Protein AF-A0ABD3FQ43-F1 (afdb_monomer)

Organism: NCBI:txid2107226

Foldseek 3Di:
DDDDDDDDDDDDDDDPPPPVPPPPPDDPPPVVVVVVVVVVVVVVVPDDDDDDPVVVVVVVVVVVVVVVVVVVVVVVVVVVVVVVVVVVVVVVVVVVVVVVVVVVVVVVVVVVVVVVVVVVVVVVVVPPPDDPVVVVVVVVVVVVVVVVVVVVVVVVVVVVVVVVVVVVVVVVVVVVVVPPPDDDPDDDQDFPQRLQCVAVQVVDVDPPDQFAWDADDVRPDIFTDGDDDPVLQVVQVVVQVVVLCVQQVPWDFPQDDPQKGKTWDDFDQDPPDLWTKTKIKIKHKDQAFPVLVVVVNRRHGPLLDDDQADDPPDDPVQSVVKDKHWHDDDDSFKTWMKIWRDDQAIEIFIKIWGWDWDQDPVRWIKIKIKIWTDDDPVRVVRCVVDDPPVRYDYFDTWMKMWMWIDPDRRMIMIMIMIMGIHNDPSRSVVVVVSVSVSVVVVVCSSCVDPPPD

Mean predicted aligned error: 19.91 Å

pLDDT: mean 76.5, std 19.77, range [23.48, 96.62]

Radius of gyration: 36.3 Å; Cα contacts (8 Å, |Δi|>4): 479; chains: 1; bounding box: 114×84×94 Å

Solvent-accessible surface area (backbone atoms only — not comparable to full-atom values): 26265 Å² total; per-residue (Å²): 131,88,83,86,86,88,83,87,85,89,80,86,84,88,77,87,80,68,69,77,76,73,67,83,81,76,74,76,78,65,68,62,53,54,60,54,52,56,54,52,59,61,60,61,74,75,59,97,64,99,66,65,70,69,60,57,52,49,54,52,50,53,51,50,51,52,52,51,50,52,51,53,51,50,55,53,49,54,50,50,52,54,52,52,53,52,52,52,52,53,50,52,54,52,53,52,50,54,51,52,54,50,52,55,50,50,54,51,51,52,50,52,50,52,50,51,53,49,50,49,55,51,51,66,64,70,63,74,81,73,65,75,70,60,56,54,56,50,51,50,53,52,50,53,50,52,51,50,51,51,52,51,50,52,51,47,52,51,51,50,50,49,51,50,52,52,48,51,49,50,52,51,49,53,53,53,58,69,67,64,75,84,85,78,93,70,82,76,88,42,23,60,66,59,38,45,70,71,14,62,48,71,79,58,77,50,100,85,59,81,52,50,76,46,78,50,95,84,74,50,87,61,50,63,45,50,76,78,53,72,67,56,52,51,51,52,53,50,53,53,52,53,50,48,49,69,66,57,72,82,38,57,77,74,52,73,56,97,78,25,41,34,20,48,50,76,83,52,72,44,96,86,48,91,41,32,50,37,41,39,37,38,37,35,80,41,88,40,29,61,62,62,55,47,52,51,60,60,66,35,36,59,86,72,55,82,73,53,70,79,61,86,90,68,54,79,87,54,50,85,65,45,47,75,46,45,57,42,75,82,51,100,45,34,34,34,32,39,39,40,36,76,59,93,48,26,42,30,35,41,25,39,40,36,56,47,79,46,66,48,95,88,67,42,45,33,39,35,39,39,37,33,48,54,80,49,72,67,42,56,50,38,61,69,74,44,78,86,55,88,49,54,42,74,60,74,49,30,26,33,35,40,39,40,33,46,74,50,86,51,25,23,42,37,37,40,37,41,30,28,64,22,81,47,69,68,51,34,55,51,48,54,52,50,50,54,57,46,56,53,59,53,45,48,66,78,50,57,76,79,69,87,126

Secondary structure (DSSP, 8-state):
---------------TTSGGGSSSS---THHHHHHHHHHHHHHHTT------HHHHHHHHHHHHHHHHHHHHHHHHHHHHHHHHHHHHHHHHHHHHHHHHHHHHHHHHHHHHHHHHHHHHHHHHHH-TTS-HHHHHHHHHHHHHHHHHHHHHHHHHHHHHHHHHHHHHHHHHHHHHHHH--S--------BHHHHHHTSHHHH---TT-S-EEE--TT-PPPEEEPPPPHHHHHHHHHHHHHHHHHHHTT--EEEEETTEEEEE---PBPSSSS-EEEEEEEEEEESS-HHHHHHHHHHSBGGGSPPSS--TT--GGGGGG-EEEEEEEEETTEEEEEEEE-SSSEEEEEEEEEEEEEE-TTS-EEEEEEEEE---HHHHHHHHHS---TTEEE---EEEEEEEEEEETTEEEEEEEEEEEESSHHHHHHHHHHHHHHHHHHHHHHS------

Sequence (453 aa):
MMMLKCGSSYTSQHDESTCLKRLKLFAPPYTVFLSAAITLVCVVSSSATVIDPENNAKLVEDWAASTTDAWTKEVRLEWRKKQRCATLVRFRVSKKKKFSDMCSKRDHLGILVKQRLATLKTTASIELEDKSSLKNTRNEVCLLALENDALRTENREMYDKLQVLKRTWSLLHEALMGMSGVQNESSIASNLYEASEKSQWVSHQRPNESGWRVFFPNCEPSFYFHPLTREEFDTIYQTSTDELQLRCEHVEPVGRLFSWTVHHAPSVGGISDSSRVACARFTLRAGCSLQDLDDLVLQSELKWLPLVVIPPSWNTRHRDAVSSQVLQKFETDAYIMVSNIPGATHLRYLHLVRRLPRRSFDGRRSITYTMAIVDTCDNARSGVAEEPQLDVDWAKGGSNTLIVTEVDGETVDVEFEFIAACRDQLLVEQHYVYWAQFVCRWSERIFPPKLLN

Nearest PDB structures (foldseek):
  2e3s-assembly1_A  TM=6.140E-01  e=4.887E-08  Homo sapiens
  6ser-assembly1_A  TM=6.091E-01  e=5.007E-07  Homo sapiens
  1ln1-assembly1_A  TM=5.666E-01  e=1.357E-06  Homo sapiens
  2flh-assembly1_A  TM=5.488E-01  e=2.621E-04  Vigna radiata
  2vq5-assembly1_A-2  TM=5.193E-01  e=8.389E-04  Thalictrum flavum

Structure (mmCIF, N/CA/C/O backbone):
data_AF-A0ABD3FQ43-F1
#
_entry.id   AF-A0ABD3FQ43-F1
#
loop_
_atom_site.group_PDB
_atom_site.id
_atom_site.type_symbol
_atom_site.label_atom_id
_atom_site.label_alt_id
_atom_site.label_comp_id
_atom_site.label_asym_id
_atom_site.label_entity_id
_atom_site.label_seq_id
_atom_site.pdbx_PDB_ins_code
_atom_site.Cartn_x
_atom_site.Cartn_y
_atom_site.Cartn_z
_atom_site.occupancy
_atom_site.B_iso_or_equiv
_atom_site.auth_seq_id
_atom_site.auth_comp_id
_atom_site.auth_asym_id
_atom_site.auth_atom_id
_atom_site.pdbx_PDB_model_num
ATOM 1 N N . MET A 1 1 ? 85.263 33.766 2.778 1.00 28.11 1 MET A N 1
ATOM 2 C CA . MET A 1 1 ? 86.096 34.581 1.869 1.00 28.11 1 MET A CA 1
ATOM 3 C C . MET A 1 1 ? 86.949 33.620 1.067 1.00 28.11 1 MET A C 1
ATOM 5 O O . MET A 1 1 ? 87.757 32.975 1.713 1.00 28.11 1 MET A O 1
ATOM 9 N N . MET A 1 2 ? 86.760 33.523 -0.266 1.00 25.27 2 MET A N 1
ATOM 10 C CA . MET A 1 2 ? 87.565 32.666 -1.176 1.00 25.27 2 MET A CA 1
ATOM 11 C C . MET A 1 2 ? 87.514 31.152 -0.799 1.00 25.27 2 MET A C 1
ATOM 13 O O . MET A 1 2 ? 87.133 30.815 0.307 1.00 25.27 2 MET A O 1
ATOM 17 N N . MET A 1 3 ? 87.777 30.119 -1.601 1.00 23.48 3 MET A N 1
ATOM 18 C CA . MET A 1 3 ? 88.305 29.879 -2.945 1.00 23.48 3 MET A CA 1
ATOM 19 C C . MET A 1 3 ? 88.094 28.359 -3.244 1.00 23.48 3 MET A C 1
ATOM 21 O O . MET A 1 3 ? 88.011 27.570 -2.311 1.00 23.48 3 MET A O 1
ATOM 25 N N . LEU A 1 4 ? 88.135 27.984 -4.535 1.00 24.17 4 LEU A N 1
ATOM 26 C CA . LEU A 1 4 ? 88.657 26.719 -5.124 1.00 24.17 4 LEU A CA 1
ATOM 27 C C . LEU A 1 4 ? 87.850 25.390 -5.167 1.00 24.17 4 LEU A C 1
ATOM 29 O O . LEU A 1 4 ? 87.623 24.715 -4.175 1.00 24.17 4 LEU A O 1
ATOM 33 N N . LYS A 1 5 ? 87.536 25.003 -6.420 1.00 25.30 5 LYS A N 1
ATOM 34 C CA . LYS A 1 5 ? 87.988 23.824 -7.214 1.00 25.30 5 LYS A CA 1
ATOM 35 C C . LYS A 1 5 ? 88.236 22.435 -6.571 1.00 25.30 5 LYS A C 1
ATOM 37 O O . LYS A 1 5 ? 89.086 22.288 -5.709 1.00 25.30 5 LYS A O 1
ATOM 42 N N . CYS A 1 6 ? 87.720 21.443 -7.319 1.00 23.94 6 CYS A N 1
ATOM 43 C CA . CYS A 1 6 ? 88.264 20.111 -7.672 1.00 23.94 6 CYS A CA 1
ATOM 44 C C . CYS A 1 6 ? 88.372 18.987 -6.625 1.00 23.94 6 CYS A C 1
ATOM 46 O O . CYS A 1 6 ? 89.005 19.147 -5.594 1.00 23.94 6 CYS A O 1
ATOM 48 N N . GLY A 1 7 ? 87.973 17.775 -7.053 1.00 23.61 7 GLY A N 1
ATOM 49 C CA . GLY A 1 7 ? 88.774 16.567 -6.800 1.00 23.61 7 GLY A CA 1
ATOM 50 C C . GLY A 1 7 ? 88.062 15.347 -6.206 1.00 23.61 7 GLY A C 1
ATOM 51 O O . GLY A 1 7 ? 88.013 15.194 -5.000 1.00 23.61 7 GLY A O 1
ATOM 52 N N . SER A 1 8 ? 87.585 14.469 -7.092 1.00 25.78 8 SER A N 1
ATOM 53 C CA . SER A 1 8 ? 87.719 12.998 -7.092 1.00 25.78 8 SER A CA 1
ATOM 54 C C . SER A 1 8 ? 87.779 12.176 -5.778 1.00 25.78 8 SER A C 1
ATOM 56 O O . SER A 1 8 ? 88.750 12.230 -5.031 1.00 25.78 8 SER A O 1
ATOM 58 N N . SER A 1 9 ? 86.860 11.197 -5.732 1.00 26.36 9 SER A N 1
ATOM 59 C CA . SER A 1 9 ? 87.062 9.739 -5.533 1.00 26.36 9 SER A CA 1
ATOM 60 C C . SER A 1 9 ? 86.978 9.044 -4.156 1.00 26.36 9 SER A C 1
ATOM 62 O O . SER A 1 9 ? 87.653 9.430 -3.213 1.00 26.36 9 SER A O 1
ATOM 64 N N . TYR A 1 10 ? 86.250 7.902 -4.199 1.00 25.16 10 TYR A N 1
ATOM 65 C CA . TYR A 1 10 ? 86.212 6.712 -3.312 1.00 25.16 10 TYR A CA 1
ATOM 66 C C . TYR A 1 10 ? 85.644 6.938 -1.885 1.00 25.16 10 TYR A C 1
ATOM 68 O O . TYR A 1 10 ? 85.971 7.924 -1.252 1.00 25.16 10 TYR A O 1
ATOM 76 N N . THR A 1 11 ? 84.743 6.137 -1.291 1.00 26.66 11 THR A N 1
ATOM 77 C CA . THR A 1 11 ? 84.433 4.693 -1.368 1.00 26.66 11 THR A CA 1
ATOM 78 C C . THR A 1 11 ? 83.043 4.396 -0.752 1.00 26.66 11 THR A C 1
ATOM 80 O O . THR A 1 11 ? 82.678 4.993 0.250 1.00 26.66 11 THR A O 1
ATOM 83 N N . SER A 1 12 ? 82.378 3.362 -1.283 1.00 29.38 12 SER A N 1
ATOM 84 C CA . SER A 1 12 ? 81.573 2.332 -0.584 1.00 29.38 12 SER A CA 1
ATOM 85 C C . SER A 1 12 ? 80.248 2.653 0.148 1.00 29.38 12 SER A C 1
ATOM 87 O O . SER A 1 12 ? 80.217 3.297 1.187 1.00 29.38 12 SER A O 1
ATOM 89 N N . GLN A 1 13 ? 79.217 1.936 -0.329 1.00 29.98 13 GLN A N 1
ATOM 90 C CA . GLN A 1 13 ? 78.137 1.252 0.406 1.00 29.98 13 GLN A CA 1
ATOM 91 C C . GLN A 1 13 ? 76.890 2.019 0.892 1.00 29.98 13 GLN A C 1
ATOM 93 O O . GLN A 1 13 ? 76.924 2.824 1.810 1.00 29.98 13 GLN A O 1
ATOM 98 N N . HIS A 1 14 ? 75.764 1.546 0.334 1.00 31.45 14 HIS A N 1
ATOM 99 C CA . HIS A 1 14 ? 74.383 1.572 0.831 1.00 31.45 14 HIS A CA 1
ATOM 100 C C . HIS A 1 14 ? 73.641 2.917 0.880 1.00 31.45 14 HIS A C 1
ATOM 102 O O . HIS A 1 14 ? 73.787 3.680 1.822 1.00 31.45 14 HIS A O 1
ATOM 108 N N . ASP A 1 15 ? 72.735 3.132 -0.087 1.00 30.64 15 ASP A N 1
ATOM 109 C CA . ASP A 1 15 ? 71.277 3.001 0.134 1.00 30.64 15 ASP A CA 1
ATOM 110 C C . ASP A 1 15 ? 70.504 3.214 -1.194 1.00 30.64 15 ASP A C 1
ATOM 112 O O . ASP A 1 15 ? 70.108 4.321 -1.563 1.00 30.64 15 ASP A O 1
ATOM 116 N N . GLU A 1 16 ? 70.312 2.140 -1.966 1.00 30.72 16 GLU A N 1
ATOM 117 C CA . GLU A 1 16 ? 69.657 2.166 -3.289 1.00 30.72 16 GLU A CA 1
ATOM 118 C C . GLU A 1 16 ? 68.113 2.178 -3.228 1.00 30.72 16 GLU A C 1
ATOM 120 O O . GLU A 1 16 ? 67.439 2.086 -4.255 1.00 30.72 16 GLU A O 1
ATOM 125 N N . SER A 1 17 ? 67.506 2.334 -2.045 1.00 36.81 17 SER A N 1
ATOM 126 C CA . SER A 1 17 ? 66.045 2.230 -1.893 1.00 36.81 17 SER A CA 1
ATOM 127 C C . SER A 1 17 ? 65.276 3.558 -2.011 1.00 36.81 17 SER A C 1
ATOM 129 O O . SER A 1 17 ? 64.047 3.553 -2.144 1.00 36.81 17 SER A O 1
ATOM 131 N N . THR A 1 18 ? 65.968 4.705 -2.047 1.00 34.38 18 THR A N 1
ATOM 132 C CA . THR A 1 18 ? 65.309 6.024 -1.912 1.00 34.38 18 THR A CA 1
ATOM 133 C C . THR A 1 18 ? 65.290 6.871 -3.199 1.00 34.38 18 THR A C 1
ATOM 135 O O . THR A 1 18 ? 64.433 7.745 -3.351 1.00 34.38 18 THR A O 1
ATOM 138 N N . CYS A 1 19 ? 66.116 6.567 -4.207 1.00 28.69 19 CYS A N 1
ATOM 139 C CA . CYS A 1 19 ? 66.120 7.315 -5.479 1.00 28.69 19 CYS A CA 1
ATOM 140 C C . CYS A 1 19 ? 65.075 6.840 -6.510 1.00 28.69 19 CYS A C 1
ATOM 142 O O . CYS A 1 19 ? 64.678 7.614 -7.382 1.00 28.69 19 CYS A O 1
ATOM 144 N N . LEU A 1 20 ? 64.526 5.628 -6.370 1.00 30.86 20 LEU A N 1
ATOM 145 C CA . LEU A 1 20 ? 63.512 5.081 -7.289 1.00 30.86 20 LEU A CA 1
ATOM 146 C C . LEU A 1 20 ? 62.081 5.608 -7.059 1.00 30.86 20 LEU A C 1
ATOM 148 O O . LEU A 1 20 ? 61.188 5.336 -7.862 1.00 30.86 20 LEU A O 1
ATOM 152 N N . LYS A 1 21 ? 61.843 6.408 -6.008 1.00 36.03 21 LYS A N 1
ATOM 153 C CA . LYS A 1 21 ? 60.512 6.978 -5.709 1.00 36.03 21 LYS A CA 1
ATOM 154 C C . LYS A 1 21 ? 60.303 8.429 -6.155 1.00 36.03 21 LYS A C 1
ATOM 156 O O . LYS A 1 21 ? 59.173 8.903 -6.085 1.00 36.03 21 LYS A O 1
ATOM 161 N N . ARG A 1 22 ? 61.322 9.133 -6.666 1.00 31.39 22 ARG A N 1
ATOM 162 C CA . ARG A 1 22 ? 61.172 10.535 -7.130 1.00 31.39 22 ARG A CA 1
ATOM 163 C C . ARG A 1 22 ? 61.309 10.768 -8.636 1.00 31.39 22 ARG A C 1
ATOM 165 O O . ARG A 1 22 ? 61.071 11.884 -9.078 1.00 31.39 22 ARG A O 1
ATOM 172 N N . LEU A 1 23 ? 61.569 9.732 -9.434 1.00 29.50 23 LEU A N 1
ATOM 173 C CA . LEU A 1 23 ? 61.690 9.845 -10.898 1.00 29.50 23 LEU A CA 1
ATOM 174 C C . LEU A 1 23 ? 60.485 9.315 -11.698 1.00 29.50 23 LEU A C 1
ATOM 176 O O . LEU A 1 23 ? 60.507 9.342 -12.921 1.00 29.50 23 LEU A O 1
ATOM 180 N N . LYS A 1 24 ? 59.390 8.905 -11.040 1.00 32.44 24 LYS A N 1
ATOM 181 C CA . LYS A 1 24 ? 58.145 8.479 -11.720 1.00 32.44 24 LYS A CA 1
ATOM 182 C C . LYS A 1 24 ? 57.123 9.598 -11.974 1.00 32.44 24 LYS A C 1
ATOM 184 O O . LYS A 1 24 ? 56.012 9.306 -12.398 1.00 32.44 24 LYS A O 1
ATOM 189 N N . LEU A 1 25 ? 57.468 10.864 -11.726 1.00 40.50 25 LEU A N 1
ATOM 190 C CA . LEU A 1 25 ? 56.514 11.980 -11.826 1.00 40.50 25 LEU A CA 1
ATOM 191 C C . LEU A 1 25 ? 56.720 12.925 -13.015 1.00 40.50 25 LEU A C 1
ATOM 193 O O . LEU A 1 25 ? 55.882 13.792 -13.219 1.00 40.50 25 LEU A O 1
ATOM 197 N N . PHE A 1 26 ? 57.752 12.738 -13.837 1.00 39.19 26 PHE A N 1
ATOM 198 C CA . PHE A 1 26 ? 57.932 13.505 -15.072 1.00 39.19 26 PHE A CA 1
ATOM 199 C C . PHE A 1 26 ? 58.686 12.668 -16.108 1.00 39.19 26 PHE A C 1
ATOM 201 O O . PHE A 1 26 ? 59.898 12.784 -16.255 1.00 39.19 26 PHE A O 1
ATOM 208 N N . ALA A 1 27 ? 57.966 11.815 -16.833 1.00 32.47 27 ALA A N 1
ATOM 209 C CA . ALA A 1 27 ? 58.438 11.283 -18.106 1.00 32.47 27 ALA A CA 1
ATOM 210 C C . ALA A 1 27 ? 57.361 11.575 -19.166 1.00 32.47 27 ALA A C 1
ATOM 212 O O . ALA A 1 27 ? 56.206 11.194 -18.960 1.00 32.47 27 ALA A O 1
ATOM 213 N N . PRO A 1 28 ? 57.686 12.291 -20.259 1.00 40.41 28 PRO A N 1
ATOM 214 C CA . PRO A 1 28 ? 56.755 12.493 -21.363 1.00 40.41 28 PRO A CA 1
ATOM 215 C C . PRO A 1 28 ? 56.474 11.154 -22.079 1.00 40.41 28 PRO A C 1
ATOM 217 O O . PRO A 1 28 ? 57.322 10.260 -22.064 1.00 40.41 28 PRO A O 1
ATOM 220 N N . PRO A 1 29 ? 55.306 10.997 -22.727 1.00 42.09 29 PRO A N 1
ATOM 221 C CA . PRO A 1 29 ? 54.720 9.697 -23.088 1.00 42.09 29 PRO A CA 1
ATOM 222 C C . PRO A 1 29 ? 55.388 8.969 -24.272 1.00 42.09 29 PRO A C 1
ATOM 224 O O . PRO A 1 29 ? 54.856 7.979 -24.767 1.00 42.09 29 PRO A O 1
ATOM 227 N N . TYR A 1 30 ? 56.561 9.407 -24.728 1.00 38.56 30 TYR A N 1
ATOM 228 C CA . TYR A 1 30 ? 57.221 8.849 -25.913 1.00 38.56 30 TYR A CA 1
ATOM 229 C C . TYR A 1 30 ? 57.905 7.493 -25.666 1.00 38.56 30 TYR A C 1
ATOM 231 O O . TYR A 1 30 ? 58.140 6.741 -26.608 1.00 38.56 30 TYR A O 1
ATOM 239 N N . THR A 1 31 ? 58.197 7.132 -24.415 1.00 41.28 31 THR A N 1
ATOM 240 C CA . THR A 1 31 ? 58.940 5.900 -24.087 1.00 41.28 31 THR A CA 1
ATOM 241 C C . THR A 1 31 ? 58.082 4.635 -24.066 1.00 41.28 31 THR A C 1
ATOM 243 O O . THR A 1 31 ? 58.597 3.555 -24.342 1.00 41.28 31 THR A O 1
ATOM 246 N N . VAL A 1 32 ? 56.773 4.743 -23.814 1.00 46.22 32 VAL A N 1
ATOM 247 C CA . VAL A 1 32 ? 55.859 3.581 -23.855 1.00 46.22 32 VAL A CA 1
ATOM 248 C C . VAL A 1 32 ? 55.481 3.224 -25.300 1.00 46.22 32 VAL A C 1
ATOM 250 O O . VAL A 1 32 ? 55.314 2.049 -25.623 1.00 46.22 32 VAL A O 1
ATOM 253 N N . PHE A 1 33 ? 55.458 4.214 -26.199 1.00 42.19 33 PHE A N 1
ATOM 254 C CA . PHE A 1 33 ? 55.194 4.008 -27.626 1.00 42.19 33 PHE A CA 1
ATOM 255 C C . PHE A 1 33 ? 56.282 3.186 -28.329 1.00 42.19 33 PHE A C 1
ATOM 257 O O . PHE A 1 33 ? 55.956 2.329 -29.144 1.00 42.19 33 PHE A O 1
ATOM 264 N N . LEU A 1 34 ? 57.561 3.370 -27.980 1.00 43.12 34 LEU A N 1
ATOM 265 C CA . LEU A 1 34 ? 58.657 2.600 -28.582 1.00 43.12 34 LEU A CA 1
ATOM 266 C C . LEU A 1 34 ? 58.618 1.114 -28.196 1.00 43.12 34 LEU A C 1
ATOM 268 O O . LEU A 1 34 ? 58.855 0.262 -29.044 1.00 43.12 34 LEU A O 1
ATOM 272 N N . SER A 1 35 ? 58.253 0.777 -26.956 1.00 39.97 35 SER A N 1
ATOM 273 C CA . SER A 1 35 ? 58.183 -0.627 -26.521 1.00 39.97 35 SER A CA 1
ATOM 274 C C . SER A 1 35 ? 57.008 -1.384 -27.155 1.00 39.97 35 SER A C 1
ATOM 276 O O . SER A 1 35 ? 57.174 -2.537 -27.554 1.00 39.97 35 SER A O 1
ATOM 278 N N . ALA A 1 36 ? 55.845 -0.743 -27.309 1.00 43.53 36 ALA A N 1
ATOM 279 C CA . ALA A 1 36 ? 54.683 -1.361 -27.949 1.00 43.53 36 ALA A CA 1
ATOM 280 C C . ALA A 1 36 ? 54.827 -1.438 -29.482 1.00 43.53 36 ALA A C 1
ATOM 282 O O . ALA A 1 36 ? 54.500 -2.465 -30.073 1.00 43.53 36 ALA A O 1
ATOM 283 N N . ALA A 1 37 ? 55.396 -0.406 -30.119 1.00 43.62 37 ALA A N 1
ATOM 284 C CA . ALA A 1 37 ? 55.646 -0.400 -31.562 1.00 43.62 37 ALA A CA 1
ATOM 285 C C . ALA A 1 37 ? 56.696 -1.445 -31.980 1.00 43.62 37 ALA A C 1
ATOM 287 O O . ALA A 1 37 ? 56.503 -2.137 -32.976 1.00 43.62 37 ALA A O 1
ATOM 288 N N . ILE A 1 38 ? 57.761 -1.636 -31.190 1.00 45.91 38 ILE A N 1
ATOM 289 C CA . ILE A 1 38 ? 58.770 -2.678 -31.456 1.00 45.91 38 ILE A CA 1
ATOM 290 C C . ILE A 1 38 ? 58.165 -4.084 -31.302 1.00 45.91 38 ILE A C 1
ATOM 292 O O . ILE A 1 38 ? 58.491 -4.984 -32.073 1.00 45.91 38 ILE A O 1
ATOM 296 N N . THR A 1 39 ? 57.228 -4.272 -30.368 1.00 43.69 39 THR A N 1
ATOM 297 C CA . THR A 1 39 ? 56.563 -5.571 -30.180 1.00 43.69 39 THR A CA 1
ATOM 298 C C . THR A 1 39 ? 55.601 -5.893 -31.334 1.00 43.69 39 THR A C 1
ATOM 300 O O . THR A 1 39 ? 55.522 -7.046 -31.753 1.00 43.69 39 THR A O 1
ATOM 303 N N . LEU A 1 40 ? 54.933 -4.890 -31.923 1.00 42.91 40 LEU A N 1
ATOM 304 C CA . LEU A 1 40 ? 54.039 -5.096 -33.071 1.00 42.91 40 LEU A CA 1
ATOM 305 C C . LEU A 1 40 ? 54.807 -5.382 -34.377 1.00 42.91 40 LEU A C 1
ATOM 307 O O . LEU A 1 40 ? 54.406 -6.252 -35.148 1.00 42.91 40 LEU A O 1
ATOM 311 N N . VAL A 1 41 ? 55.949 -4.717 -34.599 1.00 43.28 41 VAL A N 1
ATOM 312 C CA . VAL A 1 41 ? 56.814 -4.957 -35.775 1.00 43.28 41 VAL A CA 1
ATOM 313 C C . VAL A 1 41 ? 57.411 -6.376 -35.765 1.00 43.28 41 VAL A C 1
ATOM 315 O O . VAL A 1 41 ? 57.562 -6.997 -36.821 1.00 43.28 41 VAL A O 1
ATOM 318 N N . CYS A 1 42 ? 57.669 -6.945 -34.582 1.00 40.28 42 CYS A N 1
ATOM 319 C CA . CYS A 1 42 ? 58.145 -8.326 -34.457 1.00 40.28 42 CYS A CA 1
ATOM 320 C C . CYS A 1 42 ? 57.062 -9.383 -34.744 1.00 40.28 42 CYS A C 1
ATOM 322 O O . CYS A 1 42 ? 57.385 -10.442 -35.281 1.00 40.28 42 CYS A O 1
ATOM 324 N N . VAL A 1 43 ? 55.785 -9.114 -34.446 1.00 41.38 43 VAL A N 1
ATOM 325 C CA . VAL A 1 43 ? 54.691 -10.080 -34.686 1.00 41.38 43 VAL A CA 1
ATOM 326 C C . VAL A 1 43 ? 54.293 -10.137 -36.167 1.00 41.38 43 VAL A C 1
ATOM 328 O O . VAL A 1 43 ? 53.998 -11.214 -36.682 1.00 41.38 43 VAL A O 1
ATOM 331 N N . VAL A 1 44 ? 54.375 -9.020 -36.895 1.00 44.84 44 VAL A N 1
ATOM 332 C CA . VAL A 1 44 ? 54.016 -8.972 -38.327 1.00 44.84 44 VAL A CA 1
ATOM 333 C C . VAL A 1 44 ? 55.078 -9.628 -39.228 1.00 44.84 44 VAL A C 1
ATOM 335 O O . VAL A 1 44 ? 54.767 -10.066 -40.332 1.00 44.84 44 VAL A O 1
ATOM 338 N N . SER A 1 45 ? 56.312 -9.812 -38.747 1.00 42.47 45 SER A N 1
ATOM 339 C CA . SER A 1 45 ? 57.399 -10.414 -39.542 1.00 42.47 45 SER A CA 1
ATOM 340 C C . SER A 1 45 ? 57.352 -11.952 -39.642 1.00 42.47 45 SER A C 1
ATOM 342 O O . SER A 1 45 ? 58.153 -12.527 -40.373 1.00 42.47 45 SER A O 1
ATOM 344 N N . SER A 1 46 ? 56.433 -12.635 -38.941 1.00 43.59 46 SER A N 1
ATOM 345 C CA . SER A 1 46 ? 56.378 -14.115 -38.895 1.00 43.59 46 SER A CA 1
ATOM 346 C C . SER A 1 46 ? 55.198 -14.756 -39.638 1.00 43.59 46 SER A C 1
ATOM 348 O O . SER A 1 46 ? 55.060 -15.976 -39.618 1.00 43.59 46 SER A O 1
ATOM 350 N N . SER A 1 47 ? 54.359 -13.984 -40.333 1.00 39.94 47 SER A N 1
ATOM 351 C CA . SER A 1 47 ? 53.297 -14.549 -41.179 1.00 39.94 47 SER A CA 1
ATOM 352 C C . SER A 1 47 ? 53.260 -13.844 -42.530 1.00 39.94 47 SER A C 1
ATOM 354 O O . SER A 1 47 ? 52.668 -12.783 -42.700 1.00 39.94 47 SER A O 1
ATOM 356 N N . ALA A 1 48 ? 53.959 -14.434 -43.497 1.00 46.78 48 ALA A N 1
ATOM 357 C CA . ALA A 1 48 ? 53.912 -14.020 -44.887 1.00 46.78 48 ALA A CA 1
ATOM 358 C C . ALA A 1 48 ? 52.554 -14.410 -45.491 1.00 46.78 48 ALA A C 1
ATOM 360 O O . ALA A 1 48 ? 52.383 -15.499 -46.033 1.00 46.78 48 ALA A O 1
ATOM 361 N N . THR A 1 49 ? 51.592 -13.498 -45.414 1.00 43.81 49 THR A N 1
ATOM 362 C CA . THR A 1 49 ? 50.467 -13.442 -46.348 1.00 43.81 49 THR A CA 1
ATOM 363 C C . THR A 1 49 ? 50.511 -12.093 -47.037 1.00 43.81 49 THR A C 1
ATOM 365 O O . THR A 1 49 ? 50.538 -11.058 -46.375 1.00 43.81 49 THR A O 1
ATOM 368 N N . VAL A 1 50 ? 50.566 -12.124 -48.368 1.00 52.53 50 VAL A N 1
ATOM 369 C CA . VAL A 1 50 ? 50.532 -10.951 -49.244 1.00 52.53 50 VAL A CA 1
ATOM 370 C C . VAL A 1 50 ? 49.230 -10.197 -48.975 1.00 52.53 50 VAL A C 1
ATOM 372 O O . VAL A 1 50 ? 48.166 -10.601 -49.433 1.00 52.53 50 VAL A O 1
ATOM 375 N N . ILE A 1 51 ? 49.317 -9.136 -48.177 1.00 53.28 51 ILE A N 1
ATOM 376 C CA . ILE A 1 51 ? 48.234 -8.190 -47.914 1.00 53.28 51 ILE A CA 1
ATOM 377 C C . ILE A 1 51 ? 48.735 -6.819 -48.354 1.00 53.28 51 ILE A C 1
ATOM 379 O O . ILE A 1 51 ? 49.866 -6.431 -48.059 1.00 53.28 51 ILE A O 1
ATOM 383 N N . ASP A 1 52 ? 47.874 -6.130 -49.090 1.00 55.56 52 ASP A N 1
ATOM 384 C CA . ASP A 1 52 ? 48.092 -4.829 -49.708 1.00 55.56 52 ASP A CA 1
ATOM 385 C C . ASP A 1 52 ? 48.660 -3.802 -48.697 1.00 55.56 52 ASP A C 1
ATOM 387 O O . ASP A 1 52 ? 48.007 -3.522 -47.681 1.00 55.56 52 ASP A O 1
ATOM 391 N N . PRO A 1 53 ? 49.875 -3.256 -48.907 1.00 57.38 53 PRO A N 1
ATOM 392 C CA . PRO A 1 53 ? 50.546 -2.388 -47.934 1.00 57.38 53 PRO A CA 1
ATOM 393 C C . PRO A 1 53 ? 49.763 -1.103 -47.615 1.00 57.38 53 PRO A C 1
ATOM 395 O O . PRO A 1 53 ? 49.896 -0.566 -46.514 1.00 57.38 53 PRO A O 1
ATOM 398 N N . GLU A 1 54 ? 48.896 -0.647 -48.522 1.00 59.56 54 GLU A N 1
ATOM 399 C CA . GLU A 1 54 ? 48.020 0.513 -48.310 1.00 59.56 54 GLU A CA 1
ATOM 400 C C . GLU A 1 54 ? 46.911 0.260 -47.274 1.00 59.56 54 GLU A C 1
ATOM 402 O O . GLU A 1 54 ? 46.557 1.164 -46.512 1.00 59.56 54 GLU A O 1
ATOM 407 N N . ASN A 1 55 ? 46.386 -0.967 -47.188 1.00 59.62 55 ASN A N 1
ATOM 408 C CA . ASN A 1 55 ? 45.319 -1.304 -46.240 1.00 59.62 55 ASN A CA 1
ATOM 409 C C . ASN A 1 55 ? 45.839 -1.446 -44.805 1.00 59.62 55 ASN A C 1
ATOM 411 O O . ASN A 1 55 ? 45.160 -1.037 -43.863 1.00 59.62 55 ASN A O 1
ATOM 415 N N . ASN A 1 56 ? 47.057 -1.962 -44.626 1.00 66.81 56 ASN A N 1
ATOM 416 C CA . ASN A 1 56 ? 47.686 -2.032 -43.305 1.00 66.81 56 ASN A CA 1
ATOM 417 C C . ASN A 1 56 ? 48.066 -0.644 -42.771 1.00 66.81 56 ASN A C 1
ATOM 419 O O . ASN A 1 56 ? 47.924 -0.398 -41.575 1.00 66.81 56 ASN A O 1
ATOM 423 N N . ALA A 1 57 ? 48.500 0.276 -43.639 1.00 69.94 57 ALA A N 1
ATOM 424 C CA . ALA A 1 57 ? 48.804 1.648 -43.235 1.00 69.94 57 ALA A CA 1
ATOM 425 C C . ALA A 1 57 ? 47.551 2.382 -42.724 1.00 69.94 57 ALA A C 1
ATOM 427 O O . ALA A 1 57 ? 47.583 2.958 -41.637 1.00 69.94 57 ALA A O 1
ATOM 428 N N . LYS A 1 58 ? 46.422 2.271 -43.441 1.00 73.19 58 LYS A N 1
ATOM 429 C CA . LYS A 1 58 ? 45.138 2.856 -43.014 1.00 73.19 58 LYS A CA 1
ATOM 430 C C . LYS A 1 58 ? 44.617 2.266 -41.707 1.00 73.19 58 LYS A C 1
ATOM 432 O O . LYS A 1 58 ? 44.174 3.007 -40.840 1.00 73.19 58 LYS A O 1
ATOM 437 N N . LEU A 1 59 ? 44.726 0.949 -41.521 1.00 76.56 59 LEU A N 1
ATOM 438 C CA . LEU A 1 59 ? 44.276 0.292 -40.290 1.00 76.56 59 LEU A CA 1
ATOM 439 C C . LEU A 1 59 ? 45.054 0.778 -39.054 1.00 76.56 59 LEU A C 1
ATOM 441 O O . LEU A 1 59 ? 44.489 0.937 -37.971 1.00 76.56 59 LEU A O 1
ATOM 445 N N . VAL A 1 60 ? 46.357 1.028 -39.217 1.00 77.94 60 VAL A N 1
ATOM 446 C CA . VAL A 1 60 ? 47.218 1.563 -38.154 1.00 77.94 60 VAL A CA 1
ATOM 447 C C . VAL A 1 60 ? 46.895 3.032 -37.867 1.00 77.94 60 VAL A C 1
ATOM 449 O O . VAL A 1 60 ? 46.852 3.417 -36.697 1.00 77.94 60 VAL A O 1
ATOM 452 N N . GLU A 1 61 ? 46.620 3.840 -38.894 1.00 78.31 61 GLU A N 1
ATOM 453 C CA . GLU A 1 61 ? 46.178 5.232 -38.731 1.00 78.31 61 GLU A CA 1
ATOM 454 C C . GLU A 1 61 ? 44.821 5.327 -38.021 1.00 78.31 61 GLU A C 1
ATOM 456 O O . GLU A 1 61 ? 44.688 6.081 -37.054 1.00 78.31 61 GLU A O 1
ATOM 461 N N . ASP A 1 62 ? 43.846 4.508 -38.418 1.00 81.06 62 ASP A N 1
ATOM 462 C CA . ASP A 1 62 ? 42.513 4.472 -37.811 1.00 81.06 62 ASP A CA 1
ATOM 463 C C . ASP A 1 62 ? 42.567 3.997 -36.350 1.00 81.06 62 ASP A C 1
ATOM 465 O O . ASP A 1 62 ? 41.919 4.574 -35.469 1.00 81.06 62 ASP A O 1
ATOM 469 N N . TRP A 1 63 ? 43.396 2.991 -36.047 1.00 86.50 63 TRP A N 1
ATOM 470 C CA . TRP A 1 63 ? 43.622 2.537 -34.673 1.00 86.50 63 TRP A CA 1
ATOM 471 C C . TRP A 1 63 ? 44.289 3.617 -33.811 1.00 86.50 63 TRP A C 1
ATOM 473 O O . TRP A 1 63 ? 43.874 3.847 -32.667 1.00 86.50 63 TRP A O 1
ATOM 483 N N . ALA A 1 64 ? 45.289 4.319 -34.351 1.00 81.69 64 ALA A N 1
ATOM 484 C CA . ALA A 1 64 ? 45.962 5.411 -33.657 1.00 81.69 64 ALA A CA 1
ATOM 485 C C . ALA A 1 64 ? 45.008 6.591 -33.404 1.00 81.69 64 ALA A C 1
ATOM 487 O O . ALA A 1 64 ? 44.991 7.139 -32.297 1.00 81.69 64 ALA A O 1
ATOM 488 N N . ALA A 1 65 ? 44.168 6.943 -34.381 1.00 81.69 65 ALA A N 1
ATOM 489 C CA . ALA A 1 65 ? 43.159 7.992 -34.254 1.00 81.69 65 ALA A CA 1
ATOM 490 C C . ALA A 1 65 ? 42.088 7.631 -33.211 1.00 81.69 65 ALA A C 1
ATOM 492 O O . ALA A 1 65 ? 41.812 8.429 -32.312 1.00 81.69 65 ALA A O 1
ATOM 493 N N . SER A 1 66 ? 41.550 6.407 -33.262 1.00 82.56 66 SER A N 1
ATOM 494 C CA . SER A 1 66 ? 40.553 5.910 -32.304 1.00 82.56 66 SER A CA 1
ATOM 495 C C . SER A 1 66 ? 41.102 5.863 -30.875 1.00 82.56 66 SER A C 1
ATOM 497 O O . SER A 1 66 ? 40.452 6.314 -29.929 1.00 82.56 66 SER A O 1
ATOM 499 N N . THR A 1 67 ? 42.334 5.378 -30.701 1.00 79.44 67 THR A N 1
ATOM 500 C CA . THR A 1 67 ? 42.985 5.308 -29.383 1.00 79.44 67 THR A CA 1
ATOM 501 C C . THR A 1 67 ? 43.276 6.705 -28.831 1.00 79.44 67 THR A C 1
ATOM 503 O O . THR A 1 67 ? 43.064 6.965 -27.645 1.00 79.44 67 THR A O 1
ATOM 506 N N . THR A 1 68 ? 43.698 7.636 -29.692 1.00 85.69 68 THR A N 1
ATOM 507 C CA . THR A 1 68 ? 43.948 9.032 -29.306 1.00 85.69 68 THR A CA 1
ATOM 508 C C . THR A 1 68 ? 42.657 9.744 -28.905 1.00 85.69 68 THR A C 1
ATOM 510 O O . THR A 1 68 ? 42.645 10.464 -27.903 1.00 85.69 68 THR A O 1
ATOM 513 N N . ASP A 1 69 ? 41.553 9.527 -29.621 1.00 86.94 69 ASP A N 1
ATOM 514 C CA . ASP A 1 69 ? 40.255 10.120 -29.283 1.00 86.94 69 ASP A CA 1
ATOM 515 C C . ASP A 1 69 ? 39.691 9.552 -27.969 1.00 86.94 69 ASP A C 1
ATOM 517 O O . ASP A 1 69 ? 39.268 10.313 -27.091 1.00 86.94 69 ASP A O 1
ATOM 521 N N . ALA A 1 70 ? 39.772 8.232 -27.773 1.00 81.81 70 ALA A N 1
ATOM 522 C CA . ALA A 1 70 ? 39.367 7.577 -26.528 1.00 81.81 70 ALA A CA 1
ATOM 523 C C . ALA A 1 70 ? 40.156 8.110 -25.320 1.00 81.81 70 ALA A C 1
ATOM 525 O O . ALA A 1 70 ? 39.570 8.492 -24.304 1.00 81.81 70 ALA A O 1
ATOM 526 N N . TRP A 1 71 ? 41.479 8.232 -25.449 1.00 87.38 71 TRP A N 1
ATOM 527 C CA . TRP A 1 71 ? 42.319 8.750 -24.371 1.00 87.38 71 TRP A CA 1
ATOM 528 C C . TRP A 1 71 ? 42.080 10.245 -24.113 1.00 87.38 71 TRP A C 1
ATOM 530 O O . TRP A 1 71 ? 42.037 10.694 -22.967 1.00 87.38 71 TRP A O 1
ATOM 540 N N . THR A 1 72 ? 41.826 11.025 -25.166 1.00 88.44 72 THR A N 1
ATOM 541 C CA . THR A 1 72 ? 41.472 12.448 -25.047 1.00 88.44 72 THR A CA 1
ATOM 542 C C . THR A 1 72 ? 40.144 12.636 -24.308 1.00 88.44 72 THR A C 1
ATOM 544 O O . THR A 1 72 ? 40.009 13.557 -23.494 1.00 88.44 72 THR A O 1
ATOM 547 N N . LYS A 1 73 ? 39.156 11.769 -24.556 1.00 88.56 73 LYS A N 1
ATOM 548 C CA . LYS A 1 73 ? 37.877 11.760 -23.831 1.00 88.56 73 LYS A CA 1
ATOM 549 C C . LYS A 1 73 ? 38.078 11.440 -22.350 1.00 88.56 73 LYS A C 1
ATOM 551 O O . LYS A 1 73 ? 37.554 12.179 -21.514 1.00 88.56 73 LYS A O 1
ATOM 556 N N . GLU A 1 74 ? 38.889 10.434 -22.037 1.00 87.19 74 GLU A N 1
ATOM 557 C CA . GLU A 1 74 ? 39.185 10.028 -20.659 1.00 87.19 74 GLU A CA 1
ATOM 558 C C . GLU A 1 74 ? 39.888 11.144 -19.871 1.00 87.19 74 GLU A C 1
ATOM 560 O O . GLU A 1 74 ? 39.441 11.551 -18.797 1.00 87.19 74 GLU A O 1
ATOM 565 N N . VAL A 1 75 ? 40.925 11.755 -20.453 1.00 88.81 75 VAL A N 1
ATOM 566 C CA . VAL A 1 75 ? 41.647 12.874 -19.826 1.00 88.81 75 VAL A CA 1
ATOM 567 C C . VAL A 1 75 ? 40.728 14.074 -19.586 1.00 88.81 75 VAL A C 1
ATOM 569 O O . VAL A 1 75 ? 40.795 14.714 -18.532 1.00 88.81 75 VAL A O 1
ATOM 572 N N . ARG A 1 76 ? 39.828 14.382 -20.530 1.00 88.12 76 ARG A N 1
ATOM 573 C CA . ARG A 1 76 ? 38.827 15.447 -20.352 1.00 88.12 76 ARG A CA 1
ATOM 574 C C . ARG A 1 76 ? 37.857 15.129 -19.215 1.00 88.12 76 ARG A C 1
ATOM 576 O O . ARG A 1 76 ? 37.449 16.053 -18.508 1.00 88.12 76 ARG A O 1
ATOM 583 N N . LEU A 1 77 ? 37.466 13.869 -19.045 1.00 88.94 77 LEU A N 1
ATOM 584 C CA . LEU A 1 77 ? 36.535 13.441 -18.003 1.00 88.94 77 LEU A CA 1
ATOM 585 C C . LEU A 1 77 ? 37.176 13.529 -16.612 1.00 88.94 77 LEU A C 1
ATOM 587 O O . LEU A 1 77 ? 36.602 14.147 -15.710 1.00 88.94 77 LEU A O 1
ATOM 591 N N . GLU A 1 78 ? 38.404 13.034 -16.462 1.00 85.62 78 GLU A N 1
ATOM 592 C CA . GLU A 1 78 ? 39.162 13.137 -15.211 1.00 85.62 78 GLU A CA 1
ATOM 593 C C . GLU A 1 78 ? 39.488 14.593 -14.844 1.00 85.62 78 GLU A C 1
ATOM 595 O O . GLU A 1 78 ? 39.348 15.001 -13.685 1.00 85.62 78 GLU A O 1
ATOM 600 N N . TRP A 1 79 ? 39.803 15.442 -15.829 1.00 89.62 79 TRP A N 1
ATOM 601 C CA . TRP A 1 79 ? 39.976 16.876 -15.589 1.00 89.62 79 TRP A CA 1
ATOM 602 C C . TRP A 1 79 ? 38.690 17.537 -15.063 1.00 89.62 79 TRP A C 1
ATOM 604 O O . TRP A 1 79 ? 38.730 18.266 -14.066 1.00 89.62 79 TRP A O 1
ATOM 614 N N . ARG A 1 80 ? 37.523 17.232 -15.656 1.00 87.75 80 ARG A N 1
ATOM 615 C CA . ARG A 1 80 ? 36.220 17.741 -15.180 1.00 87.75 80 ARG A CA 1
ATOM 616 C C . ARG A 1 80 ? 35.891 17.256 -13.769 1.00 87.75 80 ARG A C 1
ATOM 618 O O . ARG A 1 80 ? 35.419 18.042 -12.947 1.00 87.75 80 ARG A O 1
ATOM 625 N N . LYS A 1 81 ? 36.155 15.985 -13.467 1.00 87.31 81 LYS A N 1
ATOM 626 C CA . LYS A 1 81 ? 35.943 15.390 -12.139 1.00 87.31 81 LYS A CA 1
ATOM 627 C C . LYS A 1 81 ? 36.801 16.083 -11.084 1.00 87.31 81 LYS A C 1
ATOM 629 O O . LYS A 1 81 ? 36.278 16.513 -10.056 1.00 87.31 81 LYS A O 1
ATOM 634 N N . LYS A 1 82 ? 38.087 16.299 -11.374 1.00 87.19 82 LYS A N 1
ATOM 635 C CA . LYS A 1 82 ? 39.006 17.030 -10.491 1.00 87.19 82 LYS A CA 1
ATOM 636 C C . LYS A 1 82 ? 38.547 18.471 -10.256 1.00 87.19 82 LYS A C 1
ATOM 638 O O . LYS A 1 82 ? 38.546 18.931 -9.112 1.00 87.19 82 LYS A O 1
ATOM 643 N N . GLN A 1 83 ? 38.077 19.149 -11.303 1.00 88.88 83 GLN A N 1
ATOM 644 C CA . GLN A 1 83 ? 37.529 20.502 -11.203 1.00 88.88 83 GLN A CA 1
ATOM 645 C C . GLN A 1 83 ? 36.255 20.547 -10.343 1.00 88.88 83 GLN A C 1
ATOM 647 O O . GLN A 1 83 ? 36.122 21.408 -9.471 1.00 88.88 83 GLN A O 1
ATOM 652 N N . ARG A 1 84 ? 35.338 19.585 -10.514 1.00 84.06 84 ARG A N 1
ATOM 653 C CA . ARG A 1 84 ? 34.113 19.467 -9.704 1.00 84.06 84 ARG A CA 1
ATOM 654 C C . ARG A 1 84 ? 34.432 19.212 -8.230 1.00 84.06 84 ARG A C 1
ATOM 656 O O . ARG A 1 84 ? 33.862 19.877 -7.363 1.00 84.06 84 ARG A O 1
ATOM 663 N N . CYS A 1 85 ? 35.374 18.314 -7.939 1.00 84.31 85 CYS A N 1
ATOM 664 C CA . CYS A 1 85 ? 35.848 18.058 -6.578 1.00 84.31 85 CYS A CA 1
ATOM 665 C C . CYS A 1 85 ? 36.429 19.326 -5.932 1.00 84.31 85 CYS A C 1
ATOM 667 O O . CYS A 1 85 ? 36.066 19.658 -4.803 1.00 84.31 85 CYS A O 1
ATOM 669 N N . ALA A 1 86 ? 37.265 20.080 -6.654 1.00 88.56 86 ALA A N 1
ATOM 670 C CA . ALA A 1 86 ? 37.831 21.334 -6.157 1.00 88.56 86 ALA A CA 1
ATOM 671 C C . ALA A 1 86 ? 36.743 22.376 -5.831 1.00 88.56 86 ALA A C 1
ATOM 673 O O . ALA A 1 86 ? 36.795 23.020 -4.779 1.00 88.56 86 ALA A O 1
ATOM 674 N N . THR A 1 87 ? 35.724 22.507 -6.683 1.00 90.06 87 THR A N 1
ATOM 675 C CA . THR A 1 87 ? 34.584 23.409 -6.456 1.00 90.06 87 THR A CA 1
ATOM 676 C C . THR A 1 87 ? 33.769 23.005 -5.226 1.00 90.06 87 THR A C 1
ATOM 678 O O . THR A 1 87 ? 33.456 23.855 -4.390 1.00 90.06 87 THR A O 1
ATOM 681 N N . LEU A 1 88 ? 33.477 21.712 -5.056 1.00 86.50 88 LEU A N 1
ATOM 682 C CA . LEU A 1 88 ? 32.741 21.208 -3.892 1.00 86.50 88 LEU A CA 1
ATOM 683 C C . LEU A 1 88 ? 33.508 21.421 -2.582 1.00 86.50 88 LEU A C 1
ATOM 685 O O . LEU A 1 88 ? 32.906 21.796 -1.576 1.00 86.50 88 LEU A O 1
ATOM 689 N N . VAL A 1 89 ? 34.832 21.241 -2.584 1.00 90.62 89 VAL A N 1
ATOM 690 C CA . VAL A 1 89 ? 35.673 21.531 -1.412 1.00 90.62 89 VAL A CA 1
ATOM 691 C C . VAL A 1 89 ? 35.599 23.015 -1.048 1.00 90.62 89 VAL A C 1
ATOM 693 O O . VAL A 1 89 ? 35.348 23.341 0.113 1.00 90.62 89 VAL A O 1
ATOM 696 N N . ARG A 1 90 ? 35.724 23.925 -2.026 1.00 90.94 90 ARG A N 1
ATOM 697 C CA . ARG A 1 90 ? 35.581 25.376 -1.787 1.00 90.94 90 ARG A CA 1
ATOM 698 C C . ARG A 1 90 ? 34.200 25.729 -1.235 1.00 90.94 90 ARG A C 1
ATOM 700 O O . ARG A 1 90 ? 34.102 26.514 -0.292 1.00 90.94 90 ARG A O 1
ATOM 707 N N . PHE A 1 91 ? 33.145 25.119 -1.772 1.00 90.50 91 PHE A N 1
ATOM 708 C CA . PHE A 1 91 ? 31.780 25.317 -1.290 1.00 90.50 91 PHE A CA 1
ATOM 709 C C . PHE A 1 91 ? 31.612 24.856 0.165 1.00 90.50 91 PHE A C 1
ATOM 711 O O . PHE A 1 91 ? 31.090 25.609 0.989 1.00 90.50 91 PHE A O 1
ATOM 718 N N . ARG A 1 92 ? 32.116 23.663 0.515 1.00 89.81 92 ARG A N 1
ATOM 719 C CA . ARG A 1 92 ? 32.080 23.126 1.889 1.00 89.81 92 ARG A CA 1
ATOM 720 C C . ARG A 1 92 ? 32.824 24.025 2.873 1.00 89.81 92 ARG A C 1
ATOM 722 O O . ARG A 1 92 ? 32.291 24.329 3.938 1.00 89.81 92 ARG A O 1
ATOM 729 N N . VAL A 1 93 ? 34.016 24.496 2.506 1.00 90.81 93 VAL A N 1
ATOM 730 C CA . VAL A 1 93 ? 34.796 25.434 3.330 1.00 90.81 93 VAL A CA 1
ATOM 731 C C . VAL A 1 93 ? 34.037 26.751 3.521 1.00 90.81 93 VAL A C 1
ATOM 733 O O . VAL A 1 93 ? 33.931 27.234 4.647 1.00 90.81 93 VAL A O 1
ATOM 736 N N . SER A 1 94 ? 33.441 27.301 2.458 1.00 91.88 94 SER A N 1
ATOM 737 C CA . SER A 1 94 ? 32.640 28.531 2.531 1.00 91.88 94 SER A CA 1
ATOM 738 C C . SER A 1 94 ? 31.414 28.377 3.439 1.00 91.88 94 SER A C 1
ATOM 740 O O . SER A 1 94 ? 31.177 29.220 4.305 1.00 91.88 94 SER A O 1
ATOM 742 N N . LYS A 1 95 ? 30.662 27.276 3.306 1.00 91.25 95 LYS A N 1
ATOM 743 C CA . LYS A 1 95 ? 29.512 26.962 4.171 1.00 91.25 95 LYS A CA 1
ATOM 744 C C . LYS A 1 95 ? 29.927 26.793 5.633 1.00 91.25 95 LYS A C 1
ATOM 746 O O . LYS A 1 95 ? 29.272 27.365 6.501 1.00 91.25 95 LYS A O 1
ATOM 751 N N . LYS A 1 96 ? 31.025 26.076 5.905 1.00 91.25 96 LYS A N 1
ATOM 752 C CA . LYS A 1 96 ? 31.556 25.891 7.266 1.00 91.25 96 LYS A CA 1
ATOM 753 C C . LYS A 1 96 ? 31.962 27.224 7.898 1.00 91.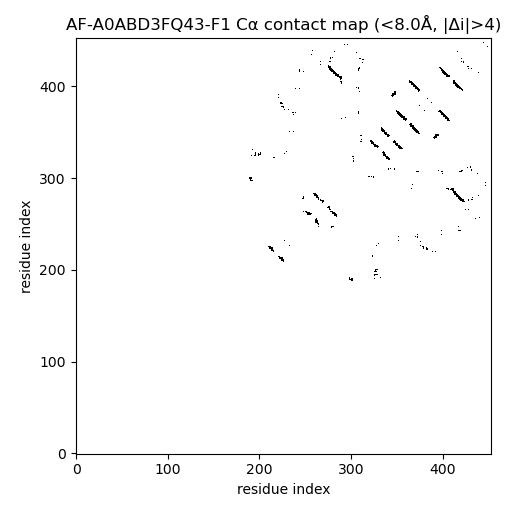25 96 LYS A C 1
ATOM 755 O O . LYS A 1 96 ? 31.624 27.468 9.051 1.00 91.25 96 LYS A O 1
ATOM 760 N N . LYS A 1 97 ? 32.617 28.106 7.132 1.00 93.50 97 LYS A N 1
ATOM 761 C CA . LYS A 1 97 ? 32.971 29.458 7.589 1.00 93.50 97 LYS A CA 1
ATOM 762 C C . LYS A 1 97 ? 31.726 30.287 7.916 1.00 93.50 97 LYS A C 1
ATOM 764 O O . LYS A 1 97 ? 31.614 30.769 9.032 1.00 93.50 97 LYS A O 1
ATOM 769 N N . LYS A 1 98 ? 30.751 30.360 6.998 1.00 92.12 98 LYS A N 1
ATOM 770 C CA . LYS A 1 98 ? 29.481 31.075 7.233 1.00 92.12 98 LYS A CA 1
ATOM 771 C C . LYS A 1 98 ? 28.754 30.574 8.481 1.00 92.12 98 LYS A C 1
ATOM 773 O O . LYS A 1 98 ? 28.210 31.373 9.233 1.00 92.12 98 LYS A O 1
ATOM 778 N N . PHE A 1 99 ? 28.737 29.260 8.700 1.00 84.88 99 PHE A N 1
ATOM 779 C CA . PHE A 1 99 ? 28.133 28.677 9.895 1.00 84.88 99 PHE A CA 1
ATOM 780 C C . PHE A 1 99 ? 28.873 29.094 11.171 1.00 84.88 99 PHE A C 1
ATOM 782 O O . PHE A 1 99 ? 28.236 29.547 12.117 1.00 84.88 99 PHE A O 1
ATOM 789 N N . SER A 1 100 ? 30.207 29.025 11.169 1.00 89.75 100 SER A N 1
ATOM 790 C CA . SER A 1 100 ? 31.033 29.501 12.284 1.00 89.75 100 SER A CA 1
ATOM 791 C C . SER A 1 100 ? 30.774 30.978 12.597 1.00 89.75 100 SER A C 1
ATOM 793 O O . SER A 1 100 ? 30.580 31.325 13.758 1.00 89.75 100 SER A O 1
ATOM 795 N N . ASP A 1 101 ? 30.694 31.831 11.570 1.00 91.19 101 ASP A N 1
ATOM 796 C CA . ASP A 1 101 ? 30.419 33.263 11.725 1.00 91.19 101 ASP A CA 1
ATOM 797 C C . ASP A 1 101 ? 29.028 33.506 12.346 1.00 91.19 101 ASP A C 1
ATOM 799 O O . ASP A 1 101 ? 28.872 34.352 13.230 1.00 91.19 101 ASP A O 1
ATOM 803 N N . MET A 1 102 ? 28.010 32.738 11.932 1.00 91.06 102 MET A N 1
ATOM 804 C CA . MET A 1 102 ? 26.667 32.807 12.524 1.00 91.06 102 MET A CA 1
ATOM 805 C C . MET A 1 102 ? 26.659 32.371 13.992 1.00 91.06 102 MET A C 1
ATOM 807 O O . MET A 1 102 ? 26.010 33.028 14.807 1.00 91.06 102 MET A O 1
ATOM 811 N N . CYS A 1 103 ? 27.390 31.311 14.349 1.00 86.12 103 CYS A N 1
ATOM 812 C CA . CYS A 1 103 ? 27.526 30.874 15.739 1.00 86.12 103 CYS A CA 1
ATOM 813 C C . CYS A 1 103 ? 28.190 31.954 16.601 1.00 86.12 103 CYS A C 1
ATOM 815 O O . CYS A 1 103 ? 27.625 32.343 17.620 1.00 86.12 103 CYS A O 1
ATOM 817 N N . SER A 1 104 ? 29.316 32.520 16.155 1.00 90.25 104 SER A N 1
ATOM 818 C CA . SER A 1 104 ? 29.988 33.608 16.875 1.00 90.25 104 SER A CA 1
ATOM 819 C C . SER A 1 104 ? 29.093 34.841 17.028 1.00 90.25 104 SER A C 1
ATOM 821 O O . SER A 1 104 ? 29.057 35.452 18.096 1.00 90.25 104 SER A O 1
ATOM 823 N N . LYS A 1 105 ? 28.315 35.190 15.994 1.00 90.75 105 LYS A N 1
ATOM 824 C CA . LYS A 1 105 ? 27.361 36.304 16.061 1.00 90.75 105 LYS A CA 1
ATOM 825 C C . LYS A 1 105 ? 26.225 36.029 17.046 1.00 90.75 105 LYS A C 1
ATOM 827 O O . LYS A 1 105 ? 25.868 36.924 17.808 1.00 90.75 105 LYS A O 1
ATOM 832 N N . ARG A 1 106 ? 25.675 34.811 17.063 1.00 91.38 106 ARG A N 1
ATOM 833 C CA . ARG A 1 106 ? 24.660 34.392 18.041 1.00 91.38 106 ARG A CA 1
ATOM 834 C C . ARG A 1 106 ? 25.197 34.515 19.463 1.00 91.38 106 ARG A C 1
ATOM 836 O O . ARG A 1 106 ? 24.517 35.075 20.316 1.00 91.38 106 ARG A O 1
ATOM 843 N N . ASP A 1 107 ? 26.408 34.028 19.705 1.00 88.19 107 ASP A N 1
ATOM 844 C CA . ASP A 1 107 ? 27.006 34.040 21.039 1.00 88.19 107 ASP A CA 1
ATOM 845 C C . ASP A 1 107 ? 27.280 35.482 21.502 1.00 88.19 107 ASP A C 1
ATOM 847 O O . ASP A 1 107 ? 26.945 35.847 22.630 1.00 88.19 107 ASP A O 1
ATOM 851 N N . HIS A 1 108 ? 27.768 36.345 20.603 1.00 90.44 108 HIS A N 1
ATOM 852 C CA . HIS A 1 108 ? 27.938 37.775 20.869 1.00 90.44 108 HIS A CA 1
ATOM 853 C C . HIS A 1 108 ? 26.609 38.482 21.183 1.00 90.44 108 HIS A C 1
ATOM 855 O O . HIS A 1 108 ? 26.512 39.209 22.172 1.00 90.44 108 HIS A O 1
ATOM 861 N N . LEU A 1 109 ? 25.562 38.236 20.387 1.00 92.50 109 LEU A N 1
ATOM 862 C CA . LEU A 1 109 ? 24.223 38.771 20.649 1.00 92.50 109 LEU A CA 1
ATOM 863 C C . LEU A 1 109 ? 23.668 38.263 21.986 1.00 92.50 109 LEU A C 1
ATOM 865 O O . LEU A 1 109 ? 23.066 39.033 22.730 1.00 92.50 109 LEU A O 1
ATOM 869 N N . GLY A 1 110 ? 23.926 36.999 22.331 1.00 88.81 110 GLY A N 1
ATOM 870 C CA . GLY A 1 110 ? 23.566 36.428 23.627 1.00 88.81 110 GLY A CA 1
ATOM 871 C C . GLY A 1 110 ? 24.227 37.161 24.797 1.00 88.81 110 GLY A C 1
ATOM 872 O O . GLY A 1 110 ? 23.570 37.427 25.804 1.00 88.81 110 GLY A O 1
ATOM 873 N N . ILE A 1 111 ? 25.499 37.546 24.660 1.00 88.69 111 ILE A N 1
ATOM 874 C CA . ILE A 1 111 ? 26.205 38.363 25.659 1.00 88.69 111 ILE A CA 1
ATOM 875 C C . ILE A 1 111 ? 25.593 39.767 25.746 1.00 88.69 111 ILE A C 1
ATOM 877 O O . ILE A 1 111 ? 25.307 40.229 26.850 1.00 88.69 111 ILE A O 1
ATOM 881 N N . LEU A 1 112 ? 25.324 40.422 24.612 1.00 89.62 112 LEU A N 1
ATOM 882 C CA . LEU A 1 112 ? 24.717 41.760 24.586 1.00 89.62 112 LEU A CA 1
ATOM 883 C C . LEU A 1 112 ? 23.332 41.790 25.241 1.00 89.62 112 LEU A C 1
ATOM 885 O O . LEU A 1 112 ? 23.022 42.718 25.987 1.00 89.62 112 LEU A O 1
ATOM 889 N N . VAL A 1 113 ? 22.502 40.771 25.002 1.00 87.12 113 VAL A N 1
ATOM 890 C CA . VAL A 1 113 ? 21.185 40.647 25.646 1.00 87.12 113 VAL A CA 1
ATOM 891 C C . VAL A 1 113 ? 21.339 40.499 27.156 1.00 87.12 113 VAL A C 1
ATOM 893 O O . VAL A 1 113 ? 20.667 41.204 27.906 1.00 87.12 113 VAL A O 1
ATOM 896 N N . LYS A 1 114 ? 22.260 39.644 27.618 1.00 84.12 114 LYS A N 1
ATOM 897 C CA . LYS A 1 114 ? 22.542 39.483 29.053 1.00 84.12 114 LYS A CA 1
ATOM 898 C C . LYS A 1 114 ? 23.015 40.787 29.693 1.00 84.12 114 LYS A C 1
ATOM 900 O O . LYS A 1 114 ? 22.551 41.124 30.778 1.00 84.12 114 LYS A O 1
ATOM 905 N N . GLN A 1 115 ? 23.886 41.534 29.015 1.00 83.31 115 GLN A N 1
ATOM 906 C CA . GLN A 1 115 ? 24.356 42.838 29.482 1.00 83.31 115 GLN A CA 1
ATOM 907 C C . GLN A 1 115 ? 23.208 43.845 29.574 1.00 83.31 115 GLN A C 1
ATOM 909 O O . GLN A 1 115 ? 23.029 44.444 30.628 1.00 83.31 115 GLN A O 1
ATOM 914 N N . ARG A 1 116 ? 22.372 43.972 28.534 1.00 79.75 116 ARG A N 1
ATOM 915 C CA . ARG A 1 116 ? 21.202 44.868 28.557 1.00 79.75 116 ARG A CA 1
ATOM 916 C C . ARG A 1 116 ? 20.199 44.494 29.643 1.00 79.75 116 ARG A C 1
ATOM 918 O O . ARG A 1 116 ? 19.684 45.380 30.313 1.00 79.75 116 ARG A O 1
ATOM 925 N N . LEU A 1 117 ? 19.950 43.201 29.854 1.00 78.69 117 LEU A N 1
ATOM 926 C CA . LEU A 1 117 ? 19.100 42.724 30.946 1.00 78.69 117 LEU A CA 1
ATOM 927 C C . LEU A 1 117 ? 19.692 43.061 32.318 1.00 78.69 117 LEU A C 1
ATOM 929 O O . LEU A 1 117 ? 18.945 43.427 33.220 1.00 78.69 117 LEU A O 1
ATOM 933 N N . ALA A 1 118 ? 21.013 42.968 32.484 1.00 78.56 118 ALA A N 1
ATOM 934 C CA . ALA A 1 118 ? 21.678 43.383 33.715 1.00 78.56 118 ALA A CA 1
ATOM 935 C C . ALA A 1 118 ? 21.565 44.901 33.927 1.00 78.56 118 ALA A C 1
ATOM 937 O O . ALA A 1 118 ? 21.191 45.323 35.015 1.00 78.56 118 ALA A O 1
ATOM 938 N N . THR A 1 119 ? 21.786 45.717 32.890 1.00 77.88 119 THR A N 1
ATOM 939 C CA . THR A 1 119 ? 21.616 47.177 32.964 1.00 77.88 119 THR A CA 1
ATOM 940 C C . THR A 1 119 ? 20.179 47.558 33.306 1.00 77.88 119 THR A C 1
ATOM 942 O O . THR A 1 119 ? 19.983 48.358 34.212 1.00 77.88 119 THR A O 1
ATOM 945 N N . LEU A 1 120 ? 19.182 46.933 32.664 1.00 74.62 120 LEU A N 1
ATOM 946 C CA . LEU A 1 120 ? 17.761 47.138 32.966 1.00 74.62 120 LEU A CA 1
ATOM 947 C C . LEU A 1 120 ? 17.402 46.723 34.398 1.00 74.62 120 LEU A C 1
ATOM 949 O O . LEU A 1 120 ? 16.622 47.400 35.056 1.00 74.62 120 LEU A O 1
ATOM 953 N N . LYS A 1 121 ? 17.980 45.628 34.912 1.00 72.56 121 LYS A N 1
ATOM 954 C CA . LYS A 1 121 ? 17.813 45.216 36.317 1.00 72.56 121 LYS A CA 1
ATOM 955 C C . LYS A 1 121 ? 18.398 46.242 37.288 1.00 72.56 121 LYS A C 1
ATOM 957 O O . LYS A 1 121 ? 17.792 46.476 38.332 1.00 72.56 121 LYS A O 1
ATOM 962 N N . THR A 1 122 ? 19.538 46.848 36.961 1.00 70.56 122 THR A N 1
ATOM 963 C CA . THR A 1 122 ? 20.168 47.896 37.775 1.00 70.56 122 THR A CA 1
ATOM 964 C C . THR A 1 122 ? 19.404 49.220 37.697 1.00 70.56 122 THR A C 1
ATOM 966 O O . THR A 1 122 ? 19.121 49.795 38.742 1.00 70.56 122 THR A O 1
ATOM 969 N N . THR A 1 123 ? 18.979 49.679 36.512 1.00 65.88 123 THR A N 1
ATOM 970 C CA . THR A 1 123 ? 18.173 50.910 36.367 1.00 65.88 123 THR A CA 1
ATOM 971 C C . THR A 1 123 ? 16.805 50.761 37.031 1.00 65.88 123 THR A C 1
ATOM 973 O O . THR A 1 123 ? 16.400 51.629 37.794 1.00 65.88 123 THR A O 1
ATOM 976 N N . ALA A 1 124 ? 16.159 49.599 36.893 1.00 60.28 124 ALA A N 1
ATOM 977 C CA . ALA A 1 124 ? 14.913 49.277 37.594 1.00 60.28 124 ALA A CA 1
ATOM 978 C C . ALA A 1 124 ? 15.086 49.034 39.108 1.00 60.28 124 ALA A C 1
ATOM 980 O O . ALA A 1 124 ? 14.104 48.766 39.800 1.00 60.28 124 ALA A O 1
ATOM 981 N N . SER A 1 125 ? 16.319 49.032 39.623 1.00 59.31 125 SER A N 1
ATOM 982 C CA . SER A 1 125 ? 16.604 49.032 41.068 1.00 59.31 125 SER A CA 1
ATOM 983 C C . SER A 1 125 ? 16.925 50.440 41.592 1.00 59.31 125 SER A C 1
ATOM 985 O O . SER A 1 125 ? 16.850 50.655 42.795 1.00 59.31 125 SER A O 1
ATOM 987 N N . ILE A 1 126 ? 17.247 51.388 40.701 1.00 59.03 126 ILE A N 1
ATOM 988 C CA . ILE A 1 126 ? 17.493 52.808 41.005 1.00 59.03 126 ILE A CA 1
ATOM 989 C C . ILE A 1 126 ? 16.187 53.621 40.912 1.00 59.03 126 ILE A C 1
ATOM 991 O O . ILE A 1 126 ? 15.979 54.528 41.707 1.00 59.03 126 ILE A O 1
ATOM 995 N N . GLU A 1 127 ? 15.263 53.265 40.014 1.00 53.53 127 GLU A N 1
ATOM 996 C CA . GLU A 1 127 ? 13.961 53.940 39.828 1.00 53.53 127 GLU A CA 1
ATOM 997 C C . GLU A 1 127 ? 12.863 53.450 40.795 1.00 53.53 127 GLU A C 1
ATOM 999 O O . GLU A 1 127 ? 11.690 53.327 40.437 1.00 53.53 127 GLU A O 1
ATOM 1004 N N . LEU A 1 128 ? 13.225 53.127 42.037 1.00 53.88 128 LEU A N 1
ATOM 1005 C CA . LEU A 1 128 ? 12.284 52.616 43.032 1.00 53.88 128 LEU A CA 1
ATOM 1006 C C . LEU A 1 128 ? 11.675 53.751 43.860 1.00 53.88 128 LEU A C 1
ATOM 1008 O O . LEU A 1 128 ? 11.819 53.768 45.074 1.00 53.88 128 LEU A O 1
ATOM 1012 N N . GLU A 1 129 ? 10.960 54.661 43.198 1.00 52.66 129 GLU A N 1
ATOM 1013 C CA . GLU A 1 129 ? 10.032 55.575 43.881 1.00 52.66 129 GLU A CA 1
ATOM 1014 C C . GLU A 1 129 ? 8.671 55.768 43.199 1.00 52.66 129 GLU A C 1
ATOM 1016 O O . GLU A 1 129 ? 7.857 56.511 43.737 1.00 52.66 129 GLU A O 1
ATOM 1021 N N . ASP A 1 130 ? 8.314 55.053 42.118 1.00 51.00 130 ASP A N 1
ATOM 1022 C CA . ASP A 1 130 ? 6.928 55.163 41.639 1.00 51.00 130 ASP A CA 1
ATOM 1023 C C . ASP A 1 130 ? 6.310 53.901 40.995 1.00 51.00 130 ASP A C 1
ATOM 1025 O O . ASP A 1 130 ? 6.849 53.277 40.084 1.00 51.00 130 ASP A O 1
ATOM 1029 N N . LYS A 1 131 ? 5.089 53.610 41.469 1.00 53.19 131 LYS A N 1
ATOM 1030 C CA . LYS A 1 131 ? 3.997 52.791 40.896 1.00 53.19 131 LYS A CA 1
ATOM 1031 C C . LYS A 1 131 ? 4.031 51.258 41.026 1.00 53.19 131 LYS A C 1
ATOM 1033 O O . LYS A 1 131 ? 4.716 50.508 40.333 1.00 53.19 131 LYS A O 1
ATOM 1038 N N . SER A 1 132 ? 3.085 50.792 41.844 1.00 59.03 132 SER A N 1
ATOM 1039 C CA . SER A 1 132 ? 2.664 49.408 42.121 1.00 59.03 132 SER A CA 1
ATOM 1040 C C . SER A 1 132 ? 2.391 48.521 40.892 1.00 59.03 132 SER A C 1
ATOM 1042 O O . SER A 1 132 ? 2.505 47.302 40.996 1.00 59.03 132 SER A O 1
ATOM 1044 N N . SER A 1 133 ? 2.103 49.094 39.719 1.00 56.34 133 SER A N 1
ATOM 1045 C CA . SER A 1 133 ? 1.842 48.345 38.477 1.00 56.34 133 SER A CA 1
ATOM 1046 C C . SER A 1 133 ? 3.095 47.682 37.875 1.00 56.34 133 SER A C 1
ATOM 1048 O O . SER A 1 133 ? 3.001 46.613 37.270 1.00 56.34 133 SER A O 1
ATOM 1050 N N . LEU A 1 134 ? 4.283 48.274 38.051 1.00 55.38 134 LEU A N 1
ATOM 1051 C CA . LEU A 1 134 ? 5.550 47.717 37.546 1.00 55.38 134 LEU A CA 1
ATOM 1052 C C . LEU A 1 134 ? 6.057 46.549 38.406 1.00 55.38 134 LEU A C 1
ATOM 1054 O O . LEU A 1 134 ? 6.674 45.621 37.884 1.00 55.38 134 LEU A O 1
ATOM 1058 N N . LYS A 1 135 ? 5.748 46.550 39.711 1.00 58.47 135 LYS A N 1
ATOM 1059 C CA . LYS A 1 135 ? 6.070 45.441 40.627 1.00 58.47 135 LYS A CA 1
ATOM 1060 C C . LYS A 1 135 ? 5.335 44.151 40.256 1.00 58.47 135 LYS A C 1
ATOM 1062 O O . LYS A 1 135 ? 5.960 43.095 40.275 1.00 58.47 135 LYS A O 1
ATOM 1067 N N . ASN A 1 136 ? 4.063 44.235 39.862 1.00 61.72 136 ASN A N 1
ATOM 1068 C CA . ASN A 1 136 ? 3.283 43.056 39.463 1.00 61.72 136 ASN A CA 1
ATOM 1069 C C . ASN A 1 136 ? 3.826 42.427 38.174 1.00 61.72 136 ASN A C 1
ATOM 1071 O O . ASN A 1 136 ? 4.152 41.244 38.164 1.00 61.72 136 ASN A O 1
ATOM 1075 N N . THR A 1 137 ? 4.061 43.240 37.142 1.00 64.38 137 THR A N 1
ATOM 1076 C CA . THR A 1 137 ? 4.629 42.769 35.866 1.00 64.38 137 THR A CA 1
ATOM 1077 C C . THR A 1 137 ? 6.037 42.176 36.047 1.00 64.38 137 THR A C 1
ATOM 1079 O O . THR A 1 137 ? 6.388 41.168 35.440 1.00 64.38 137 THR A O 1
ATOM 1082 N N . ARG A 1 138 ? 6.862 42.763 36.926 1.00 62.34 138 ARG A N 1
ATOM 1083 C CA . ARG A 1 138 ? 8.202 42.244 37.255 1.00 62.34 138 ARG A CA 1
ATOM 1084 C C . ARG A 1 138 ? 8.143 40.901 37.981 1.00 62.34 138 ARG A C 1
ATOM 1086 O O . ARG A 1 138 ? 8.968 40.034 37.701 1.00 62.34 138 ARG A O 1
ATOM 1093 N N . ASN A 1 139 ? 7.190 40.727 38.893 1.00 69.69 139 ASN A N 1
ATOM 1094 C CA . ASN A 1 139 ? 6.996 39.463 39.597 1.00 69.69 139 ASN A CA 1
ATOM 1095 C C . ASN A 1 139 ? 6.520 38.361 38.642 1.00 69.69 139 ASN A C 1
ATOM 1097 O O . ASN A 1 139 ? 7.067 37.264 38.686 1.00 69.69 139 ASN A O 1
ATOM 1101 N N . GLU A 1 140 ? 5.597 38.663 37.725 1.00 74.88 140 GLU A N 1
ATOM 1102 C CA . GLU A 1 140 ? 5.148 37.719 36.691 1.00 74.88 140 GLU A CA 1
ATOM 1103 C C . GLU A 1 140 ? 6.282 37.305 35.748 1.00 74.88 140 GLU A C 1
ATOM 1105 O O . GLU A 1 140 ? 6.480 36.118 35.503 1.00 74.88 140 GLU A O 1
ATOM 1110 N N . VAL A 1 141 ? 7.098 38.253 35.276 1.00 77.44 141 VAL A N 1
ATOM 1111 C CA . VAL A 1 141 ? 8.256 37.939 34.420 1.00 77.44 141 VAL A CA 1
ATOM 1112 C C . VAL A 1 141 ? 9.296 37.095 35.166 1.00 77.44 141 VAL A C 1
ATOM 1114 O O . VAL A 1 141 ? 9.898 36.201 34.571 1.00 77.44 141 VAL A O 1
ATOM 1117 N N . CYS A 1 142 ? 9.509 37.335 36.463 1.00 72.25 142 CYS A N 1
ATOM 1118 C CA . CYS A 1 142 ? 10.381 36.494 37.285 1.00 72.25 142 CYS A CA 1
ATOM 1119 C C . CYS A 1 142 ? 9.819 35.077 37.467 1.00 72.25 142 CYS A C 1
ATOM 1121 O O . CYS A 1 142 ? 10.583 34.120 37.373 1.00 72.25 142 CYS A O 1
ATOM 1123 N N . LEU A 1 143 ? 8.510 34.931 37.690 1.00 76.75 143 LEU A N 1
ATOM 1124 C CA . LEU A 1 143 ? 7.858 33.623 37.808 1.00 76.75 143 LEU A CA 1
ATOM 1125 C C . LEU A 1 143 ? 7.938 32.838 36.496 1.00 76.75 143 LEU A C 1
ATOM 1127 O O . LEU A 1 143 ? 8.376 31.692 36.506 1.00 76.75 143 LEU A O 1
ATOM 1131 N N . LEU A 1 144 ? 7.643 33.480 35.364 1.00 78.12 144 LEU A N 1
ATOM 1132 C CA . LEU A 1 144 ? 7.779 32.875 34.036 1.00 78.12 144 LEU A CA 1
ATOM 1133 C C . LEU A 1 144 ? 9.230 32.500 33.714 1.00 78.12 144 LEU A C 1
ATOM 1135 O O . LEU A 1 144 ? 9.474 31.498 33.048 1.00 78.12 144 LEU A O 1
ATOM 1139 N N . ALA A 1 145 ? 10.213 33.281 34.172 1.00 77.50 145 ALA A N 1
ATOM 1140 C CA . ALA A 1 145 ? 11.623 32.940 33.997 1.00 77.50 145 ALA A CA 1
ATOM 1141 C C . ALA A 1 145 ? 12.019 31.695 34.810 1.00 77.50 145 ALA A C 1
ATOM 1143 O O . ALA A 1 145 ? 12.731 30.841 34.286 1.00 77.50 145 ALA A O 1
ATOM 1144 N N . LEU A 1 146 ? 11.530 31.574 36.049 1.00 79.12 146 LEU A N 1
ATOM 1145 C CA . LEU A 1 146 ? 11.744 30.393 36.891 1.00 79.12 146 LEU A CA 1
ATOM 1146 C C . LEU A 1 146 ? 11.057 29.152 36.311 1.00 79.12 146 LEU A C 1
ATOM 1148 O O . LEU A 1 146 ? 11.663 28.086 36.270 1.00 79.12 146 LEU A O 1
ATOM 1152 N N . GLU A 1 147 ? 9.831 29.298 35.810 1.00 85.25 147 GLU A N 1
ATOM 1153 C CA . GLU A 1 147 ? 9.100 28.230 35.124 1.00 85.25 147 GLU A CA 1
ATOM 1154 C C . GLU A 1 147 ? 9.814 27.798 33.837 1.00 85.25 147 GLU A C 1
ATOM 1156 O O . GLU A 1 147 ? 10.000 26.610 33.590 1.00 85.25 147 GLU A O 1
ATOM 1161 N N . ASN A 1 148 ? 10.304 28.749 33.038 1.00 78.50 148 ASN A N 1
ATOM 1162 C CA . ASN A 1 148 ? 11.057 28.434 31.827 1.00 78.50 148 ASN A CA 1
ATOM 1163 C C . ASN A 1 148 ? 12.359 27.688 32.144 1.00 78.50 148 ASN A C 1
ATOM 1165 O O . ASN A 1 148 ? 12.720 26.746 31.440 1.00 78.50 148 ASN A O 1
ATOM 1169 N N . ASP A 1 149 ? 13.060 28.082 33.207 1.00 85.88 149 ASP A N 1
ATOM 1170 C CA . ASP A 1 149 ? 14.269 27.389 33.638 1.00 85.88 149 ASP A CA 1
ATOM 1171 C C . ASP A 1 149 ? 13.957 25.986 34.188 1.00 85.88 149 ASP A C 1
ATOM 1173 O O . ASP A 1 149 ? 14.684 25.051 33.848 1.00 85.88 149 ASP A O 1
ATOM 1177 N N . ALA A 1 150 ? 12.842 25.801 34.906 1.00 88.25 150 ALA A N 1
ATOM 1178 C CA . ALA A 1 150 ? 12.354 24.484 35.326 1.00 88.25 150 ALA A CA 1
ATOM 1179 C C . ALA A 1 150 ? 12.026 23.577 34.121 1.00 88.25 150 ALA A C 1
ATOM 1181 O O . ALA A 1 150 ? 12.481 22.432 34.046 1.00 88.25 150 ALA A O 1
ATOM 1182 N N . LEU A 1 151 ? 11.334 24.113 33.111 1.00 84.38 151 LEU A N 1
ATOM 1183 C CA . LEU A 1 151 ? 11.031 23.402 31.864 1.00 84.38 151 LEU A CA 1
ATOM 1184 C C . LEU A 1 151 ? 12.293 23.083 31.052 1.00 84.38 151 LEU A C 1
ATOM 1186 O O . LEU A 1 151 ? 12.358 22.064 30.361 1.00 84.38 151 LEU A O 1
ATOM 1190 N N . ARG A 1 152 ? 13.326 23.932 31.106 1.00 84.06 152 ARG A N 1
ATOM 1191 C CA . ARG A 1 152 ? 14.625 23.643 30.476 1.00 84.06 152 ARG A CA 1
ATOM 1192 C C . ARG A 1 152 ? 15.370 22.525 31.189 1.00 84.06 152 ARG A C 1
ATOM 1194 O O . ARG A 1 152 ? 16.031 21.737 30.510 1.00 84.06 152 ARG A O 1
ATOM 1201 N N . THR A 1 153 ? 15.301 22.466 32.517 1.00 86.88 153 THR A N 1
ATOM 1202 C CA . THR A 1 153 ? 15.896 21.366 33.285 1.00 86.88 153 THR A CA 1
ATOM 1203 C C . THR A 1 153 ? 15.169 20.055 33.021 1.00 86.88 153 THR A C 1
ATOM 1205 O O . THR A 1 153 ? 15.830 19.077 32.686 1.00 86.88 153 THR A O 1
ATOM 1208 N N . GLU A 1 154 ? 13.836 20.053 33.024 1.00 88.75 154 GLU A N 1
ATOM 1209 C CA . GLU A 1 154 ? 13.038 18.858 32.730 1.00 88.75 154 GLU A CA 1
ATOM 1210 C C . GLU A 1 154 ? 13.265 18.362 31.296 1.00 88.75 154 GLU A C 1
ATOM 1212 O O . GLU A 1 154 ? 13.502 17.174 31.074 1.00 88.75 154 GLU A O 1
ATOM 1217 N N . ASN A 1 155 ? 13.304 19.272 30.315 1.00 84.62 155 ASN A N 1
ATOM 1218 C CA . ASN A 1 155 ? 13.655 18.911 28.942 1.00 84.62 155 ASN A CA 1
ATOM 1219 C C . ASN A 1 155 ? 15.049 18.286 28.860 1.00 84.62 155 ASN A C 1
ATOM 1221 O O . ASN A 1 155 ? 15.235 17.303 28.146 1.00 84.62 155 ASN A O 1
ATOM 1225 N N . ARG A 1 156 ? 16.039 18.828 29.580 1.00 86.62 156 ARG A N 1
ATOM 1226 C CA . ARG A 1 156 ? 17.390 18.255 29.601 1.00 86.62 156 ARG A CA 1
ATOM 1227 C C . ARG A 1 156 ? 17.390 16.852 30.204 1.00 86.62 156 ARG A C 1
ATOM 1229 O O . ARG A 1 156 ? 17.972 15.960 29.602 1.00 86.62 156 ARG A O 1
ATOM 1236 N N . GLU A 1 157 ? 16.697 16.643 31.319 1.00 90.31 157 GLU A N 1
ATOM 1237 C CA . GLU A 1 157 ? 16.559 15.316 31.928 1.00 90.31 157 GLU A CA 1
ATOM 1238 C C . GLU A 1 157 ? 15.867 14.318 30.993 1.00 90.31 157 GLU A C 1
ATOM 1240 O O . GLU A 1 157 ? 16.282 13.163 30.902 1.00 90.31 157 GLU A O 1
ATOM 1245 N N . MET A 1 158 ? 14.837 14.751 30.262 1.00 88.69 158 MET A N 1
ATOM 1246 C CA . MET A 1 158 ? 14.190 13.955 29.216 1.00 88.69 158 MET A CA 1
ATOM 1247 C C . MET A 1 158 ? 15.166 13.591 28.093 1.00 88.69 158 MET A C 1
ATOM 1249 O O . MET A 1 158 ? 15.232 12.429 27.690 1.00 88.69 158 MET A O 1
ATOM 1253 N N . TYR A 1 159 ? 15.970 14.546 27.618 1.00 85.31 159 TYR A N 1
ATOM 1254 C CA . TYR A 1 159 ? 17.010 14.285 26.620 1.00 85.31 159 TYR A CA 1
ATOM 1255 C C . TYR A 1 159 ? 18.073 13.306 27.125 1.00 85.31 159 TYR A C 1
ATOM 1257 O O . TYR A 1 159 ? 18.474 12.414 26.376 1.00 85.31 159 TYR A O 1
ATOM 1265 N N . ASP A 1 160 ? 18.493 13.425 28.383 1.00 86.81 160 ASP A N 1
ATOM 1266 C CA . ASP A 1 160 ? 19.459 12.513 28.993 1.00 86.81 160 ASP A CA 1
ATOM 1267 C C . ASP A 1 160 ? 18.866 11.100 29.128 1.00 86.81 160 ASP A C 1
ATOM 1269 O O . ASP A 1 160 ? 19.511 10.123 28.742 1.00 86.81 160 ASP A O 1
ATOM 1273 N N . LYS A 1 161 ? 17.601 10.971 29.558 1.00 90.38 161 LYS A N 1
ATOM 1274 C CA . LYS A 1 161 ? 16.870 9.688 29.584 1.00 90.38 161 LYS A CA 1
ATOM 1275 C C . LYS A 1 161 ? 16.757 9.067 28.189 1.00 90.38 161 LYS A C 1
ATOM 1277 O O . LYS A 1 161 ? 17.019 7.876 28.029 1.00 90.38 161 LYS A O 1
ATOM 1282 N N . LEU A 1 162 ? 16.428 9.862 27.170 1.00 83.44 162 LEU A N 1
ATOM 1283 C CA . LEU A 1 162 ? 16.376 9.410 25.776 1.00 83.44 162 LEU A CA 1
ATOM 1284 C C . LEU A 1 162 ? 17.749 8.969 25.262 1.00 83.44 162 LEU A C 1
ATOM 1286 O O . LEU A 1 162 ? 17.836 7.974 24.546 1.00 83.44 162 LEU A O 1
ATOM 1290 N N . GLN A 1 163 ? 18.829 9.664 25.627 1.00 85.31 163 GLN A N 1
ATOM 1291 C CA . GLN A 1 163 ? 20.182 9.234 25.274 1.00 85.31 163 GLN A CA 1
ATOM 1292 C C . GLN A 1 163 ? 20.568 7.924 25.957 1.00 85.31 163 GLN A C 1
ATOM 1294 O O . GLN A 1 163 ? 21.168 7.066 25.308 1.00 85.31 163 GLN A O 1
ATOM 1299 N N . VAL A 1 164 ? 20.210 7.746 27.231 1.00 85.00 164 VAL A N 1
ATOM 1300 C CA . VAL A 1 164 ? 20.423 6.484 27.948 1.00 85.00 164 VAL A CA 1
ATOM 1301 C C . VAL A 1 164 ? 19.657 5.356 27.264 1.00 85.00 164 VAL A C 1
ATOM 1303 O O . VAL A 1 164 ? 20.271 4.341 26.955 1.00 85.00 164 VAL A O 1
ATOM 1306 N N . LEU A 1 165 ? 18.376 5.551 26.933 1.00 85.19 165 LEU A N 1
ATOM 1307 C CA . LEU A 1 165 ? 17.574 4.564 26.199 1.00 85.19 165 LEU A CA 1
ATOM 1308 C C . LEU A 1 165 ? 18.144 4.257 24.813 1.00 85.19 165 LEU A C 1
ATOM 1310 O O . LEU A 1 165 ? 18.211 3.105 24.399 1.00 85.19 165 LEU A O 1
ATOM 1314 N N . LYS A 1 166 ? 18.612 5.277 24.092 1.00 78.06 166 LYS A N 1
ATOM 1315 C CA . LYS A 1 166 ? 19.263 5.089 22.794 1.00 78.06 166 LYS A CA 1
ATOM 1316 C C . LYS A 1 166 ? 20.540 4.266 22.935 1.00 78.06 166 LYS A C 1
ATOM 1318 O O . LYS A 1 166 ? 20.795 3.391 22.116 1.00 78.06 166 LYS A O 1
ATOM 1323 N N . ARG A 1 167 ? 21.326 4.514 23.984 1.00 81.25 167 ARG A N 1
ATOM 1324 C CA . ARG A 1 167 ? 22.551 3.766 24.277 1.00 81.25 167 ARG A CA 1
ATOM 1325 C C . ARG A 1 167 ? 22.257 2.333 24.711 1.00 81.25 167 ARG A C 1
ATOM 1327 O O . ARG A 1 167 ? 22.949 1.434 24.248 1.00 81.25 167 ARG A O 1
ATOM 1334 N N . THR A 1 168 ? 21.255 2.098 25.558 1.00 79.12 168 THR A N 1
ATOM 1335 C CA . THR A 1 168 ? 20.855 0.735 25.942 1.00 79.12 168 THR A CA 1
ATOM 1336 C C . THR A 1 168 ? 20.315 -0.029 24.742 1.00 79.12 168 THR A C 1
ATOM 1338 O O . THR A 1 168 ? 20.685 -1.181 24.557 1.00 79.12 168 THR A O 1
ATOM 1341 N N . TRP A 1 169 ? 19.536 0.622 23.876 1.00 68.69 169 TRP A N 1
ATOM 1342 C CA . TRP A 1 169 ? 19.081 0.039 22.616 1.00 68.69 169 TRP A CA 1
ATOM 1343 C C . TRP A 1 169 ? 20.245 -0.307 21.685 1.00 68.69 169 TRP A C 1
ATOM 1345 O O . TRP A 1 169 ? 20.288 -1.408 21.147 1.00 68.69 169 TRP A O 1
ATOM 1355 N N . SER A 1 170 ? 21.234 0.583 21.536 1.00 71.12 170 SER A N 1
ATOM 1356 C CA . SER A 1 170 ? 22.445 0.290 20.759 1.00 71.12 170 SER A CA 1
ATOM 1357 C C . SER A 1 170 ? 23.232 -0.888 21.332 1.00 71.12 170 SER A C 1
ATOM 1359 O O . SER A 1 170 ? 23.645 -1.743 20.564 1.00 71.12 170 SER A O 1
ATOM 1361 N N . LEU A 1 171 ? 23.390 -0.976 22.657 1.00 77.56 171 LEU A N 1
ATOM 1362 C CA . LEU A 1 171 ? 24.086 -2.091 23.309 1.00 77.56 171 LEU A CA 1
ATOM 1363 C C . LEU A 1 171 ? 23.321 -3.415 23.177 1.00 77.56 171 LEU A C 1
ATOM 1365 O O . LEU A 1 171 ? 23.940 -4.452 22.964 1.00 77.56 171 LEU A O 1
ATOM 1369 N N . LEU A 1 172 ? 21.987 -3.391 23.268 1.00 74.06 172 LEU A N 1
ATOM 1370 C CA . LEU A 1 172 ? 21.145 -4.563 23.017 1.00 74.06 172 LEU A CA 1
ATOM 1371 C C . LEU A 1 172 ? 21.231 -5.008 21.558 1.00 74.06 172 LEU A C 1
ATOM 1373 O O . LEU A 1 172 ? 21.362 -6.196 21.293 1.00 74.06 172 LEU A O 1
ATOM 1377 N N . HIS A 1 173 ? 21.201 -4.064 20.618 1.00 62.47 173 HIS A N 1
ATOM 1378 C CA . HIS A 1 173 ? 21.343 -4.348 19.196 1.00 62.47 173 HIS A CA 1
ATOM 1379 C C . HIS A 1 173 ? 22.730 -4.923 18.871 1.00 62.47 173 HIS A C 1
ATOM 1381 O O . HIS A 1 173 ? 22.835 -5.905 18.147 1.00 62.47 173 HIS A O 1
ATOM 1387 N N . GLU A 1 174 ? 23.792 -4.376 19.461 1.00 68.31 174 GLU A N 1
ATOM 1388 C CA . GLU A 1 174 ? 25.166 -4.863 19.297 1.00 68.31 174 GLU A CA 1
ATOM 1389 C C . GLU A 1 174 ? 25.354 -6.257 19.929 1.00 68.31 174 GLU A C 1
ATOM 1391 O O . GLU A 1 174 ? 25.983 -7.126 19.325 1.00 68.31 174 GLU A O 1
ATOM 1396 N N . ALA A 1 175 ? 24.728 -6.523 21.082 1.00 65.81 175 ALA A N 1
ATOM 1397 C CA . ALA A 1 175 ? 24.696 -7.848 21.705 1.00 65.81 175 ALA A CA 1
ATOM 1398 C C . ALA A 1 175 ? 23.899 -8.873 20.877 1.00 65.81 175 ALA A C 1
ATOM 1400 O O . ALA A 1 175 ? 24.332 -10.014 20.730 1.00 65.81 175 ALA A O 1
ATOM 1401 N N . LEU A 1 176 ? 22.771 -8.464 20.288 1.00 56.53 176 LEU A N 1
ATOM 1402 C CA . LEU A 1 176 ? 21.940 -9.311 19.428 1.00 56.53 176 LEU A CA 1
ATOM 1403 C C . LEU A 1 176 ? 22.662 -9.658 18.114 1.00 56.53 176 LEU A C 1
ATOM 1405 O O . LEU A 1 176 ? 22.653 -10.810 17.684 1.00 56.53 176 LEU A O 1
ATOM 1409 N N . MET A 1 177 ? 23.362 -8.687 17.520 1.00 50.09 177 MET A N 1
ATOM 1410 C CA . MET A 1 177 ? 24.180 -8.890 16.319 1.00 50.09 177 MET A CA 1
ATOM 1411 C C . MET A 1 177 ? 25.446 -9.713 16.603 1.00 50.09 177 MET A C 1
ATOM 1413 O O . MET A 1 177 ? 25.878 -10.477 15.744 1.00 50.09 177 MET A O 1
ATOM 1417 N N . GLY A 1 178 ? 26.009 -9.624 17.813 1.00 45.78 178 GLY A N 1
ATOM 1418 C CA . GLY A 1 178 ? 27.117 -10.473 18.265 1.00 45.78 178 GLY A CA 1
ATOM 1419 C C . GLY A 1 178 ? 26.734 -11.943 18.485 1.00 45.78 178 GLY A C 1
ATOM 1420 O O . GLY A 1 178 ? 27.609 -12.807 18.462 1.00 45.78 178 GLY A O 1
ATOM 1421 N N . MET A 1 179 ? 25.441 -12.242 18.660 1.00 52.25 179 MET A N 1
ATOM 1422 C CA . MET A 1 179 ? 24.923 -13.608 18.807 1.00 52.25 179 MET A CA 1
ATOM 1423 C C . MET A 1 179 ? 24.500 -14.256 17.481 1.00 52.25 179 MET A C 1
ATOM 1425 O O . MET A 1 179 ? 24.440 -15.481 17.400 1.00 52.25 179 MET A O 1
ATOM 1429 N N . SER A 1 180 ? 24.258 -13.471 16.42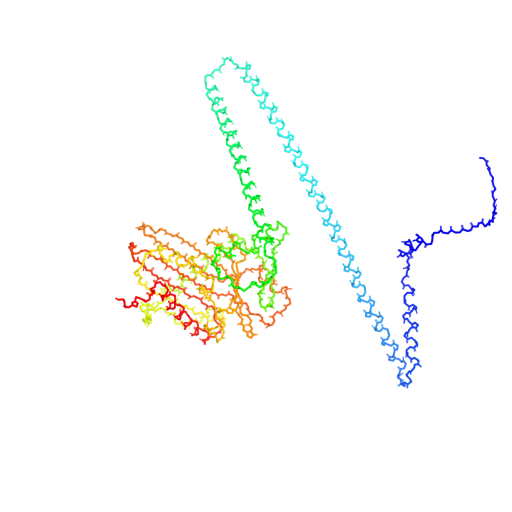7 1.00 43.53 180 SER A N 1
ATOM 1430 C CA . SER A 1 180 ? 23.874 -13.978 15.104 1.00 43.53 180 SER A CA 1
ATOM 1431 C C . SER A 1 180 ? 25.094 -14.178 14.198 1.00 43.53 180 SER A C 1
ATOM 1433 O O . SER A 1 180 ? 25.241 -13.560 13.141 1.00 43.53 180 SER A O 1
ATOM 1435 N N . GLY A 1 181 ? 25.992 -15.066 14.618 1.00 37.44 181 GLY A N 1
ATOM 1436 C CA . GLY A 1 181 ? 27.031 -15.603 13.753 1.00 37.44 181 GLY A CA 1
ATOM 1437 C C . GLY A 1 181 ? 26.454 -16.643 12.790 1.00 37.44 181 GLY A C 1
ATOM 1438 O O . GLY A 1 181 ? 26.251 -17.783 13.181 1.00 37.44 181 GLY A O 1
ATOM 1439 N N . VAL A 1 182 ? 26.297 -16.250 11.522 1.00 38.88 182 VAL A N 1
ATOM 1440 C CA . VAL A 1 182 ? 26.332 -17.128 10.333 1.00 38.88 182 VAL A CA 1
ATOM 1441 C C . VAL A 1 182 ? 25.117 -18.067 10.124 1.00 38.88 182 VAL A C 1
ATOM 1443 O O . VAL A 1 182 ? 25.088 -19.192 10.604 1.00 38.88 182 VAL A O 1
ATOM 1446 N N . GLN A 1 183 ? 24.217 -17.607 9.235 1.00 37.88 183 GLN A N 1
ATOM 1447 C CA . GLN A 1 183 ? 23.422 -18.330 8.209 1.00 37.88 183 GLN A CA 1
ATOM 1448 C C . GLN A 1 183 ? 21.884 -18.273 8.296 1.00 37.88 183 GLN A C 1
ATOM 1450 O O . GLN A 1 183 ? 21.269 -18.641 9.289 1.00 37.88 183 GLN A O 1
ATOM 1455 N N . ASN A 1 184 ? 21.327 -17.943 7.121 1.00 34.12 184 ASN A N 1
ATOM 1456 C CA . ASN A 1 184 ? 19.978 -18.174 6.598 1.00 34.12 184 ASN A CA 1
ATOM 1457 C C . ASN A 1 184 ? 18.810 -17.403 7.222 1.00 34.12 184 ASN A C 1
ATOM 1459 O O . ASN A 1 184 ? 17.993 -17.951 7.956 1.00 34.12 184 ASN A O 1
ATOM 1463 N N . GLU A 1 185 ? 18.632 -16.156 6.774 1.00 37.59 185 GLU A N 1
ATOM 1464 C CA . GLU A 1 185 ? 17.346 -15.454 6.843 1.00 37.59 185 GLU A CA 1
ATOM 1465 C C . GLU A 1 185 ? 16.345 -16.068 5.847 1.00 37.59 185 GLU A C 1
ATOM 1467 O O . GLU A 1 185 ? 16.016 -15.506 4.804 1.00 37.59 185 GLU A O 1
ATOM 1472 N N . SER A 1 186 ? 15.841 -17.260 6.167 1.00 33.47 186 SER A N 1
ATOM 1473 C CA . SER A 1 186 ? 14.564 -17.714 5.630 1.00 33.47 186 SER A CA 1
ATOM 1474 C C . SER A 1 186 ? 13.443 -17.019 6.404 1.00 33.47 186 SER A C 1
ATOM 1476 O O . SER A 1 186 ? 13.257 -17.294 7.586 1.00 33.47 186 SER A O 1
ATOM 1478 N N . SER A 1 187 ? 12.717 -16.126 5.728 1.00 45.31 187 SER A N 1
ATOM 1479 C CA . SER A 1 187 ? 11.306 -15.776 5.964 1.00 45.31 187 SER A CA 1
ATOM 1480 C C . SER A 1 187 ? 10.811 -15.910 7.416 1.00 45.31 187 SER A C 1
ATOM 1482 O O . SER A 1 187 ? 10.070 -16.833 7.755 1.00 45.31 187 SER A O 1
ATOM 1484 N N . ILE A 1 188 ? 11.175 -14.965 8.287 1.00 50.09 188 ILE A N 1
ATOM 1485 C CA . ILE A 1 188 ? 10.362 -14.735 9.484 1.00 50.09 188 ILE A CA 1
ATOM 1486 C C . ILE A 1 188 ? 9.172 -13.902 9.016 1.00 50.09 188 ILE A C 1
ATOM 1488 O O . ILE A 1 188 ? 9.336 -12.752 8.610 1.00 50.09 188 ILE A O 1
ATOM 1492 N N . ALA A 1 189 ? 7.995 -14.523 9.019 1.00 61.25 189 ALA A N 1
ATOM 1493 C CA . ALA A 1 189 ? 6.705 -13.871 8.860 1.00 61.25 189 ALA A CA 1
ATOM 1494 C C . ALA A 1 189 ? 6.665 -12.574 9.687 1.00 61.25 189 ALA A C 1
ATOM 1496 O O . ALA A 1 189 ? 6.668 -12.633 10.912 1.00 61.25 189 ALA A O 1
ATOM 1497 N N . SER A 1 190 ? 6.658 -11.414 9.025 1.00 80.12 190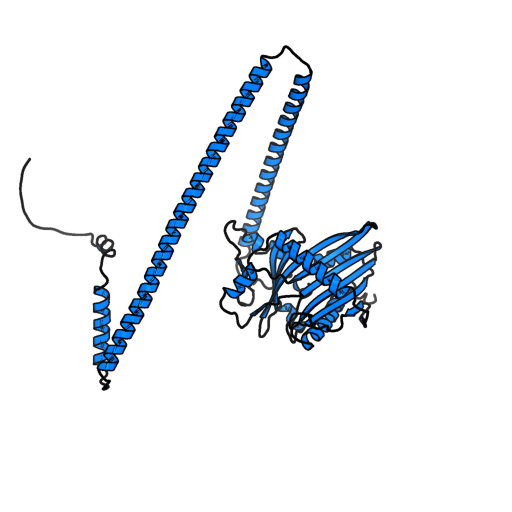 SER A N 1
ATOM 1498 C CA . SER A 1 190 ? 6.584 -10.110 9.689 1.00 80.12 190 SER A CA 1
ATOM 1499 C C . SER A 1 190 ? 5.351 -9.343 9.224 1.00 80.12 190 SER A C 1
ATOM 1501 O O . SER A 1 190 ? 5.018 -9.314 8.033 1.00 80.12 190 SER A O 1
ATOM 1503 N N . ASN A 1 191 ? 4.663 -8.729 10.186 1.00 89.00 191 ASN A N 1
ATOM 1504 C CA . ASN A 1 191 ? 3.604 -7.755 9.927 1.00 89.00 191 ASN A CA 1
ATOM 1505 C C . ASN A 1 191 ? 4.200 -6.405 9.479 1.00 89.00 191 ASN A C 1
ATOM 1507 O O . ASN A 1 191 ? 5.420 -6.217 9.438 1.00 89.00 191 ASN A O 1
ATOM 1511 N N . LEU A 1 192 ? 3.330 -5.457 9.124 1.00 88.88 192 LEU A N 1
ATOM 1512 C CA . LEU A 1 192 ? 3.736 -4.145 8.614 1.00 88.88 192 LEU A CA 1
ATOM 1513 C C . LEU A 1 192 ? 4.608 -3.356 9.602 1.00 88.88 192 LEU A C 1
ATOM 1515 O O . LEU A 1 192 ? 5.597 -2.746 9.192 1.00 88.88 192 LEU A O 1
ATOM 1519 N N . TYR A 1 193 ? 4.274 -3.382 10.893 1.00 89.19 193 TYR A N 1
ATOM 1520 C CA . TYR A 1 193 ? 5.006 -2.635 11.916 1.00 89.19 193 TYR A CA 1
ATOM 1521 C C . TYR A 1 193 ? 6.411 -3.199 12.116 1.00 89.19 193 TYR A C 1
ATOM 1523 O O . TYR A 1 193 ? 7.380 -2.446 12.020 1.00 89.19 193 TYR A O 1
ATOM 1531 N N . GLU A 1 194 ? 6.539 -4.516 12.272 1.00 89.56 194 GLU A N 1
ATOM 1532 C CA . GLU A 1 194 ? 7.835 -5.195 12.384 1.00 89.56 194 GLU A CA 1
ATOM 1533 C C . GLU A 1 194 ? 8.705 -4.985 11.141 1.00 89.56 194 GLU A C 1
ATOM 1535 O O . GLU A 1 194 ? 9.898 -4.695 11.244 1.00 89.56 194 GLU A O 1
ATOM 1540 N N . ALA A 1 195 ? 8.111 -5.098 9.949 1.00 87.38 195 ALA A N 1
ATOM 1541 C CA . ALA A 1 195 ? 8.817 -4.840 8.700 1.00 87.38 195 ALA A CA 1
ATOM 1542 C C . ALA A 1 195 ? 9.274 -3.377 8.599 1.00 87.38 195 ALA A C 1
ATOM 1544 O O . ALA A 1 195 ? 10.337 -3.097 8.044 1.00 87.38 195 ALA A O 1
ATOM 1545 N N . SER A 1 196 ? 8.505 -2.439 9.164 1.00 88.00 196 SER A N 1
ATOM 1546 C CA . SER A 1 196 ? 8.884 -1.026 9.201 1.00 88.00 196 SER A CA 1
ATOM 1547 C C . SER A 1 196 ? 10.068 -0.746 10.123 1.00 88.00 196 SER A C 1
ATOM 1549 O O . SER A 1 196 ? 10.906 0.087 9.787 1.00 88.00 196 SER A O 1
ATOM 1551 N N . GLU A 1 197 ? 10.183 -1.460 11.244 1.00 86.50 197 GLU A N 1
ATOM 1552 C CA . GLU A 1 197 ? 11.313 -1.329 12.171 1.00 86.50 197 GLU A CA 1
ATOM 1553 C C . GLU A 1 197 ? 12.609 -1.895 11.582 1.00 86.50 197 GLU A C 1
ATOM 1555 O O . GLU A 1 197 ? 13.686 -1.343 11.808 1.00 86.50 197 GLU A O 1
ATOM 1560 N N . LYS A 1 198 ? 12.496 -2.957 10.776 1.00 83.69 198 LYS A N 1
ATOM 1561 C CA . LYS A 1 198 ? 13.611 -3.583 10.047 1.00 83.69 198 LYS A CA 1
ATOM 1562 C C . LYS A 1 198 ? 13.961 -2.867 8.732 1.00 83.69 198 LYS A C 1
ATOM 1564 O O . LYS A 1 198 ? 14.918 -3.253 8.064 1.00 83.69 198 LYS A O 1
ATOM 1569 N N . SER A 1 199 ? 13.190 -1.856 8.325 1.00 81.56 199 SER A N 1
ATOM 1570 C CA . SER A 1 199 ? 13.364 -1.177 7.037 1.00 81.56 199 SER A CA 1
ATOM 1571 C C . SER A 1 199 ? 14.693 -0.420 6.953 1.00 81.56 199 SER A C 1
ATOM 1573 O O . SER A 1 199 ? 15.096 0.276 7.890 1.00 81.56 199 SER A O 1
ATOM 1575 N N . GLN A 1 200 ? 15.317 -0.446 5.768 1.00 73.62 200 GLN A N 1
ATOM 1576 C CA . GLN A 1 200 ? 16.506 0.358 5.460 1.00 73.62 200 GLN A CA 1
ATOM 1577 C C . GLN A 1 200 ? 16.298 1.856 5.721 1.00 73.62 200 GLN A C 1
ATOM 1579 O O . GLN A 1 200 ? 17.264 2.544 6.042 1.00 73.62 200 GLN A O 1
ATOM 1584 N N . TRP A 1 201 ? 15.059 2.361 5.661 1.00 76.19 201 TRP A N 1
ATOM 1585 C CA . TRP A 1 201 ? 14.728 3.738 6.046 1.00 76.19 201 TRP A CA 1
ATOM 1586 C C . TRP A 1 201 ? 15.231 4.092 7.444 1.00 76.19 201 TRP A C 1
ATOM 1588 O O . TRP A 1 201 ? 15.827 5.148 7.644 1.00 76.19 201 TRP A O 1
ATOM 1598 N N . VAL A 1 202 ? 15.027 3.193 8.408 1.00 65.56 202 VAL A N 1
ATOM 1599 C CA . VAL A 1 202 ? 15.422 3.400 9.805 1.00 65.56 202 VAL A CA 1
ATOM 1600 C C . VAL A 1 202 ? 16.946 3.333 9.944 1.00 65.56 202 VAL A C 1
ATOM 1602 O O . VAL A 1 202 ? 17.542 4.122 10.677 1.00 65.56 202 VAL A O 1
ATOM 1605 N N . SER A 1 203 ? 17.600 2.442 9.195 1.00 60.34 203 SER A N 1
ATOM 1606 C CA . SER A 1 203 ? 19.053 2.236 9.246 1.00 60.34 203 SER A CA 1
ATOM 1607 C C . SER A 1 203 ? 19.868 3.266 8.447 1.00 60.34 203 SER A C 1
ATOM 1609 O O . SER A 1 203 ? 21.062 3.442 8.709 1.00 60.34 203 SER A O 1
ATOM 1611 N N . HIS A 1 204 ? 19.275 3.926 7.448 1.00 58.50 204 HIS A N 1
ATOM 1612 C CA . HIS A 1 204 ? 19.978 4.755 6.460 1.00 58.50 204 HIS A CA 1
ATOM 1613 C C . HIS A 1 204 ? 19.403 6.169 6.291 1.00 58.50 204 HIS A C 1
ATOM 1615 O O . HIS A 1 204 ? 19.625 6.782 5.249 1.00 58.50 204 HIS A O 1
ATOM 1621 N N . GLN A 1 205 ? 18.766 6.753 7.316 1.00 58.41 205 GLN A N 1
ATOM 1622 C CA . GLN A 1 205 ? 18.512 8.205 7.371 1.00 58.41 205 GLN A CA 1
ATOM 1623 C C . GLN A 1 205 ? 19.839 8.995 7.396 1.00 58.41 205 GLN A C 1
ATOM 1625 O O . GLN A 1 205 ? 20.295 9.503 8.421 1.00 58.41 205 GLN A O 1
ATOM 1630 N N . ARG A 1 206 ? 20.514 9.080 6.247 1.00 57.81 206 ARG A N 1
ATOM 1631 C CA . ARG A 1 206 ? 21.713 9.882 6.039 1.00 57.81 206 ARG A CA 1
ATOM 1632 C C . ARG A 1 206 ? 21.267 11.257 5.546 1.00 57.81 206 ARG A C 1
ATOM 1634 O O . ARG A 1 206 ? 20.710 11.343 4.458 1.00 57.81 206 ARG A O 1
ATOM 1641 N N . PRO A 1 207 ? 21.568 12.351 6.268 1.00 56.62 207 PRO A N 1
ATOM 1642 C CA . PRO A 1 207 ? 21.060 13.692 5.949 1.00 56.62 207 PRO A CA 1
ATOM 1643 C C . PRO A 1 207 ? 21.436 14.269 4.569 1.00 56.62 207 PRO A C 1
ATOM 1645 O O . PRO A 1 207 ? 21.016 15.375 4.252 1.00 56.62 207 PRO A O 1
ATOM 1648 N N . ASN A 1 208 ? 22.272 13.584 3.780 1.00 62.12 208 ASN A N 1
ATOM 1649 C CA . ASN A 1 208 ? 22.867 14.097 2.541 1.00 62.12 208 ASN A CA 1
ATOM 1650 C C . ASN A 1 208 ? 22.632 13.201 1.309 1.00 62.12 208 ASN A C 1
ATOM 1652 O O . ASN A 1 208 ? 23.188 13.500 0.251 1.00 62.12 208 ASN A O 1
ATOM 1656 N N . GLU A 1 209 ? 21.883 12.105 1.429 1.00 69.62 209 GLU A N 1
ATOM 1657 C CA . GLU A 1 209 ? 21.582 11.208 0.305 1.00 69.62 209 GLU A CA 1
ATOM 1658 C C . GLU A 1 209 ? 20.144 11.456 -0.174 1.00 69.62 209 GLU A C 1
ATOM 1660 O O . GLU A 1 209 ? 19.237 11.608 0.638 1.00 69.62 209 GLU A O 1
ATOM 1665 N N . SER A 1 210 ? 19.936 11.540 -1.493 1.00 81.31 210 SER A N 1
ATOM 1666 C CA . SER A 1 210 ? 18.622 11.794 -2.110 1.00 81.31 210 SER A CA 1
ATOM 1667 C C . SER A 1 210 ? 17.707 10.565 -2.138 1.00 81.31 210 SER A C 1
ATOM 1669 O O . SER A 1 210 ? 16.582 10.656 -2.613 1.00 81.31 210 SER A O 1
ATOM 1671 N N . GLY A 1 211 ? 18.196 9.422 -1.660 1.00 87.12 211 GLY A N 1
ATOM 1672 C CA . GLY A 1 211 ? 17.544 8.124 -1.746 1.00 87.12 211 GLY A CA 1
ATOM 1673 C C . GLY A 1 211 ? 18.536 6.980 -1.558 1.00 87.12 211 GLY A C 1
ATOM 1674 O O . GLY A 1 211 ? 19.713 7.213 -1.263 1.00 87.12 211 GLY A O 1
ATOM 1675 N N . TRP A 1 212 ? 18.083 5.745 -1.749 1.00 87.75 212 TRP A N 1
ATOM 1676 C CA . TRP A 1 212 ? 18.920 4.547 -1.623 1.00 87.75 212 TRP A CA 1
ATOM 1677 C C . TRP A 1 212 ? 18.527 3.478 -2.641 1.00 87.75 212 TRP A C 1
ATOM 1679 O O . TRP A 1 212 ? 17.456 3.515 -3.243 1.00 87.75 212 TRP A O 1
ATOM 1689 N N . ARG A 1 213 ? 19.422 2.509 -2.848 1.00 88.50 213 ARG A N 1
ATOM 1690 C CA . ARG A 1 213 ? 19.183 1.372 -3.739 1.00 88.50 213 ARG A CA 1
ATOM 1691 C C . ARG A 1 213 ? 18.444 0.271 -2.984 1.00 88.50 213 ARG A C 1
ATOM 1693 O O . ARG A 1 213 ? 18.915 -0.188 -1.948 1.00 88.50 213 ARG A O 1
ATOM 1700 N N . VAL A 1 214 ? 17.308 -0.144 -3.524 1.00 88.31 214 VAL A N 1
ATOM 1701 C CA . VAL A 1 214 ? 16.479 -1.227 -2.999 1.00 88.31 214 VAL A CA 1
ATOM 1702 C C . VAL A 1 214 ? 16.889 -2.529 -3.675 1.00 88.31 214 VAL A C 1
ATOM 1704 O O . VAL A 1 214 ? 16.958 -2.601 -4.903 1.00 88.31 214 VAL A O 1
ATOM 1707 N N . PHE A 1 215 ? 17.157 -3.550 -2.866 1.00 88.00 215 PHE A N 1
ATOM 1708 C CA . PHE A 1 215 ? 17.524 -4.890 -3.319 1.00 88.00 215 PHE A CA 1
ATOM 1709 C C . PHE A 1 215 ? 16.400 -5.871 -3.002 1.00 88.00 215 PHE A C 1
ATOM 1711 O O . PHE A 1 215 ? 15.706 -5.725 -1.996 1.00 88.00 215 PHE A O 1
ATOM 1718 N N . PHE A 1 216 ? 16.233 -6.877 -3.853 1.00 85.06 216 PHE A N 1
ATOM 1719 C CA . PHE A 1 216 ? 15.253 -7.938 -3.662 1.00 85.06 216 PHE A CA 1
ATOM 1720 C C . PHE A 1 216 ? 15.953 -9.260 -3.305 1.00 85.06 216 PHE A C 1
ATOM 1722 O O . PHE A 1 216 ? 17.116 -9.458 -3.670 1.00 85.06 216 PHE A O 1
ATOM 1729 N N . PRO A 1 217 ? 15.283 -10.146 -2.546 1.00 78.12 217 PRO A N 1
ATOM 1730 C CA . PRO A 1 217 ? 15.919 -11.325 -1.961 1.00 78.12 217 PRO A CA 1
ATOM 1731 C C . PRO A 1 217 ? 16.320 -12.399 -2.980 1.00 78.12 217 PRO A C 1
ATOM 1733 O O . PRO A 1 217 ? 17.244 -13.158 -2.703 1.00 78.12 217 PRO A O 1
ATOM 1736 N N . ASN A 1 218 ? 15.690 -12.462 -4.157 1.00 76.50 218 ASN A N 1
ATOM 1737 C CA . ASN A 1 218 ? 15.951 -13.502 -5.158 1.00 76.50 218 ASN A CA 1
ATOM 1738 C C . ASN A 1 218 ? 16.843 -12.994 -6.300 1.00 76.50 218 ASN A C 1
ATOM 1740 O O . ASN A 1 218 ? 16.731 -13.455 -7.435 1.00 76.50 218 ASN A O 1
ATOM 1744 N N . CYS A 1 219 ? 17.725 -12.036 -5.999 1.00 75.44 219 CYS A N 1
ATOM 1745 C CA . CYS A 1 219 ? 18.636 -11.411 -6.959 1.00 75.44 219 CYS A CA 1
ATOM 1746 C C . CYS A 1 219 ? 17.931 -10.710 -8.133 1.00 75.44 219 CYS A C 1
ATOM 1748 O O . CYS A 1 219 ? 18.544 -10.515 -9.183 1.00 75.44 219 CYS A O 1
ATOM 1750 N N . GLU A 1 220 ? 16.669 -10.301 -7.967 1.00 84.06 220 GLU A N 1
ATOM 1751 C CA . GLU A 1 220 ? 15.971 -9.514 -8.978 1.00 84.06 220 GLU A CA 1
ATOM 1752 C C . GLU A 1 220 ? 16.640 -8.137 -9.159 1.00 84.06 220 GLU A C 1
ATOM 1754 O O . GLU A 1 220 ? 17.257 -7.618 -8.217 1.00 84.06 220 GLU A O 1
ATOM 1759 N N . PRO A 1 221 ? 16.490 -7.494 -10.335 1.00 85.00 221 PRO A N 1
ATOM 1760 C CA . PRO A 1 221 ? 17.125 -6.208 -10.598 1.00 85.00 221 PRO A CA 1
ATOM 1761 C C . PRO A 1 221 ? 16.819 -5.169 -9.515 1.00 85.00 221 PRO A C 1
ATOM 1763 O O . PRO A 1 221 ? 15.660 -4.880 -9.231 1.00 85.00 221 PRO A O 1
ATOM 1766 N N . SER A 1 222 ? 17.850 -4.606 -8.890 1.00 88.19 222 SER A N 1
ATOM 1767 C CA . SER A 1 222 ? 17.684 -3.514 -7.921 1.00 88.19 222 SER A CA 1
ATOM 1768 C C . SER A 1 222 ? 17.210 -2.228 -8.606 1.00 88.19 222 SER A C 1
ATOM 1770 O O . SER A 1 222 ? 17.461 -2.049 -9.796 1.00 88.19 222 SER A O 1
ATOM 1772 N N . PHE A 1 223 ? 16.629 -1.298 -7.849 1.00 87.50 223 PHE A N 1
ATOM 1773 C CA . PHE A 1 223 ? 16.321 0.049 -8.344 1.00 87.50 223 PHE A CA 1
ATOM 1774 C C . PHE A 1 223 ? 16.677 1.115 -7.308 1.00 87.50 223 PHE A C 1
ATOM 1776 O O . PHE A 1 223 ? 16.770 0.828 -6.111 1.00 87.50 223 PHE A O 1
ATOM 1783 N N . TYR A 1 224 ? 16.898 2.349 -7.754 1.00 88.69 224 TYR A N 1
ATOM 1784 C CA . TYR A 1 224 ? 17.126 3.482 -6.859 1.00 88.69 224 TYR A CA 1
ATOM 1785 C C . TYR A 1 224 ? 15.807 4.165 -6.466 1.00 88.69 224 TYR A C 1
ATOM 1787 O O . TYR A 1 224 ? 15.099 4.698 -7.318 1.00 88.69 224 TYR A O 1
ATOM 1795 N N . PHE A 1 225 ? 15.491 4.162 -5.170 1.00 90.62 225 PHE A N 1
ATOM 1796 C CA . PHE A 1 225 ? 14.289 4.770 -4.604 1.00 90.62 225 PHE A CA 1
ATOM 1797 C C . PHE A 1 225 ? 14.564 6.183 -4.089 1.00 90.62 225 PHE A C 1
ATOM 1799 O O . PHE A 1 225 ? 15.493 6.396 -3.307 1.00 90.62 225 PHE A O 1
ATOM 1806 N N . HIS A 1 226 ? 13.701 7.122 -4.477 1.00 90.81 226 HIS A N 1
ATOM 1807 C CA . HIS A 1 226 ? 13.645 8.481 -3.952 1.00 90.81 226 HIS A CA 1
ATOM 1808 C C . HIS A 1 226 ? 12.510 8.605 -2.924 1.00 90.81 226 HIS A C 1
ATOM 1810 O O . HIS A 1 226 ? 11.349 8.380 -3.283 1.00 90.81 226 HIS A O 1
ATOM 1816 N N . PRO A 1 227 ? 12.817 8.975 -1.668 1.00 91.19 227 PRO A N 1
ATOM 1817 C CA . PRO A 1 227 ? 11.823 9.183 -0.625 1.00 91.19 227 PRO A CA 1
ATOM 1818 C C . PRO A 1 227 ? 10.818 10.252 -1.011 1.00 91.19 227 PRO A C 1
ATOM 1820 O O . PRO A 1 227 ? 11.183 11.300 -1.539 1.00 91.19 227 PRO A O 1
ATOM 1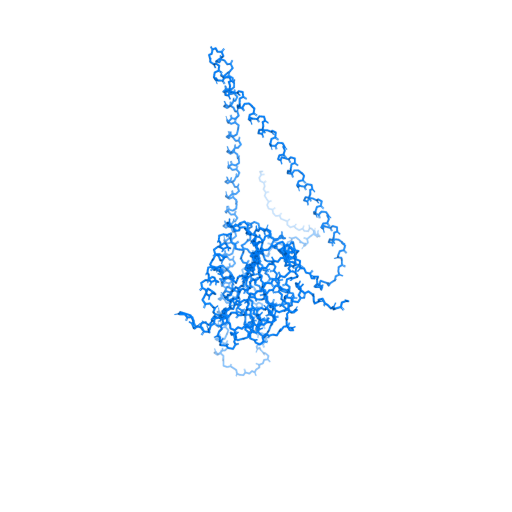823 N N . LEU A 1 228 ? 9.562 9.995 -0.677 1.00 92.19 228 LEU A N 1
ATOM 1824 C CA . LEU A 1 228 ? 8.478 10.935 -0.880 1.00 92.19 228 LEU A CA 1
ATOM 1825 C C . LEU A 1 228 ? 8.481 11.998 0.218 1.00 92.19 228 LEU A C 1
ATOM 1827 O O . LEU A 1 228 ? 8.790 11.737 1.386 1.00 92.19 228 LEU A O 1
ATOM 1831 N N . THR A 1 229 ? 8.074 13.203 -0.145 1.00 91.81 229 THR A N 1
ATOM 1832 C CA . THR A 1 229 ? 7.705 14.248 0.807 1.00 91.81 229 THR A CA 1
ATOM 1833 C C . THR A 1 229 ? 6.334 13.959 1.422 1.00 91.81 229 THR A C 1
ATOM 1835 O O . THR A 1 229 ? 5.540 13.170 0.904 1.00 91.81 229 THR A O 1
ATOM 1838 N N . ARG A 1 230 ? 6.028 14.614 2.551 1.00 92.31 230 ARG A N 1
ATOM 1839 C CA . ARG A 1 230 ? 4.704 14.501 3.183 1.00 92.31 230 ARG A CA 1
ATOM 1840 C C . ARG A 1 230 ? 3.594 15.012 2.261 1.00 92.31 230 ARG A C 1
ATOM 1842 O O . ARG A 1 230 ? 2.532 14.407 2.195 1.00 92.31 230 ARG A O 1
ATOM 1849 N N . GLU A 1 231 ? 3.866 16.101 1.549 1.00 93.81 231 GLU A N 1
ATOM 1850 C CA . GLU A 1 231 ? 2.931 16.738 0.619 1.00 93.81 231 GLU A CA 1
ATOM 1851 C C . GLU A 1 231 ? 2.590 15.811 -0.553 1.00 93.81 231 GLU A C 1
ATOM 1853 O O . GLU A 1 231 ? 1.415 15.645 -0.877 1.00 93.81 231 GLU A O 1
ATOM 1858 N N . GLU A 1 232 ? 3.588 15.137 -1.137 1.00 93.62 232 GLU A N 1
ATOM 1859 C CA . GLU A 1 232 ? 3.359 14.122 -2.174 1.00 93.62 232 GLU A CA 1
ATOM 1860 C C . GLU A 1 232 ? 2.521 12.959 -1.640 1.00 93.62 232 GLU A C 1
ATOM 1862 O O . GLU A 1 232 ? 1.538 12.577 -2.271 1.00 93.62 232 GLU A O 1
ATOM 1867 N N . PHE A 1 233 ? 2.864 12.430 -0.460 1.00 94.38 233 PHE A N 1
ATOM 1868 C CA . PHE A 1 233 ? 2.108 11.344 0.166 1.00 94.38 233 PHE A CA 1
ATOM 1869 C C . PHE A 1 233 ? 0.630 11.709 0.354 1.00 94.38 233 PHE A C 1
ATOM 1871 O O . PHE A 1 233 ? -0.252 10.935 -0.019 1.00 94.38 233 PHE A O 1
ATOM 1878 N N . ASP A 1 234 ? 0.349 12.884 0.924 1.00 94.38 234 ASP A N 1
ATOM 1879 C CA . ASP A 1 234 ? -1.024 13.334 1.158 1.00 94.38 234 ASP A CA 1
ATOM 1880 C C . ASP A 1 234 ? -1.782 13.596 -0.135 1.00 94.38 234 ASP A C 1
ATOM 1882 O O . ASP A 1 234 ? -2.948 13.219 -0.233 1.00 94.38 234 ASP A O 1
ATOM 1886 N N . THR A 1 235 ? -1.122 14.182 -1.134 1.00 93.75 235 THR A N 1
ATOM 1887 C CA . THR A 1 235 ? -1.731 14.448 -2.442 1.00 93.75 235 THR A CA 1
ATOM 1888 C C . THR A 1 235 ? -2.139 13.145 -3.124 1.00 93.75 235 THR A C 1
ATOM 1890 O O . THR A 1 235 ? -3.260 13.035 -3.620 1.00 93.75 235 THR A O 1
ATOM 1893 N N . ILE A 1 236 ? -1.270 12.129 -3.111 1.00 92.00 236 ILE A N 1
ATOM 1894 C CA . ILE A 1 236 ? -1.571 10.821 -3.710 1.00 92.00 236 ILE A CA 1
ATOM 1895 C C . ILE A 1 236 ? -2.678 10.113 -2.923 1.00 92.00 236 ILE A C 1
ATOM 1897 O O . ILE A 1 236 ? -3.594 9.542 -3.515 1.00 92.00 236 ILE A O 1
ATOM 1901 N N . TYR A 1 237 ? -2.638 10.168 -1.590 1.00 93.88 237 TYR A N 1
ATOM 1902 C CA . TYR A 1 237 ? -3.692 9.596 -0.752 1.00 93.88 237 TYR A CA 1
ATOM 1903 C C . TYR A 1 237 ? -5.062 10.237 -1.027 1.00 93.88 237 TYR A C 1
ATOM 1905 O O . TYR A 1 237 ? -6.048 9.520 -1.188 1.00 93.88 237 TYR A O 1
ATOM 1913 N N . GLN A 1 238 ? -5.127 11.567 -1.127 1.00 93.19 238 GLN A N 1
ATOM 1914 C CA . GLN A 1 238 ? -6.365 12.283 -1.455 1.00 93.19 238 GLN A CA 1
ATOM 1915 C C . GLN A 1 238 ? -6.853 11.919 -2.859 1.00 93.19 238 GLN A C 1
ATOM 1917 O O . GLN A 1 238 ? -7.963 11.421 -2.998 1.00 93.19 238 GLN A O 1
ATOM 1922 N N . THR A 1 239 ? -5.983 12.034 -3.868 1.00 90.50 239 THR A N 1
ATOM 1923 C CA . THR A 1 239 ? -6.323 11.723 -5.268 1.00 90.50 239 THR A CA 1
ATOM 1924 C C . THR A 1 239 ? -6.847 10.294 -5.420 1.00 90.50 239 THR A C 1
ATOM 1926 O O . THR A 1 239 ? -7.871 10.075 -6.054 1.00 90.50 239 THR A O 1
ATOM 1929 N N . SER A 1 240 ? -6.188 9.313 -4.796 1.00 88.25 240 SER A N 1
ATOM 1930 C CA . SER A 1 240 ? -6.620 7.910 -4.866 1.00 88.25 240 SER A CA 1
ATOM 1931 C C . SER A 1 240 ? -7.948 7.647 -4.155 1.00 88.25 240 SER A C 1
ATOM 1933 O O . SER A 1 240 ? -8.729 6.820 -4.625 1.00 88.25 240 SER A O 1
ATOM 1935 N N . THR A 1 241 ? -8.225 8.348 -3.051 1.00 87.56 241 THR A N 1
ATOM 1936 C CA . THR A 1 241 ? -9.511 8.247 -2.344 1.00 87.56 241 THR A CA 1
ATOM 1937 C C . THR A 1 241 ? -10.637 8.872 -3.171 1.00 87.56 241 THR A C 1
ATOM 1939 O O . THR A 1 241 ? -11.705 8.275 -3.291 1.00 87.56 241 THR A O 1
ATOM 1942 N N . ASP A 1 242 ? -10.387 10.026 -3.792 1.00 87.12 242 ASP A N 1
ATOM 1943 C CA . ASP A 1 242 ? -11.354 10.715 -4.652 1.00 87.12 242 ASP A CA 1
ATOM 1944 C C . ASP A 1 242 ? -11.659 9.894 -5.919 1.00 87.12 242 ASP A C 1
ATOM 1946 O O . ASP A 1 242 ? -12.817 9.752 -6.316 1.00 87.12 242 ASP A O 1
ATOM 1950 N N . GLU A 1 243 ? -10.636 9.287 -6.535 1.00 83.62 243 GLU A N 1
ATOM 1951 C CA . GLU A 1 243 ? -10.804 8.387 -7.683 1.00 83.62 243 GLU A CA 1
ATOM 1952 C C . GLU A 1 243 ? -11.618 7.134 -7.340 1.00 83.62 243 GLU A C 1
ATOM 1954 O O . GLU A 1 243 ? -12.447 6.705 -8.149 1.00 83.62 243 GLU A O 1
ATOM 1959 N N . LEU A 1 244 ? -11.390 6.549 -6.158 1.00 80.12 244 LEU A N 1
ATOM 1960 C CA . LEU A 1 244 ? -12.154 5.404 -5.658 1.00 80.12 244 LEU A CA 1
ATOM 1961 C C . LEU A 1 244 ? -13.633 5.748 -5.509 1.00 80.12 244 LEU A C 1
ATOM 1963 O O . LEU A 1 244 ? -14.477 5.065 -6.093 1.00 80.12 244 LEU A O 1
ATOM 1967 N N . GLN A 1 245 ? -13.927 6.854 -4.822 1.00 79.88 245 GLN A N 1
ATOM 1968 C CA . GLN A 1 245 ? -15.294 7.329 -4.630 1.00 79.88 245 GLN A CA 1
ATOM 1969 C C . GLN A 1 245 ? -15.987 7.565 -5.972 1.00 79.88 245 GLN A C 1
ATOM 1971 O O . GLN A 1 245 ? -17.033 6.978 -6.235 1.00 79.88 245 GLN A O 1
ATOM 1976 N N . LEU A 1 246 ? -15.366 8.333 -6.870 1.00 81.19 246 LEU A N 1
ATOM 1977 C CA . LEU A 1 246 ? -15.964 8.683 -8.158 1.00 81.19 246 LEU A CA 1
ATOM 1978 C C . LEU A 1 246 ? -16.282 7.449 -9.022 1.00 81.19 246 LEU A C 1
ATOM 1980 O O . LEU A 1 246 ? -17.312 7.401 -9.697 1.00 81.19 246 LEU A O 1
ATOM 1984 N N . ARG A 1 247 ? -15.395 6.445 -9.036 1.00 75.50 247 ARG A N 1
ATOM 1985 C CA . ARG A 1 247 ? -15.559 5.264 -9.899 1.00 75.50 247 ARG A CA 1
ATOM 1986 C C . ARG A 1 247 ? -16.472 4.201 -9.313 1.00 75.50 247 ARG A C 1
ATOM 1988 O O . ARG A 1 247 ? -17.112 3.491 -10.089 1.00 75.50 247 ARG A O 1
ATOM 1995 N N . CYS A 1 248 ? -16.517 4.070 -7.991 1.00 69.38 248 CYS A N 1
ATOM 1996 C CA . CYS A 1 248 ? -17.258 2.996 -7.344 1.00 69.38 248 CYS A CA 1
ATOM 1997 C C . CYS A 1 248 ? -18.634 3.453 -6.774 1.00 69.38 248 CYS A C 1
ATOM 1999 O O . CYS A 1 248 ? -19.454 2.606 -6.415 1.00 69.38 248 CYS A O 1
ATOM 2001 N N . GLU A 1 249 ? -18.970 4.756 -6.842 1.00 71.88 249 GLU A N 1
ATOM 2002 C CA . GLU A 1 249 ? -20.290 5.323 -6.481 1.00 71.88 249 GLU A CA 1
ATOM 2003 C C . GLU A 1 249 ? -21.456 4.763 -7.325 1.00 71.88 249 GLU A C 1
ATOM 2005 O O . GLU A 1 249 ? -22.524 4.472 -6.791 1.00 71.88 249 GLU A O 1
ATOM 2010 N N . HIS A 1 250 ? -21.244 4.523 -8.624 1.00 65.88 250 HIS A N 1
ATOM 2011 C CA . HIS A 1 250 ? -22.303 4.144 -9.580 1.00 65.88 250 HIS A CA 1
ATOM 2012 C C . HIS A 1 250 ? -22.347 2.641 -9.905 1.00 65.88 250 HIS A C 1
ATOM 2014 O O . HIS A 1 250 ? -22.801 2.235 -10.977 1.00 65.88 250 HIS A O 1
ATOM 2020 N N . VAL A 1 251 ? -21.824 1.797 -9.013 1.00 74.56 251 VAL A N 1
ATOM 2021 C CA . VAL A 1 251 ? -21.678 0.366 -9.290 1.00 74.56 251 VAL A CA 1
ATOM 2022 C C . VAL A 1 251 ? -22.843 -0.441 -8.724 1.00 74.56 251 VAL A C 1
ATOM 2024 O O . VAL A 1 251 ? -22.938 -0.678 -7.513 1.00 74.56 251 VAL A O 1
ATOM 2027 N N . GLU A 1 252 ? -23.696 -0.913 -9.630 1.00 75.81 252 GLU A N 1
ATOM 2028 C CA . GLU A 1 252 ? -24.846 -1.764 -9.321 1.00 75.81 252 GLU A CA 1
ATOM 2029 C C . GLU A 1 252 ? -24.423 -3.145 -8.780 1.00 75.81 252 GLU A C 1
ATOM 2031 O O . GLU A 1 252 ? -23.377 -3.686 -9.165 1.00 75.81 252 GLU A O 1
ATOM 2036 N N . PRO A 1 253 ? -25.217 -3.738 -7.869 1.00 83.25 253 PRO A N 1
ATOM 2037 C CA . PRO A 1 253 ? -24.968 -5.078 -7.366 1.00 83.25 253 PRO A CA 1
ATOM 2038 C C . PRO A 1 253 ? -25.191 -6.108 -8.476 1.00 83.25 253 PRO A C 1
ATOM 2040 O O . PRO A 1 253 ? -26.245 -6.157 -9.106 1.00 83.25 253 PRO A O 1
ATOM 2043 N N . VAL A 1 254 ? -24.206 -6.978 -8.674 1.00 86.25 254 VAL A N 1
ATOM 2044 C CA . VAL A 1 254 ? -24.243 -8.041 -9.689 1.00 86.25 254 VAL A CA 1
ATOM 2045 C C . VAL A 1 254 ? -24.614 -9.391 -9.092 1.00 86.25 254 VAL A C 1
ATOM 2047 O O . VAL A 1 254 ? -25.195 -10.234 -9.773 1.00 86.25 254 VAL A O 1
ATOM 2050 N N . GLY A 1 255 ? -24.344 -9.608 -7.805 1.00 88.06 255 GLY A N 1
ATOM 2051 C CA . GLY A 1 255 ? -24.747 -10.842 -7.146 1.00 88.06 255 GLY A CA 1
ATOM 2052 C C . GLY A 1 255 ? -24.226 -10.981 -5.727 1.00 88.06 255 GLY A C 1
ATOM 2053 O O . GLY A 1 255 ? -23.776 -10.020 -5.102 1.00 88.06 255 GLY A O 1
ATOM 2054 N N . ARG A 1 256 ? -24.297 -12.212 -5.217 1.00 90.31 256 ARG A N 1
ATOM 2055 C CA . ARG A 1 256 ? -23.761 -12.586 -3.908 1.00 90.31 256 ARG A CA 1
ATOM 2056 C C . ARG A 1 256 ? -22.753 -13.720 -4.035 1.00 90.31 256 ARG A C 1
ATOM 2058 O O . ARG A 1 256 ? -22.977 -14.657 -4.796 1.00 90.31 256 ARG A O 1
ATOM 2065 N N . LEU A 1 257 ? -21.682 -13.651 -3.251 1.00 87.88 257 LEU A N 1
ATOM 2066 C CA . LEU A 1 257 ? -20.612 -14.644 -3.204 1.00 87.88 257 LEU A CA 1
ATOM 2067 C C . LEU A 1 257 ? -20.195 -14.875 -1.747 1.00 87.88 257 LEU A C 1
ATOM 2069 O O . LEU A 1 257 ? -19.630 -13.983 -1.133 1.00 87.88 257 LEU A O 1
ATOM 2073 N N . PHE A 1 258 ? -20.472 -16.056 -1.181 1.00 83.06 258 PHE A N 1
ATOM 2074 C CA . PHE A 1 258 ? -20.131 -16.392 0.217 1.00 83.06 258 PHE A CA 1
ATOM 2075 C C . PHE A 1 258 ? -20.494 -15.274 1.220 1.00 83.06 258 PHE A C 1
ATOM 2077 O O . PHE A 1 258 ? -19.654 -14.805 1.980 1.00 83.06 258 PHE A O 1
ATOM 2084 N N . SER A 1 259 ? -21.749 -14.815 1.174 1.00 85.56 259 SER A N 1
ATOM 2085 C CA . SER A 1 259 ? -22.298 -13.696 1.969 1.00 85.56 259 SER A CA 1
ATOM 2086 C C . SER A 1 259 ? -21.812 -12.288 1.605 1.00 85.56 259 SER A C 1
ATOM 2088 O O . SER A 1 259 ? -22.417 -11.323 2.067 1.00 85.56 259 SER A O 1
ATOM 2090 N N . TRP A 1 260 ? -20.816 -12.143 0.730 1.00 91.69 260 TRP A N 1
ATOM 2091 C CA . TRP A 1 260 ? -20.454 -10.850 0.151 1.00 91.69 260 TRP A CA 1
ATOM 2092 C C . TRP A 1 260 ? -21.480 -10.424 -0.891 1.00 91.69 260 TRP A C 1
ATOM 2094 O O . TRP A 1 260 ? -21.852 -11.219 -1.756 1.00 91.69 260 TRP A O 1
ATOM 2104 N N . THR A 1 261 ? -21.904 -9.164 -0.854 1.00 92.12 261 THR A N 1
ATOM 2105 C CA . THR A 1 261 ? -22.593 -8.531 -1.984 1.00 92.12 261 THR A CA 1
ATOM 2106 C C . THR A 1 261 ? -21.537 -7.956 -2.915 1.00 92.12 261 THR A C 1
ATOM 2108 O O . THR A 1 261 ? -20.662 -7.207 -2.484 1.00 92.12 261 THR A O 1
ATOM 2111 N N . VAL A 1 262 ? -21.589 -8.357 -4.181 1.00 92.12 262 VAL A N 1
ATOM 2112 C CA . VAL A 1 262 ? -20.579 -8.031 -5.188 1.00 92.12 262 VAL A CA 1
ATOM 2113 C C . VAL A 1 262 ? -21.143 -6.970 -6.117 1.00 92.12 262 VAL A C 1
ATOM 2115 O O . VAL A 1 262 ? -22.193 -7.160 -6.730 1.00 92.12 262 VAL A O 1
ATOM 2118 N N . HIS A 1 263 ? -20.406 -5.882 -6.250 1.00 87.81 263 HIS A N 1
ATOM 2119 C CA . HIS A 1 263 ? -20.641 -4.779 -7.164 1.00 87.81 263 HIS A CA 1
ATOM 2120 C C . HIS A 1 263 ? -19.431 -4.724 -8.098 1.00 87.81 263 HIS A C 1
ATOM 2122 O O . HIS A 1 263 ? -18.298 -4.737 -7.625 1.00 87.81 263 HIS A O 1
ATOM 2128 N N . HIS A 1 264 ? -19.613 -4.663 -9.413 1.00 80.88 264 HIS A N 1
ATOM 2129 C CA . HIS A 1 264 ? -18.491 -4.341 -10.301 1.00 80.88 264 HIS A CA 1
ATOM 2130 C C . HIS A 1 264 ? -18.923 -3.472 -11.476 1.00 80.88 264 HIS A C 1
ATOM 2132 O O . HIS A 1 264 ? -20.041 -3.586 -11.978 1.00 80.88 264 HIS A O 1
ATOM 2138 N N . ALA A 1 265 ? -18.063 -2.536 -11.866 1.00 73.06 265 ALA A N 1
ATOM 2139 C CA . ALA A 1 265 ? -18.374 -1.641 -12.967 1.00 73.06 265 ALA A CA 1
ATOM 2140 C C . ALA A 1 265 ? -18.302 -2.426 -14.289 1.00 73.06 265 ALA A C 1
ATOM 2142 O O . ALA A 1 265 ? -17.347 -3.187 -14.475 1.00 73.06 265 ALA A O 1
ATOM 2143 N N . PRO A 1 266 ? -19.242 -2.235 -15.236 1.00 64.56 266 PRO A N 1
ATOM 2144 C CA . PRO A 1 266 ? -19.039 -2.681 -16.610 1.00 64.56 266 PRO A CA 1
ATOM 2145 C C . PRO A 1 266 ? -17.712 -2.115 -17.126 1.00 64.56 266 PRO A C 1
ATOM 2147 O O . PRO A 1 266 ? -17.337 -1.003 -16.759 1.00 64.56 266 PRO A O 1
ATOM 2150 N N . SER A 1 267 ? -16.987 -2.856 -17.964 1.00 57.53 267 SER A N 1
ATOM 2151 C CA . SER A 1 267 ? -15.688 -2.412 -18.486 1.00 57.53 267 SER A CA 1
ATOM 2152 C C . SER A 1 267 ? -15.855 -1.188 -19.398 1.00 57.53 267 SER A C 1
ATOM 2154 O O . SER A 1 267 ? -15.988 -1.316 -20.613 1.00 57.53 267 SER A O 1
ATOM 2156 N N . VAL A 1 268 ? -15.878 0.013 -18.818 1.00 50.75 268 VAL A N 1
ATOM 2157 C CA . VAL A 1 268 ? -15.932 1.274 -19.561 1.00 50.75 268 VAL A CA 1
ATOM 2158 C C . VAL A 1 268 ? -14.515 1.607 -20.028 1.00 50.75 268 VAL A C 1
ATOM 2160 O O . VAL A 1 268 ? -13.568 1.607 -19.239 1.00 50.75 268 VAL A O 1
ATOM 2163 N N . GLY A 1 269 ? -14.353 1.851 -21.330 1.00 48.50 269 GLY A N 1
ATOM 2164 C CA . GLY A 1 269 ? -13.090 2.336 -21.886 1.00 48.50 269 GLY A CA 1
ATOM 2165 C C . GLY A 1 269 ? -12.728 3.691 -21.278 1.00 48.50 269 GLY A C 1
ATOM 2166 O O . GLY A 1 269 ? -13.588 4.565 -21.176 1.00 48.50 269 GLY A O 1
ATOM 2167 N N . GLY A 1 270 ? -11.473 3.860 -20.851 1.00 44.09 270 GLY A N 1
ATOM 2168 C CA . GLY A 1 270 ? -10.977 5.145 -20.367 1.00 44.09 270 GLY A CA 1
ATOM 2169 C C . GLY A 1 270 ? -11.169 6.229 -21.429 1.00 44.09 270 GLY A C 1
ATOM 2170 O O . GLY A 1 270 ? -10.847 6.025 -22.596 1.00 44.09 270 GLY A O 1
ATOM 2171 N N . ILE A 1 271 ? -11.716 7.380 -21.029 1.00 46.06 271 ILE A N 1
ATOM 2172 C CA . ILE A 1 271 ? -12.102 8.475 -21.936 1.00 46.06 271 ILE A CA 1
ATOM 2173 C C . ILE A 1 271 ? -10.885 9.160 -22.599 1.00 46.06 271 ILE A C 1
ATOM 2175 O O . ILE A 1 271 ? -11.061 9.919 -23.548 1.00 46.06 271 ILE A O 1
ATOM 2179 N N . SER A 1 272 ? -9.643 8.869 -22.194 1.00 43.06 272 SER A N 1
ATOM 2180 C CA . SER A 1 272 ? -8.465 9.500 -22.816 1.00 43.06 272 SER A CA 1
ATOM 2181 C C . SER A 1 272 ? -7.165 8.695 -22.827 1.00 43.06 272 SER A C 1
ATOM 2183 O O . SER A 1 272 ? -6.201 9.170 -23.413 1.00 43.06 272 SER A O 1
ATOM 2185 N N . ASP A 1 273 ? -7.125 7.489 -22.260 1.00 48.31 273 ASP A N 1
ATOM 2186 C CA . ASP A 1 273 ? -5.947 6.619 -22.303 1.00 48.31 273 ASP A CA 1
ATOM 2187 C C . ASP A 1 273 ? -6.374 5.226 -22.753 1.00 48.31 273 ASP A C 1
ATOM 2189 O O . ASP A 1 273 ? -7.428 4.727 -22.367 1.00 48.31 273 ASP A O 1
ATOM 2193 N N . SER A 1 274 ? -5.551 4.565 -23.562 1.00 51.56 274 SER A N 1
ATOM 2194 C CA . SER A 1 274 ? -5.767 3.210 -24.089 1.00 51.56 274 SER A CA 1
ATOM 2195 C C . SER A 1 274 ? -5.834 2.101 -23.018 1.00 51.56 274 SER A C 1
ATOM 2197 O O . SER A 1 274 ? -5.811 0.917 -23.354 1.00 51.56 274 SER A O 1
ATOM 2199 N N . SER A 1 275 ? -5.923 2.463 -21.735 1.00 64.50 275 SER A N 1
ATOM 2200 C CA . SER A 1 275 ? -6.061 1.570 -20.593 1.00 64.50 275 SER A CA 1
ATOM 2201 C C . SER A 1 275 ? -7.533 1.380 -20.204 1.00 64.50 275 SER A C 1
ATOM 2203 O O . SER A 1 275 ? -8.354 2.300 -20.174 1.00 64.50 275 SER A O 1
ATOM 2205 N N . ARG A 1 276 ? -7.889 0.132 -19.908 1.00 78.75 276 ARG A N 1
ATOM 2206 C CA . ARG A 1 276 ? -9.158 -0.239 -19.277 1.00 78.75 276 ARG A CA 1
ATOM 2207 C C . ARG A 1 276 ? -8.986 -0.175 -17.769 1.00 78.75 276 ARG A C 1
ATOM 2209 O O . ARG A 1 276 ? -7.893 -0.394 -17.262 1.00 78.75 276 ARG A O 1
ATOM 2216 N N . VAL A 1 277 ? -10.061 0.084 -17.039 1.00 83.75 277 VAL A N 1
ATOM 2217 C CA . VAL A 1 277 ? -10.021 0.081 -15.574 1.00 83.75 277 VAL A CA 1
ATOM 2218 C C . VAL A 1 277 ? -11.026 -0.929 -15.053 1.00 83.75 277 VAL A C 1
ATOM 2220 O O . VAL A 1 277 ? -12.194 -0.896 -15.432 1.00 83.75 277 VAL A O 1
ATOM 2223 N N . ALA A 1 278 ? -10.562 -1.823 -14.189 1.00 88.69 278 ALA A N 1
ATOM 2224 C CA . ALA A 1 278 ? -11.429 -2.678 -13.394 1.00 88.69 278 ALA A CA 1
ATOM 2225 C C . ALA A 1 278 ? -11.770 -1.932 -12.091 1.00 88.69 278 ALA A C 1
ATOM 2227 O O . ALA A 1 278 ? -10.846 -1.479 -11.421 1.00 88.69 278 ALA A O 1
ATOM 2228 N N . CYS A 1 279 ? -13.056 -1.795 -11.737 1.00 90.56 279 CYS A N 1
ATOM 2229 C CA . CYS A 1 279 ? -13.513 -1.438 -10.378 1.00 90.56 279 CYS A CA 1
ATOM 2230 C C . CYS A 1 279 ? -14.458 -2.530 -9.877 1.00 90.56 279 CYS A C 1
ATOM 2232 O O . CYS A 1 279 ? -15.365 -2.949 -10.608 1.00 90.56 279 CYS A O 1
ATOM 2234 N N . ALA A 1 280 ? -14.254 -2.969 -8.638 1.00 91.50 280 ALA A N 1
ATOM 2235 C CA . ALA A 1 280 ? -15.199 -3.800 -7.909 1.00 91.50 280 ALA A CA 1
ATOM 2236 C C . ALA A 1 280 ? -15.310 -3.347 -6.457 1.00 91.50 280 ALA A C 1
ATOM 2238 O O . ALA A 1 280 ? -14.326 -2.933 -5.847 1.00 91.50 280 ALA A O 1
ATOM 2239 N N . ARG A 1 281 ? -16.507 -3.502 -5.906 1.00 93.44 281 ARG A N 1
ATOM 2240 C CA . ARG A 1 281 ? -16.815 -3.296 -4.501 1.00 93.44 281 ARG A CA 1
ATOM 2241 C C . ARG A 1 281 ? -17.449 -4.557 -3.921 1.00 93.44 281 ARG A C 1
ATOM 2243 O O . ARG A 1 281 ? -18.333 -5.159 -4.527 1.00 93.44 281 ARG A O 1
ATOM 2250 N N . PHE A 1 282 ? -17.011 -4.945 -2.734 1.00 94.19 282 PHE A N 1
ATOM 2251 C CA . PHE A 1 282 ? -17.520 -6.092 -1.996 1.00 94.19 282 PHE A CA 1
ATOM 2252 C C . PHE A 1 282 ? -17.960 -5.631 -0.617 1.00 94.19 282 PHE A C 1
ATOM 2254 O O . PHE A 1 282 ? -17.159 -5.057 0.114 1.00 94.19 282 PHE A O 1
ATOM 2261 N N . THR A 1 283 ? -19.207 -5.902 -0.247 1.00 94.19 283 THR A N 1
ATOM 2262 C CA . THR A 1 283 ? -19.746 -5.520 1.063 1.00 94.19 283 THR A CA 1
ATOM 2263 C C . THR A 1 283 ? -20.219 -6.737 1.849 1.00 94.19 283 THR A C 1
ATOM 2265 O O . THR A 1 283 ? -20.793 -7.675 1.287 1.00 94.19 283 THR A O 1
ATOM 2268 N N . LEU A 1 284 ? -19.963 -6.743 3.155 1.00 93.75 284 LEU A N 1
ATOM 2269 C CA . LEU A 1 284 ? -20.339 -7.811 4.078 1.00 93.75 284 LEU A CA 1
ATOM 2270 C C . LEU A 1 284 ? -20.652 -7.222 5.452 1.00 93.75 284 LEU A C 1
ATOM 2272 O O . LEU A 1 284 ? -19.879 -6.429 5.975 1.00 93.75 284 LEU A O 1
ATOM 2276 N N . ARG A 1 285 ? -21.736 -7.683 6.082 1.00 93.19 285 ARG A N 1
ATOM 2277 C CA . ARG A 1 285 ? -21.948 -7.472 7.517 1.00 93.19 285 ARG A CA 1
ATOM 2278 C C . ARG A 1 285 ? -21.351 -8.633 8.302 1.00 93.19 285 ARG A C 1
ATOM 2280 O O . ARG A 1 285 ? -21.711 -9.788 8.077 1.00 93.19 285 ARG A O 1
ATOM 2287 N N . ALA A 1 286 ? -20.454 -8.308 9.217 1.00 90.19 286 ALA A N 1
ATOM 2288 C CA . ALA A 1 286 ? -19.665 -9.232 10.008 1.00 90.19 286 ALA A CA 1
ATOM 2289 C C . ALA A 1 286 ? -20.125 -9.238 11.470 1.00 90.19 286 ALA A C 1
ATOM 2291 O O . ALA A 1 286 ? -20.319 -8.179 12.059 1.00 90.19 286 ALA A O 1
ATOM 2292 N N . GLY A 1 287 ? -20.263 -10.426 12.064 1.00 89.88 287 GLY A N 1
ATOM 2293 C CA . GLY A 1 287 ? -20.496 -10.596 13.503 1.00 89.88 287 GLY A CA 1
ATOM 2294 C C . GLY A 1 287 ? -19.191 -10.631 14.301 1.00 89.88 287 GLY A C 1
ATOM 2295 O O . GLY A 1 287 ? -18.850 -11.676 14.851 1.00 89.88 287 GLY A O 1
ATOM 2296 N N . CYS A 1 288 ? -18.439 -9.533 14.286 1.00 89.62 288 CYS A N 1
ATOM 2297 C CA . CYS A 1 288 ? -17.255 -9.315 15.116 1.00 89.62 288 CYS A CA 1
ATOM 2298 C C . CYS A 1 288 ? -17.161 -7.841 15.529 1.00 89.62 288 CYS A C 1
ATOM 2300 O O . CYS A 1 288 ? -17.741 -6.976 14.868 1.00 89.62 288 CYS A O 1
ATOM 2302 N N . SER A 1 289 ? -16.399 -7.537 16.583 1.00 91.44 289 SER A N 1
ATOM 2303 C CA . SER A 1 289 ? -16.169 -6.145 16.976 1.00 91.44 289 SER A CA 1
ATOM 2304 C C . SER A 1 289 ? -15.204 -5.437 16.013 1.00 91.44 289 SER A C 1
ATOM 2306 O O . SER A 1 289 ? -14.386 -6.066 15.335 1.00 91.44 289 SER A O 1
ATOM 2308 N N . LEU A 1 290 ? -15.266 -4.101 15.978 1.00 92.31 290 LEU A N 1
ATOM 2309 C CA . LEU A 1 290 ? -14.321 -3.280 15.209 1.00 92.31 290 LEU A CA 1
ATOM 2310 C C . LEU A 1 290 ? -12.870 -3.496 15.661 1.00 92.31 290 LEU A C 1
ATOM 2312 O O . LEU A 1 290 ? -11.969 -3.483 14.827 1.00 92.31 290 LEU A O 1
ATOM 2316 N N . GLN A 1 291 ? -12.655 -3.700 16.964 1.00 91.81 291 GLN A N 1
ATOM 2317 C CA . GLN A 1 291 ? -11.322 -3.891 17.531 1.00 91.81 291 GLN A CA 1
ATOM 2318 C C . GLN A 1 291 ? -10.724 -5.236 17.108 1.00 91.81 291 GLN A C 1
ATOM 2320 O O . GLN A 1 291 ? -9.578 -5.267 16.675 1.00 91.81 291 GLN A O 1
ATOM 2325 N N . ASP A 1 292 ? -11.506 -6.318 17.159 1.00 90.38 292 ASP A N 1
ATOM 2326 C CA . ASP A 1 292 ? -11.021 -7.653 16.783 1.00 90.38 292 ASP A CA 1
ATOM 2327 C C . ASP A 1 292 ? -10.584 -7.699 15.314 1.00 90.38 292 ASP A C 1
ATOM 2329 O O . ASP A 1 292 ? -9.556 -8.285 14.972 1.00 90.38 292 ASP A O 1
ATOM 2333 N N . LEU A 1 293 ? -11.363 -7.061 14.433 1.00 91.19 293 LEU A N 1
ATOM 2334 C CA . LEU A 1 293 ? -11.042 -6.998 13.011 1.00 91.19 293 LEU A CA 1
ATOM 2335 C C . LEU A 1 293 ? -9.815 -6.112 12.759 1.00 91.19 293 LEU A C 1
ATOM 2337 O O . LEU A 1 293 ? -8.949 -6.485 11.968 1.00 91.19 293 LEU A O 1
ATOM 2341 N N . ASP A 1 294 ? -9.703 -4.976 13.447 1.00 92.19 294 ASP A N 1
ATOM 2342 C CA . ASP A 1 294 ? -8.522 -4.118 13.353 1.00 92.19 294 ASP A CA 1
ATOM 2343 C C . ASP A 1 294 ? -7.257 -4.852 13.795 1.00 92.19 294 ASP A C 1
ATOM 2345 O O . ASP A 1 294 ? -6.298 -4.923 13.029 1.00 92.19 294 ASP A O 1
ATOM 2349 N N . ASP A 1 295 ? -7.282 -5.493 14.964 1.00 90.25 295 ASP A N 1
ATOM 2350 C CA . ASP A 1 295 ? -6.157 -6.272 15.480 1.00 90.25 295 ASP A CA 1
ATOM 2351 C C . ASP A 1 295 ? -5.755 -7.395 14.512 1.00 90.25 295 ASP A C 1
ATOM 2353 O O . ASP A 1 295 ? -4.563 -7.601 14.269 1.00 90.25 295 ASP A O 1
ATOM 2357 N N . LEU A 1 296 ? -6.725 -8.063 13.875 1.00 88.94 296 LEU A N 1
ATOM 2358 C CA . LEU A 1 296 ? -6.457 -9.055 12.830 1.00 88.94 296 LEU A CA 1
ATOM 2359 C C . LEU A 1 296 ? -5.704 -8.447 11.636 1.00 88.94 296 LEU A C 1
ATOM 2361 O O . LEU A 1 296 ? -4.761 -9.055 11.119 1.00 88.94 296 LEU A O 1
ATOM 2365 N N . VAL A 1 297 ? -6.105 -7.258 11.174 1.00 89.81 297 VAL A N 1
ATOM 2366 C CA . VAL A 1 297 ? -5.431 -6.569 10.063 1.00 89.81 297 VAL A CA 1
ATOM 2367 C C . VAL A 1 297 ? -4.024 -6.132 10.475 1.00 89.81 297 VAL A C 1
ATOM 2369 O O . VAL A 1 297 ? -3.082 -6.346 9.713 1.00 89.81 297 VAL A O 1
ATOM 2372 N N . LEU A 1 298 ? -3.849 -5.586 11.681 1.00 88.94 298 LEU A N 1
ATOM 2373 C CA . LEU A 1 298 ? -2.548 -5.121 12.175 1.00 88.94 298 LEU A CA 1
ATOM 2374 C C . LEU A 1 298 ? -1.547 -6.264 12.391 1.00 88.94 298 LEU A C 1
ATOM 2376 O O . LEU A 1 298 ? -0.352 -6.098 12.139 1.00 88.94 298 LEU A O 1
ATOM 2380 N N . GLN A 1 299 ? -2.026 -7.427 12.834 1.00 88.00 299 GLN A N 1
ATOM 2381 C CA . GLN A 1 299 ? -1.205 -8.620 13.064 1.00 88.00 299 GLN A CA 1
ATOM 2382 C C . GLN A 1 299 ? -0.972 -9.442 11.788 1.00 88.00 299 GLN A C 1
ATOM 2384 O O . GLN A 1 299 ? -0.155 -10.367 11.787 1.00 88.00 299 GLN A O 1
ATOM 2389 N N . SER A 1 300 ? -1.657 -9.119 10.686 1.00 87.50 300 SER A N 1
ATOM 2390 C CA . SER A 1 300 ? -1.500 -9.833 9.421 1.00 87.50 300 SER A CA 1
ATOM 2391 C C . SER A 1 300 ? -0.096 -9.649 8.841 1.00 87.50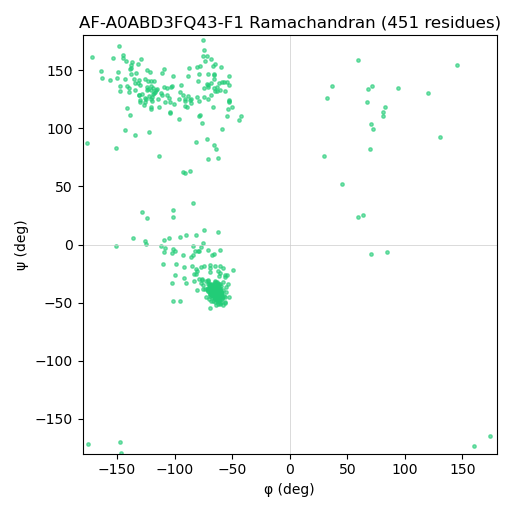 300 SER A C 1
ATOM 2393 O O . SER A 1 300 ? 0.417 -8.538 8.705 1.00 87.50 300 SER A O 1
ATOM 2395 N N . GLU A 1 301 ? 0.525 -10.757 8.429 1.00 88.94 301 GLU A N 1
ATOM 2396 C CA . GLU A 1 301 ? 1.780 -10.705 7.673 1.00 88.94 301 GLU A CA 1
ATOM 2397 C C . GLU A 1 301 ? 1.600 -9.937 6.355 1.00 88.94 301 GLU A C 1
ATOM 2399 O O . GLU A 1 301 ? 0.538 -9.994 5.728 1.00 88.94 301 GLU A O 1
ATOM 2404 N N . LEU A 1 302 ? 2.677 -9.326 5.854 1.00 87.62 302 LEU A N 1
ATOM 2405 C CA . LEU A 1 302 ? 2.656 -8.590 4.581 1.00 87.62 302 LEU A CA 1
ATOM 2406 C C . LEU A 1 302 ? 2.124 -9.418 3.398 1.00 87.62 302 LEU A C 1
ATOM 2408 O O . LEU A 1 302 ? 1.429 -8.898 2.521 1.00 87.62 302 LEU A O 1
ATOM 2412 N N . LYS A 1 303 ? 2.389 -10.731 3.383 1.00 85.69 303 LYS A N 1
ATOM 2413 C CA . LYS A 1 303 ? 1.908 -11.641 2.332 1.00 85.69 303 LYS A CA 1
ATOM 2414 C C . LYS A 1 303 ? 0.384 -11.801 2.308 1.00 85.69 303 LYS A C 1
ATOM 2416 O O . LYS A 1 303 ? -0.132 -12.395 1.368 1.00 85.69 303 LYS A O 1
ATOM 2421 N N . TRP A 1 304 ? -0.331 -11.275 3.296 1.00 84.88 304 TRP A N 1
ATOM 2422 C CA . TRP A 1 304 ? -1.788 -11.332 3.378 1.00 84.88 304 TRP A CA 1
ATOM 2423 C C . TRP A 1 304 ? -2.482 -10.031 2.990 1.00 84.88 304 TRP A C 1
ATOM 2425 O O . TRP A 1 304 ? -3.699 -10.034 2.824 1.00 84.88 304 TRP A O 1
ATOM 2435 N N . LEU A 1 305 ? -1.734 -8.948 2.774 1.00 89.69 305 LEU A N 1
ATOM 2436 C CA . LEU A 1 305 ? -2.285 -7.713 2.221 1.00 89.69 305 LEU A CA 1
ATOM 2437 C C . LEU A 1 305 ? -2.763 -7.935 0.772 1.00 89.69 305 LEU A C 1
ATOM 2439 O O . LEU A 1 305 ? -2.154 -8.718 0.035 1.00 89.69 305 LEU A O 1
ATOM 2443 N N . PRO A 1 306 ? -3.828 -7.277 0.302 1.00 91.94 306 PRO A N 1
ATOM 2444 C CA . PRO A 1 306 ? -4.232 -7.394 -1.097 1.00 91.94 306 PRO A CA 1
ATOM 2445 C C . PRO A 1 306 ? -3.120 -6.893 -2.034 1.00 91.94 306 PRO A C 1
ATOM 2447 O O . PRO A 1 306 ? -2.469 -5.884 -1.770 1.00 91.94 306 PRO A O 1
ATOM 2450 N N . LEU A 1 307 ? -2.889 -7.596 -3.149 1.00 93.75 307 LEU A N 1
ATOM 2451 C CA . LEU A 1 307 ? -2.126 -7.013 -4.255 1.00 93.75 307 LEU A CA 1
ATOM 2452 C C . LEU A 1 307 ? -3.004 -5.952 -4.905 1.00 93.75 307 LEU A C 1
ATOM 2454 O O . LEU A 1 307 ? -4.190 -6.185 -5.139 1.00 93.75 307 LEU A O 1
ATOM 2458 N N . VAL A 1 308 ? -2.417 -4.798 -5.205 1.00 93.56 308 VAL A N 1
ATOM 2459 C CA . VAL A 1 308 ? -3.140 -3.718 -5.882 1.00 93.56 308 VAL A CA 1
ATOM 2460 C C . VAL A 1 308 ? -3.401 -4.096 -7.341 1.00 93.56 308 VAL A C 1
ATOM 2462 O O . VAL A 1 308 ? -4.495 -3.886 -7.853 1.00 93.56 308 VAL A O 1
ATOM 2465 N N . VAL A 1 309 ? -2.416 -4.731 -7.979 1.00 93.38 309 VAL A N 1
ATOM 2466 C CA . VAL A 1 309 ? -2.486 -5.235 -9.353 1.00 93.38 309 VAL A CA 1
ATOM 2467 C C . VAL A 1 309 ? -1.856 -6.620 -9.440 1.00 93.38 309 VAL A C 1
ATOM 2469 O O . VAL A 1 309 ? -0.980 -6.967 -8.644 1.00 93.38 309 VAL A O 1
ATOM 2472 N N . ILE A 1 310 ? -2.288 -7.406 -10.422 1.00 93.25 310 ILE A N 1
ATOM 2473 C CA . ILE A 1 310 ? -1.752 -8.744 -10.690 1.00 93.25 310 ILE A CA 1
ATOM 2474 C C . ILE A 1 310 ? -1.201 -8.839 -12.118 1.00 93.25 310 ILE A C 1
ATOM 2476 O O . ILE A 1 310 ? -1.732 -8.188 -13.023 1.00 93.25 310 ILE A O 1
ATOM 2480 N N . PRO A 1 311 ? -0.156 -9.653 -12.356 1.00 91.25 311 PRO A N 1
ATOM 2481 C CA . PRO A 1 311 ? 0.319 -9.908 -13.706 1.00 91.25 311 PRO A CA 1
ATOM 2482 C C . PRO A 1 311 ? -0.663 -10.803 -14.480 1.00 91.25 311 PRO A C 1
ATOM 2484 O O . PRO A 1 311 ? -1.475 -11.517 -13.880 1.00 91.25 311 PRO A O 1
ATOM 2487 N N . PRO A 1 312 ? -0.559 -10.838 -15.819 1.00 85.88 312 PRO A N 1
ATOM 2488 C CA . PRO A 1 312 ? -1.303 -11.790 -16.633 1.00 85.88 312 PRO A CA 1
ATOM 2489 C C . PRO A 1 312 ? -1.050 -13.230 -16.176 1.00 85.88 312 PRO A C 1
ATOM 2491 O O . PRO A 1 312 ? 0.087 -13.608 -15.896 1.00 85.88 312 PRO A O 1
ATOM 2494 N N . SER A 1 313 ? -2.096 -14.057 -16.164 1.00 82.44 313 SER A N 1
ATOM 2495 C CA . SER A 1 313 ? -2.013 -15.468 -15.733 1.00 82.44 313 SER A CA 1
ATOM 2496 C C . SER A 1 313 ? -1.625 -15.651 -14.260 1.00 82.44 313 SER A C 1
ATOM 2498 O O . SER A 1 313 ? -1.073 -16.685 -13.873 1.00 82.44 313 SER A O 1
ATOM 2500 N N . TRP A 1 314 ? -1.912 -14.649 -13.426 1.00 88.25 314 TRP A N 1
ATOM 2501 C CA . TRP A 1 314 ? -1.720 -14.736 -11.987 1.00 88.25 314 TRP A CA 1
ATOM 2502 C C . TRP A 1 314 ? -2.408 -15.966 -11.389 1.00 88.25 314 TRP A C 1
ATOM 2504 O O . TRP A 1 314 ? -3.558 -16.287 -11.691 1.00 88.25 314 TRP A O 1
ATOM 2514 N N . ASN A 1 315 ? -1.694 -16.630 -10.484 1.00 82.56 315 ASN A N 1
ATOM 2515 C CA . ASN A 1 315 ? -2.208 -17.734 -9.697 1.00 82.56 315 ASN A CA 1
ATOM 2516 C C . ASN A 1 315 ? -1.847 -17.497 -8.234 1.00 82.56 315 ASN A C 1
ATOM 2518 O O . ASN A 1 315 ? -0.730 -17.106 -7.906 1.00 82.56 315 ASN A O 1
ATOM 2522 N N . THR A 1 316 ? -2.786 -17.793 -7.343 1.00 79.25 316 THR A N 1
ATOM 2523 C CA . THR A 1 316 ? -2.600 -17.708 -5.892 1.00 79.25 316 THR A CA 1
ATOM 2524 C C . THR A 1 316 ? -1.418 -18.530 -5.374 1.00 79.25 316 THR A C 1
ATOM 2526 O O . THR A 1 316 ? -0.822 -18.139 -4.376 1.00 79.25 316 THR A O 1
ATOM 2529 N N . ARG A 1 317 ? -1.018 -19.600 -6.074 1.00 82.00 317 ARG A N 1
ATOM 2530 C CA . ARG A 1 317 ? 0.191 -20.386 -5.763 1.00 82.00 317 ARG A CA 1
ATOM 2531 C C . ARG A 1 317 ? 1.489 -19.582 -5.869 1.00 82.00 317 ARG A C 1
ATOM 2533 O O . ARG A 1 317 ? 2.476 -19.953 -5.254 1.00 82.00 317 ARG A O 1
ATOM 2540 N N . HIS A 1 318 ? 1.497 -18.487 -6.628 1.00 82.06 318 HIS A N 1
ATOM 2541 C CA . HIS A 1 318 ? 2.658 -17.603 -6.758 1.00 82.06 318 HIS A CA 1
ATOM 2542 C C . HIS A 1 318 ? 2.743 -16.570 -5.627 1.00 82.06 318 HIS A C 1
ATOM 2544 O O . HIS A 1 318 ? 3.673 -15.767 -5.605 1.00 82.06 318 HIS A O 1
ATOM 2550 N N . ARG A 1 319 ? 1.784 -16.558 -4.688 1.00 86.31 319 ARG A N 1
ATOM 2551 C CA . ARG A 1 319 ? 1.714 -15.537 -3.640 1.00 86.31 319 ARG A CA 1
ATOM 2552 C C . ARG A 1 319 ? 2.938 -15.530 -2.731 1.00 86.31 319 ARG A C 1
ATOM 2554 O O . ARG A 1 319 ? 3.414 -14.449 -2.406 1.00 86.31 319 ARG A O 1
ATOM 2561 N N . ASP A 1 320 ? 3.461 -16.699 -2.379 1.00 86.38 320 ASP A N 1
ATOM 2562 C CA . ASP A 1 320 ? 4.626 -16.817 -1.492 1.00 86.38 320 ASP A CA 1
ATOM 2563 C C . ASP A 1 320 ? 5.928 -16.326 -2.141 1.00 86.38 320 ASP A C 1
ATOM 2565 O O . ASP A 1 320 ? 6.892 -16.027 -1.445 1.00 86.38 320 ASP A O 1
ATOM 2569 N N . ALA A 1 321 ? 5.951 -16.202 -3.472 1.00 87.75 321 ALA A N 1
ATOM 2570 C CA . ALA A 1 321 ? 7.090 -15.668 -4.207 1.00 87.75 321 ALA A CA 1
ATOM 2571 C C . ALA A 1 321 ? 7.074 -14.128 -4.300 1.00 87.75 321 ALA A C 1
ATOM 2573 O O . ALA A 1 321 ? 8.060 -13.529 -4.724 1.00 87.75 321 ALA A O 1
ATOM 2574 N N . VAL A 1 322 ? 5.969 -13.470 -3.922 1.00 90.88 322 VAL A N 1
ATOM 2575 C CA . VAL A 1 322 ? 5.876 -12.004 -3.931 1.00 90.88 322 VAL A CA 1
ATOM 2576 C C . VAL A 1 322 ? 6.744 -11.428 -2.819 1.00 90.88 322 VAL A C 1
ATOM 2578 O O . VAL A 1 322 ? 6.566 -11.747 -1.645 1.00 90.88 322 VAL A O 1
ATOM 2581 N N . SER A 1 323 ? 7.649 -10.523 -3.186 1.00 90.75 323 SER A N 1
ATOM 2582 C CA . SER A 1 323 ? 8.450 -9.767 -2.225 1.00 90.75 323 SER A CA 1
ATOM 2583 C C . SER A 1 323 ? 7.799 -8.413 -1.968 1.00 90.75 323 SER A C 1
ATOM 2585 O O . SER A 1 323 ? 7.573 -7.649 -2.906 1.00 90.75 323 SER A O 1
ATOM 2587 N N . SER A 1 324 ? 7.528 -8.103 -0.700 1.00 92.12 324 SER A N 1
ATOM 2588 C CA . SER A 1 324 ? 7.048 -6.788 -0.270 1.00 92.12 324 SER A CA 1
ATOM 2589 C C . SER A 1 324 ? 7.975 -6.215 0.793 1.00 92.12 324 SER A C 1
ATOM 2591 O O . SER A 1 324 ? 8.334 -6.909 1.743 1.00 92.12 324 SER A O 1
ATOM 2593 N N . GLN A 1 325 ? 8.361 -4.950 0.639 1.00 92.50 325 GLN A N 1
ATOM 2594 C CA . GLN A 1 325 ? 9.285 -4.270 1.550 1.00 92.50 325 GLN A CA 1
ATOM 2595 C C . GLN A 1 325 ? 8.767 -2.878 1.903 1.00 92.50 325 GLN A C 1
ATOM 2597 O O . GLN A 1 325 ? 8.287 -2.149 1.034 1.00 92.50 325 GLN A O 1
ATOM 2602 N N . VAL A 1 326 ? 8.900 -2.496 3.174 1.00 94.00 326 VAL A N 1
ATOM 2603 C CA . VAL A 1 326 ? 8.640 -1.124 3.626 1.00 94.00 326 VAL A CA 1
ATOM 2604 C C . VAL A 1 326 ? 9.840 -0.262 3.263 1.00 94.00 326 VAL A C 1
ATOM 2606 O O . VAL A 1 326 ? 10.963 -0.555 3.672 1.00 94.00 326 VAL A O 1
ATOM 2609 N N . LEU A 1 327 ? 9.603 0.804 2.506 1.00 92.88 327 LEU A N 1
ATOM 2610 C CA . LEU A 1 327 ? 10.630 1.736 2.050 1.00 92.88 327 LEU A CA 1
ATOM 2611 C C . LEU A 1 327 ? 10.643 3.028 2.856 1.00 92.88 327 LEU A C 1
ATOM 2613 O O . LEU A 1 327 ? 11.696 3.607 3.050 1.00 92.88 327 LEU A O 1
ATOM 2617 N N . GLN A 1 328 ? 9.505 3.512 3.334 1.00 92.69 328 GLN A N 1
ATOM 2618 C CA . GLN A 1 328 ? 9.472 4.773 4.069 1.00 92.69 328 GLN A CA 1
ATOM 2619 C C . GLN A 1 328 ? 8.348 4.760 5.091 1.00 92.69 328 GLN A C 1
ATOM 2621 O O . GLN A 1 328 ? 7.270 4.238 4.821 1.00 92.69 328 GLN A O 1
ATOM 2626 N N . LYS A 1 329 ? 8.597 5.367 6.253 1.00 93.25 329 LYS A N 1
ATOM 2627 C CA . LYS A 1 329 ? 7.601 5.590 7.305 1.00 93.25 329 LYS A CA 1
ATOM 2628 C C . LYS A 1 329 ? 7.458 7.087 7.557 1.00 93.25 329 LYS A C 1
ATOM 2630 O O . LYS A 1 329 ? 8.463 7.747 7.829 1.00 93.25 329 LYS A O 1
ATOM 2635 N N . PHE A 1 330 ? 6.228 7.594 7.495 1.00 89.25 330 PHE A N 1
ATOM 2636 C CA . PHE A 1 330 ? 5.899 8.974 7.870 1.00 89.25 330 PHE A CA 1
ATOM 2637 C C . PHE A 1 330 ? 5.405 9.057 9.315 1.00 89.25 330 PHE A C 1
ATOM 2639 O O . PHE A 1 330 ? 5.887 9.872 10.094 1.00 89.25 330 PHE A O 1
ATOM 2646 N N . GLU A 1 331 ? 4.470 8.183 9.672 1.00 89.19 331 GLU A N 1
ATOM 2647 C CA . GLU A 1 331 ? 3.867 8.055 11.002 1.00 89.19 331 GLU A CA 1
ATOM 2648 C C . GLU A 1 331 ? 3.544 6.578 11.266 1.00 89.19 331 GLU A C 1
ATOM 2650 O O . GLU A 1 331 ? 3.850 5.719 10.438 1.00 89.19 331 GLU A O 1
ATOM 2655 N N . THR A 1 332 ? 2.975 6.254 12.429 1.00 87.31 332 THR A N 1
ATOM 2656 C CA . THR A 1 332 ? 2.660 4.865 12.807 1.00 87.31 332 THR A CA 1
ATOM 2657 C C . THR A 1 332 ? 1.760 4.162 11.794 1.00 87.31 332 THR A C 1
ATOM 2659 O O . THR A 1 332 ? 1.908 2.971 11.618 1.00 87.31 332 THR A O 1
ATOM 2662 N N . ASP A 1 333 ? 0.917 4.884 11.062 1.00 92.81 333 ASP A N 1
ATOM 2663 C CA . ASP A 1 333 ? -0.073 4.289 10.161 1.00 92.81 333 ASP A CA 1
ATOM 2664 C C . ASP A 1 333 ? 0.057 4.791 8.712 1.00 92.81 333 ASP A C 1
ATOM 2666 O O . ASP A 1 333 ? -0.909 4.750 7.953 1.00 92.81 333 ASP A O 1
ATOM 2670 N N . ALA A 1 334 ? 1.235 5.285 8.310 1.00 94.94 334 ALA A N 1
ATOM 2671 C CA . ALA A 1 334 ? 1.459 5.786 6.952 1.00 94.94 334 ALA A CA 1
ATOM 2672 C C . ALA A 1 334 ? 2.846 5.420 6.411 1.00 94.94 334 ALA A C 1
ATOM 2674 O O . ALA A 1 334 ? 3.884 5.863 6.925 1.00 94.94 334 ALA A O 1
ATOM 2675 N N . TYR A 1 335 ? 2.840 4.642 5.330 1.00 95.62 335 TYR A N 1
ATOM 2676 C CA . TYR A 1 335 ? 4.018 3.974 4.793 1.00 95.62 335 TYR A CA 1
ATOM 2677 C C . TYR A 1 335 ? 4.090 4.050 3.271 1.00 95.62 335 TYR A C 1
ATOM 2679 O O . TYR A 1 335 ? 3.062 4.071 2.599 1.00 95.62 335 TYR A O 1
ATOM 2687 N N . ILE A 1 336 ? 5.310 4.014 2.733 1.00 95.88 336 ILE A N 1
ATOM 2688 C CA . ILE A 1 336 ? 5.581 3.661 1.335 1.00 95.88 336 ILE A CA 1
ATOM 2689 C C . ILE A 1 336 ? 6.193 2.274 1.302 1.00 95.88 336 ILE A C 1
ATOM 2691 O O . ILE A 1 336 ? 7.112 1.967 2.066 1.00 95.88 336 ILE A O 1
ATOM 2695 N N . MET A 1 337 ? 5.697 1.454 0.391 1.00 95.44 337 MET A N 1
ATOM 2696 C CA . MET A 1 337 ? 6.123 0.087 0.171 1.00 95.44 337 MET A CA 1
ATOM 2697 C C . MET A 1 337 ? 6.431 -0.152 -1.303 1.00 95.44 337 MET A C 1
ATOM 2699 O O . MET A 1 337 ? 5.945 0.548 -2.191 1.00 95.44 337 MET A O 1
ATOM 2703 N N . VAL A 1 338 ? 7.213 -1.193 -1.562 1.00 93.88 338 VAL A N 1
ATOM 2704 C CA . VAL A 1 338 ? 7.362 -1.782 -2.892 1.00 93.88 338 VAL A CA 1
ATOM 2705 C C . VAL A 1 338 ? 6.878 -3.218 -2.859 1.00 93.88 338 VAL A C 1
ATOM 2707 O O . VAL A 1 338 ? 7.132 -3.933 -1.890 1.00 93.88 338 VAL A O 1
ATOM 2710 N N . SER A 1 339 ? 6.204 -3.628 -3.928 1.00 94.19 339 SER A N 1
ATOM 2711 C CA . SER A 1 339 ? 5.901 -5.030 -4.198 1.00 94.19 339 SER A CA 1
ATOM 2712 C C . SER A 1 339 ? 6.548 -5.448 -5.510 1.00 94.19 339 SER A C 1
ATOM 2714 O O . SER A 1 339 ? 6.468 -4.727 -6.504 1.00 94.19 339 SER A O 1
ATOM 2716 N N . ASN A 1 340 ? 7.185 -6.615 -5.499 1.00 92.62 340 ASN A N 1
ATOM 2717 C CA . ASN A 1 340 ? 7.761 -7.280 -6.658 1.00 92.62 340 ASN A CA 1
ATOM 2718 C C . ASN A 1 340 ? 7.104 -8.648 -6.818 1.00 92.62 340 ASN A C 1
ATOM 2720 O O . ASN A 1 340 ? 7.228 -9.511 -5.946 1.00 92.62 340 ASN A O 1
ATOM 2724 N N . ILE A 1 341 ? 6.403 -8.831 -7.932 1.00 92.38 341 ILE A N 1
ATOM 2725 C CA . ILE A 1 341 ? 5.731 -10.074 -8.285 1.00 92.38 341 ILE A CA 1
ATOM 2726 C C . ILE A 1 341 ? 6.577 -10.769 -9.355 1.00 92.38 341 ILE A C 1
ATOM 2728 O O . ILE A 1 341 ? 6.696 -10.245 -10.467 1.00 92.38 341 ILE A O 1
ATOM 2732 N N . PRO A 1 342 ? 7.184 -11.928 -9.052 1.00 88.00 342 PRO A N 1
ATOM 2733 C CA . PRO A 1 342 ? 8.022 -12.622 -10.015 1.00 88.00 342 PRO A CA 1
ATOM 2734 C C . PRO A 1 342 ? 7.208 -13.240 -11.154 1.00 88.00 342 PRO A C 1
ATOM 2736 O O . PRO A 1 342 ? 6.078 -13.696 -10.973 1.00 88.00 342 PRO A O 1
ATOM 2739 N N . GLY A 1 343 ? 7.816 -13.268 -12.337 1.00 84.50 343 GLY A N 1
ATOM 2740 C CA . GLY A 1 343 ? 7.252 -13.810 -13.568 1.00 84.50 343 GLY A CA 1
ATOM 2741 C C . GLY A 1 343 ? 8.292 -13.779 -14.687 1.00 84.50 343 GLY A C 1
ATOM 2742 O O . GLY A 1 343 ? 9.448 -13.452 -14.441 1.00 84.50 343 GLY A O 1
ATOM 2743 N N . ALA A 1 344 ? 7.885 -14.088 -15.923 1.00 83.31 344 ALA A N 1
ATOM 2744 C CA . ALA A 1 344 ? 8.756 -13.906 -17.095 1.00 83.31 344 ALA A CA 1
ATOM 2745 C C . ALA A 1 344 ? 9.215 -12.443 -17.245 1.00 83.31 344 ALA A C 1
ATOM 2747 O O . ALA A 1 344 ? 10.331 -12.171 -17.675 1.00 83.31 344 ALA A O 1
ATOM 2748 N N . THR A 1 345 ? 8.342 -11.525 -16.835 1.00 86.88 345 THR A N 1
ATOM 2749 C CA . THR A 1 345 ? 8.650 -10.130 -16.549 1.00 86.88 345 THR A CA 1
ATOM 2750 C C . THR A 1 345 ? 8.155 -9.863 -15.131 1.00 86.88 345 THR A C 1
ATOM 2752 O O . THR A 1 345 ? 7.001 -10.162 -14.811 1.00 86.88 345 THR A O 1
ATOM 2755 N N . HIS A 1 346 ? 9.027 -9.354 -14.269 1.00 88.19 346 HIS A N 1
ATOM 2756 C CA . HIS A 1 346 ? 8.707 -8.979 -12.902 1.00 88.19 346 HIS A CA 1
ATOM 2757 C C . HIS A 1 346 ? 7.753 -7.785 -12.905 1.00 88.19 346 HIS A C 1
ATOM 2759 O O . HIS A 1 346 ? 8.122 -6.708 -13.367 1.00 88.19 346 HIS A O 1
ATOM 2765 N N . LEU A 1 347 ? 6.547 -7.952 -12.360 1.00 91.81 347 LEU A N 1
ATOM 2766 C CA . LEU A 1 347 ? 5.623 -6.834 -12.181 1.00 91.81 347 LEU A CA 1
ATOM 2767 C C . LEU A 1 347 ? 5.931 -6.136 -10.855 1.00 91.81 347 LEU A C 1
ATOM 2769 O O . LEU A 1 347 ? 5.867 -6.758 -9.790 1.00 91.81 347 LEU A O 1
ATOM 2773 N N . ARG A 1 348 ? 6.246 -4.843 -10.913 1.00 92.31 348 ARG A N 1
ATOM 2774 C CA . ARG A 1 348 ? 6.606 -4.026 -9.752 1.00 92.31 348 ARG A CA 1
ATOM 2775 C C . ARG A 1 348 ? 5.722 -2.811 -9.611 1.00 92.31 348 ARG A C 1
ATOM 2777 O O . ARG A 1 348 ? 5.250 -2.248 -10.593 1.00 92.31 348 ARG A O 1
ATOM 2784 N N . TYR A 1 349 ? 5.541 -2.380 -8.373 1.00 94.00 349 TYR A N 1
ATOM 2785 C CA . TYR A 1 349 ? 4.929 -1.093 -8.087 1.00 94.00 349 TYR A CA 1
ATOM 2786 C C . TYR A 1 349 ? 5.340 -0.570 -6.717 1.00 94.00 349 TYR A C 1
ATOM 2788 O O . TYR A 1 349 ? 5.434 -1.313 -5.732 1.00 94.00 349 TYR A O 1
ATOM 2796 N N . LEU A 1 350 ? 5.548 0.743 -6.664 1.00 95.00 350 LEU A N 1
ATOM 2797 C CA . LEU A 1 350 ? 5.548 1.496 -5.420 1.00 95.00 350 LEU A CA 1
ATOM 2798 C C . LEU A 1 350 ? 4.100 1.750 -5.025 1.00 95.00 350 LEU A C 1
ATOM 2800 O O . LEU A 1 350 ? 3.258 2.009 -5.881 1.00 95.00 350 LEU A O 1
ATOM 2804 N N . HIS A 1 351 ? 3.797 1.667 -3.741 1.00 95.88 351 HIS A N 1
ATOM 2805 C CA . HIS A 1 351 ? 2.468 1.980 -3.247 1.00 95.88 351 HIS A CA 1
ATOM 2806 C C . HIS A 1 351 ? 2.526 2.546 -1.839 1.00 95.88 351 HIS A C 1
ATOM 2808 O O . HIS A 1 351 ? 3.396 2.193 -1.042 1.00 9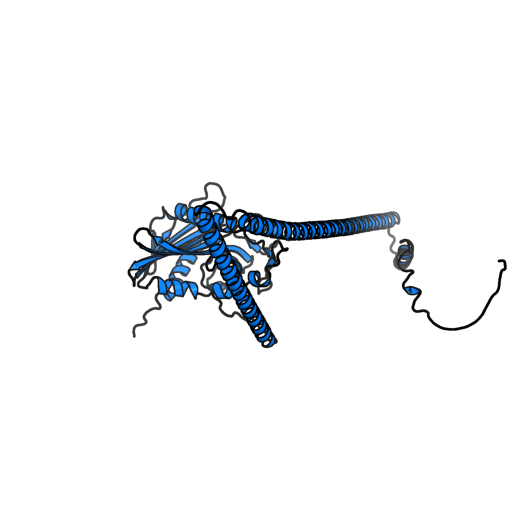5.88 351 HIS A O 1
ATOM 2814 N N . LEU A 1 352 ? 1.586 3.433 -1.538 1.00 96.44 352 LEU A N 1
ATOM 2815 C CA . LEU A 1 352 ? 1.337 3.860 -0.175 1.00 96.44 352 LEU A CA 1
ATOM 2816 C C . LEU A 1 352 ? 0.477 2.827 0.542 1.00 96.44 352 LEU A C 1
ATOM 2818 O O . LEU A 1 352 ? -0.316 2.130 -0.089 1.00 96.44 352 LEU A O 1
ATOM 2822 N N . VAL A 1 353 ? 0.622 2.768 1.860 1.00 96.31 353 VAL A N 1
ATOM 2823 C CA . VAL A 1 353 ? -0.282 2.068 2.772 1.00 96.31 353 VAL A CA 1
ATOM 2824 C C . VAL A 1 353 ? -0.635 3.038 3.886 1.00 96.31 353 VAL A C 1
ATOM 2826 O O . VAL A 1 353 ? 0.261 3.567 4.551 1.00 96.31 353 VAL A O 1
ATOM 2829 N N . ARG A 1 354 ? -1.929 3.296 4.077 1.00 96.19 354 ARG A N 1
ATOM 2830 C CA . ARG A 1 354 ? -2.427 4.182 5.129 1.00 96.19 354 ARG A CA 1
ATOM 2831 C C . ARG A 1 354 ? -3.553 3.526 5.906 1.00 96.19 354 ARG A C 1
ATOM 2833 O O . ARG A 1 354 ? -4.533 3.115 5.299 1.00 96.19 354 ARG A O 1
ATOM 2840 N N . ARG A 1 355 ? -3.445 3.503 7.232 1.00 95.81 355 ARG A N 1
ATOM 2841 C CA . ARG A 1 355 ? -4.561 3.219 8.139 1.00 95.81 355 ARG A CA 1
ATOM 2842 C C . ARG A 1 355 ? -5.051 4.533 8.741 1.00 95.81 355 ARG A C 1
ATOM 2844 O O . ARG A 1 355 ? -4.258 5.396 9.107 1.00 95.81 355 ARG A O 1
ATOM 2851 N N . LEU A 1 356 ? -6.363 4.715 8.812 1.00 94.69 356 LEU A N 1
ATOM 2852 C CA . LEU A 1 356 ? -6.961 5.936 9.330 1.00 94.69 356 LEU A CA 1
ATOM 2853 C C . LEU A 1 356 ? -8.234 5.624 10.122 1.00 94.69 356 LEU A C 1
ATOM 2855 O O . LEU A 1 356 ? -9.302 5.453 9.528 1.00 94.69 356 LEU A O 1
ATOM 2859 N N . PRO A 1 357 ? -8.143 5.570 11.459 1.00 93.81 357 PRO A N 1
ATOM 2860 C CA . PRO A 1 357 ? -9.311 5.542 12.325 1.00 93.81 357 PRO A CA 1
ATOM 2861 C C . PRO A 1 357 ? -10.084 6.854 12.216 1.00 93.81 357 PRO A C 1
ATOM 2863 O O . PRO A 1 357 ? -9.508 7.943 12.262 1.00 93.81 357 PRO A O 1
ATOM 2866 N N . ARG A 1 358 ? -11.403 6.757 12.097 1.00 91.56 358 ARG A N 1
ATOM 2867 C CA . ARG A 1 358 ? -12.324 7.884 12.007 1.00 91.56 358 ARG A CA 1
ATOM 2868 C C . ARG A 1 358 ? -13.480 7.693 12.979 1.00 91.56 358 ARG A C 1
ATOM 2870 O O . ARG A 1 358 ? -13.846 6.584 13.365 1.00 91.56 358 ARG A O 1
ATOM 2877 N N . ARG A 1 359 ? -14.078 8.816 13.358 1.00 90.75 359 ARG A N 1
ATOM 2878 C CA . ARG A 1 359 ? -15.363 8.852 14.046 1.00 90.75 359 ARG A CA 1
ATOM 2879 C C . ARG A 1 359 ? -16.268 9.781 13.255 1.00 90.75 359 ARG A C 1
ATOM 2881 O O . ARG A 1 359 ? -15.902 10.932 13.026 1.00 90.75 359 ARG A O 1
ATOM 2888 N N . SER A 1 360 ? -17.389 9.265 12.773 1.00 81.56 360 SER A N 1
ATOM 2889 C CA . SER A 1 360 ? -18.368 10.057 12.033 1.00 81.56 360 SER A CA 1
ATOM 2890 C C . SER A 1 360 ? -19.157 10.969 12.974 1.00 81.56 360 SER A C 1
ATOM 2892 O O . SER A 1 360 ? -19.085 10.853 14.200 1.00 81.56 360 SER A O 1
ATOM 2894 N N . PHE A 1 361 ? -19.898 11.916 12.396 1.00 80.50 361 PHE A N 1
ATOM 2895 C CA . PHE A 1 361 ? -20.689 12.894 13.151 1.00 80.50 361 PHE A CA 1
ATOM 2896 C C . PHE A 1 361 ? -21.776 12.257 14.028 1.00 80.50 361 PHE A C 1
ATOM 2898 O O . PHE A 1 361 ? -22.129 12.819 15.059 1.00 80.50 361 PHE A O 1
ATOM 2905 N N . ASP A 1 362 ? -22.270 11.075 13.654 1.00 82.38 362 ASP A N 1
ATOM 2906 C CA . ASP A 1 362 ? -23.196 10.252 14.445 1.00 82.38 362 ASP A CA 1
ATOM 2907 C C . ASP A 1 362 ? -22.509 9.521 15.620 1.00 82.38 362 ASP A C 1
ATOM 2909 O O . ASP A 1 362 ? -23.157 8.787 16.360 1.00 82.38 362 ASP A O 1
ATOM 2913 N N . GLY A 1 363 ? -21.199 9.716 15.815 1.00 84.69 363 GLY A N 1
ATOM 2914 C CA . GLY A 1 363 ? -20.404 9.111 16.887 1.00 84.69 363 GLY A CA 1
ATOM 2915 C C . GLY A 1 363 ? -19.886 7.704 16.579 1.00 84.69 363 GLY A C 1
ATOM 2916 O O . GLY A 1 363 ? -19.074 7.174 17.347 1.00 84.69 363 GLY A O 1
ATOM 2917 N N . ARG A 1 364 ? -20.301 7.125 15.450 1.00 89.38 364 ARG A N 1
ATOM 2918 C CA . ARG A 1 364 ? -19.918 5.787 15.001 1.00 89.38 364 ARG A CA 1
ATOM 2919 C C . ARG A 1 364 ? -18.437 5.744 14.624 1.00 89.38 364 ARG A C 1
ATOM 2921 O O . ARG A 1 364 ? -17.897 6.687 14.042 1.00 89.38 364 ARG A O 1
ATOM 2928 N N . ARG A 1 365 ? -17.748 4.665 14.998 1.00 94.44 365 ARG A N 1
ATOM 2929 C CA . ARG A 1 365 ? -16.331 4.475 14.665 1.00 94.44 365 ARG A CA 1
ATOM 2930 C C . ARG A 1 365 ? -16.196 3.778 13.318 1.00 94.44 365 ARG A C 1
ATOM 2932 O O . ARG A 1 365 ? -16.987 2.905 12.975 1.00 94.44 365 ARG A O 1
ATOM 2939 N N . SER A 1 366 ? -15.170 4.147 12.569 1.00 95.12 366 SER A N 1
ATOM 2940 C CA . SER A 1 366 ? -14.746 3.427 11.372 1.00 95.12 366 SER A CA 1
ATOM 2941 C C . SER A 1 366 ? -13.230 3.421 11.263 1.00 95.12 366 SER A C 1
ATOM 2943 O O . SER A 1 366 ? -12.547 4.256 11.856 1.00 95.12 366 SER A O 1
ATOM 2945 N N . ILE A 1 367 ? -12.684 2.464 10.526 1.00 96.19 367 ILE A N 1
ATOM 2946 C CA . ILE A 1 367 ? -11.261 2.396 10.208 1.00 96.19 367 ILE A CA 1
ATOM 2947 C C . ILE A 1 367 ? -11.139 2.169 8.710 1.00 96.19 367 ILE A C 1
ATOM 2949 O O . ILE A 1 367 ? -11.774 1.276 8.150 1.00 96.19 367 ILE A O 1
ATOM 2953 N N . THR A 1 368 ? -10.330 3.001 8.063 1.00 95.81 368 THR A N 1
ATOM 2954 C CA . THR A 1 368 ? -10.043 2.899 6.634 1.00 95.81 368 THR A CA 1
ATOM 2955 C C . THR A 1 368 ? -8.598 2.466 6.436 1.00 95.81 368 THR A C 1
ATOM 2957 O O . THR A 1 368 ? -7.695 3.104 6.975 1.00 95.81 368 THR A O 1
ATOM 2960 N N . TYR A 1 369 ? -8.372 1.428 5.638 1.00 96.06 369 TYR A N 1
ATOM 2961 C CA . TYR A 1 369 ? -7.052 1.008 5.176 1.00 96.06 369 TYR A CA 1
ATOM 2962 C C . TYR A 1 369 ? -6.989 1.215 3.673 1.00 96.06 369 TYR A C 1
ATOM 2964 O O . TYR A 1 369 ? -7.752 0.597 2.940 1.00 96.06 369 TYR A O 1
ATOM 2972 N N . THR A 1 370 ? -6.083 2.061 3.212 1.00 96.44 370 THR A N 1
ATOM 2973 C CA . THR A 1 370 ? -5.924 2.392 1.797 1.00 96.44 370 THR A CA 1
ATOM 2974 C C . THR A 1 370 ? -4.555 1.946 1.325 1.00 96.44 370 THR A C 1
ATOM 2976 O O . THR A 1 370 ? -3.544 2.273 1.952 1.00 96.44 370 THR A O 1
ATOM 2979 N N . MET A 1 371 ? -4.517 1.249 0.193 1.00 96.62 371 MET A N 1
ATOM 2980 C CA . MET A 1 371 ? -3.301 1.008 -0.572 1.00 96.62 371 MET A CA 1
ATOM 2981 C C . MET A 1 371 ? -3.464 1.618 -1.959 1.00 96.62 371 MET A C 1
ATOM 2983 O O . MET A 1 371 ? -4.453 1.347 -2.631 1.00 96.62 371 MET A O 1
ATOM 2987 N N . ALA A 1 372 ? -2.510 2.420 -2.419 1.00 95.75 372 ALA A N 1
ATOM 2988 C CA . ALA A 1 372 ? -2.590 3.039 -3.744 1.00 95.75 372 ALA A CA 1
ATOM 2989 C C . ALA A 1 372 ? -1.221 3.074 -4.411 1.00 95.75 372 ALA A C 1
ATOM 2991 O O . ALA A 1 372 ? -0.229 3.387 -3.752 1.00 95.75 372 ALA A O 1
ATOM 2992 N N . ILE A 1 373 ? -1.167 2.734 -5.701 1.00 94.81 373 ILE A N 1
ATOM 2993 C CA . ILE A 1 373 ? 0.069 2.805 -6.481 1.00 94.81 373 ILE A CA 1
ATOM 2994 C C . ILE A 1 373 ? 0.530 4.257 -6.561 1.00 94.81 373 ILE A C 1
ATOM 2996 O O . ILE A 1 373 ? -0.254 5.178 -6.771 1.00 94.81 373 ILE A O 1
ATOM 3000 N N . VAL A 1 374 ? 1.828 4.434 -6.356 1.00 91.94 374 VAL A N 1
ATOM 3001 C CA . VAL A 1 374 ? 2.509 5.719 -6.310 1.00 91.94 374 VAL A CA 1
ATOM 3002 C C . VAL A 1 374 ? 3.352 5.855 -7.568 1.00 91.94 374 VAL A C 1
ATOM 3004 O O . VAL A 1 374 ? 4.254 5.049 -7.796 1.00 91.94 374 VAL A O 1
ATOM 3007 N N . ASP A 1 375 ? 3.103 6.912 -8.334 1.00 83.38 375 ASP A N 1
ATOM 3008 C CA . ASP A 1 375 ? 3.944 7.321 -9.457 1.00 83.38 375 ASP A CA 1
ATOM 3009 C C . ASP A 1 375 ? 4.425 8.759 -9.218 1.00 83.38 375 ASP A C 1
ATOM 3011 O O . ASP A 1 375 ? 3.693 9.723 -9.442 1.00 83.38 375 ASP A O 1
ATOM 3015 N N . THR A 1 376 ? 5.639 8.914 -8.675 1.00 83.56 376 THR A N 1
ATOM 3016 C CA . THR A 1 376 ? 6.260 10.238 -8.519 1.00 83.56 376 THR A CA 1
ATOM 3017 C C . THR A 1 376 ? 7.286 10.490 -9.603 1.00 83.56 376 THR A C 1
ATOM 3019 O O . THR A 1 376 ? 8.043 9.603 -9.994 1.00 83.56 376 THR A O 1
ATOM 3022 N N . CYS A 1 377 ? 7.385 11.748 -10.032 1.00 82.75 377 CYS A N 1
ATOM 3023 C CA . CYS A 1 377 ? 8.318 12.158 -11.073 1.00 82.75 377 CYS A CA 1
ATOM 3024 C C . CYS A 1 377 ? 9.779 11.783 -10.759 1.00 82.75 377 CYS A C 1
ATOM 3026 O O . CYS A 1 377 ? 10.519 11.437 -11.676 1.00 82.75 377 CYS A O 1
ATOM 3028 N N . ASP A 1 378 ? 10.216 11.845 -9.497 1.00 82.75 378 ASP A N 1
ATOM 3029 C CA . ASP A 1 378 ? 11.581 11.463 -9.101 1.00 82.75 378 ASP A CA 1
ATOM 3030 C C . ASP A 1 378 ? 11.846 9.959 -9.247 1.00 82.75 378 ASP A C 1
ATOM 3032 O O . ASP A 1 378 ? 12.878 9.554 -9.797 1.00 82.75 378 ASP A O 1
ATOM 3036 N N . ASN A 1 379 ? 10.900 9.118 -8.825 1.00 85.81 379 ASN A N 1
ATOM 3037 C CA . ASN A 1 379 ? 11.020 7.669 -8.978 1.00 85.81 379 ASN A CA 1
ATOM 3038 C C . ASN A 1 379 ? 10.857 7.242 -10.447 1.00 85.81 379 ASN A C 1
ATOM 3040 O O . ASN A 1 379 ? 11.636 6.420 -10.928 1.00 85.81 379 ASN A O 1
ATOM 3044 N N . ALA A 1 380 ? 9.959 7.880 -11.205 1.00 80.38 380 ALA A N 1
ATOM 3045 C CA . ALA A 1 380 ? 9.824 7.667 -12.645 1.00 80.38 380 ALA A CA 1
ATOM 3046 C C . ALA A 1 380 ? 11.112 8.035 -13.405 1.00 80.38 380 ALA A C 1
ATOM 3048 O O . ALA A 1 380 ? 11.593 7.268 -14.239 1.00 80.38 380 ALA A O 1
ATOM 3049 N N . ARG A 1 381 ? 11.734 9.180 -13.077 1.00 74.69 381 ARG A N 1
ATOM 3050 C CA . ARG A 1 381 ? 13.030 9.593 -13.648 1.00 74.69 381 ARG A CA 1
ATOM 3051 C C . ARG A 1 381 ? 14.155 8.618 -13.322 1.00 74.69 381 ARG A C 1
ATOM 3053 O O . ARG A 1 381 ? 15.043 8.434 -14.148 1.00 74.69 381 ARG A O 1
ATOM 3060 N N . SER A 1 382 ? 14.120 8.006 -12.142 1.00 69.31 382 SER A N 1
ATOM 3061 C CA . SER A 1 382 ? 15.120 7.013 -11.735 1.00 69.31 382 SER A CA 1
ATOM 3062 C C . SER A 1 382 ? 15.041 5.765 -12.595 1.00 69.31 382 SER A C 1
ATOM 3064 O O . SER A 1 382 ? 16.069 5.317 -13.085 1.00 69.31 382 SER A O 1
ATOM 3066 N N . GLY A 1 383 ? 13.827 5.277 -12.869 1.00 64.19 383 GLY A N 1
ATOM 3067 C CA . GLY A 1 383 ? 13.623 4.158 -13.789 1.00 64.19 383 GLY A CA 1
ATOM 3068 C C . GL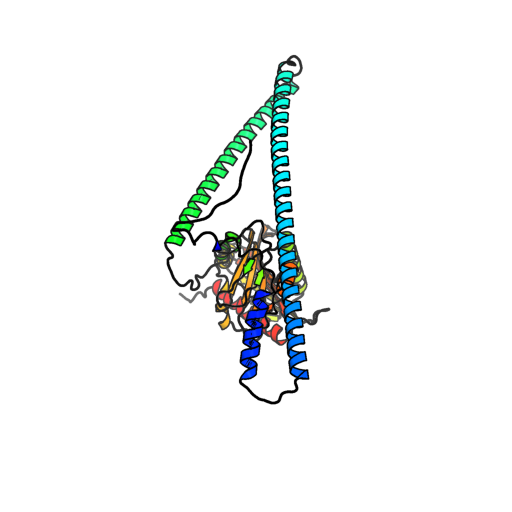Y A 1 383 ? 14.117 4.445 -15.212 1.00 64.19 383 GLY A C 1
ATOM 3069 O O . GLY A 1 383 ? 14.646 3.552 -15.859 1.00 64.19 383 GLY A O 1
ATOM 3070 N N . VAL A 1 384 ? 14.006 5.693 -15.688 1.00 62.72 384 VAL A N 1
ATOM 3071 C CA . VAL A 1 384 ? 14.509 6.107 -17.016 1.00 62.72 384 VAL A CA 1
ATOM 3072 C C . VAL A 1 384 ? 16.033 6.282 -17.046 1.00 62.72 384 VAL A C 1
ATOM 3074 O O . VAL A 1 384 ? 16.652 6.120 -18.094 1.00 62.72 384 VAL A O 1
ATOM 3077 N N . ALA A 1 385 ? 16.639 6.666 -15.921 1.00 58.72 385 ALA A N 1
ATOM 3078 C CA . ALA A 1 385 ? 18.081 6.880 -15.813 1.00 58.72 385 ALA A CA 1
ATOM 3079 C C . ALA A 1 385 ? 18.875 5.579 -15.608 1.00 58.72 385 ALA A C 1
ATOM 3081 O O . ALA A 1 385 ? 20.082 5.562 -15.857 1.00 58.72 385 ALA A O 1
ATOM 3082 N N . GLU A 1 386 ? 18.224 4.517 -15.132 1.00 67.19 386 GLU A N 1
ATOM 3083 C CA . GLU A 1 386 ? 18.798 3.174 -15.067 1.00 67.19 386 GLU A CA 1
ATOM 3084 C C . GLU A 1 386 ? 18.769 2.498 -16.450 1.00 67.19 386 GLU A C 1
ATOM 3086 O O . GLU A 1 386 ? 17.968 2.847 -17.318 1.00 67.19 386 GLU A O 1
ATOM 3091 N N . GLU A 1 387 ? 19.685 1.552 -16.691 1.00 63.75 387 GLU A N 1
ATOM 3092 C CA . GLU A 1 387 ? 19.662 0.766 -17.930 1.00 63.75 387 GLU A CA 1
ATOM 3093 C C . GLU A 1 387 ? 18.305 0.055 -18.069 1.00 63.75 387 GLU A C 1
ATOM 3095 O O . GLU A 1 387 ? 17.791 -0.438 -17.060 1.00 63.75 387 GLU A O 1
ATOM 3100 N N . PRO A 1 388 ? 17.715 -0.021 -19.280 1.00 64.38 388 PRO A N 1
ATOM 3101 C CA . PRO A 1 388 ? 16.425 -0.671 -19.473 1.00 64.38 388 PRO A CA 1
ATOM 3102 C C . PRO A 1 388 ? 16.433 -2.105 -18.933 1.00 64.38 388 PRO A C 1
ATOM 3104 O O . PRO A 1 388 ? 17.075 -2.994 -19.494 1.00 64.38 388 PRO A O 1
ATOM 3107 N N . GLN A 1 389 ? 15.694 -2.331 -17.849 1.00 73.81 389 GLN A N 1
ATOM 3108 C CA . GLN A 1 389 ? 15.469 -3.656 -17.280 1.00 73.81 389 GLN A CA 1
ATOM 3109 C C . GLN A 1 389 ? 14.346 -4.323 -18.077 1.00 73.81 389 GLN A C 1
ATOM 3111 O O . GLN A 1 389 ? 13.169 -4.161 -17.768 1.00 73.81 389 GLN A O 1
ATOM 3116 N N . LEU A 1 390 ? 14.703 -5.020 -19.162 1.00 74.25 390 LEU A N 1
ATOM 3117 C CA . LEU A 1 390 ? 13.740 -5.676 -20.067 1.00 74.25 390 LEU A CA 1
ATOM 3118 C C . LEU A 1 390 ? 12.878 -6.742 -19.368 1.00 74.25 390 LEU A C 1
ATOM 3120 O O . LEU A 1 390 ? 11.837 -7.143 -19.885 1.00 74.25 390 LEU A O 1
ATOM 3124 N N . ASP A 1 391 ? 13.319 -7.206 -18.205 1.00 84.06 391 ASP A N 1
ATOM 3125 C CA . ASP A 1 391 ? 12.672 -8.190 -17.352 1.00 84.06 391 ASP A CA 1
ATOM 3126 C C . ASP A 1 391 ? 11.813 -7.564 -16.242 1.00 84.06 391 ASP A C 1
ATOM 3128 O O . ASP A 1 391 ? 11.287 -8.302 -15.413 1.00 84.06 391 ASP A O 1
ATOM 3132 N N . VAL A 1 392 ? 11.619 -6.239 -16.218 1.00 87.00 392 VAL A N 1
ATOM 3133 C CA . VAL A 1 392 ? 10.821 -5.541 -15.198 1.00 87.00 392 VAL A CA 1
ATOM 3134 C C . VAL A 1 392 ? 9.772 -4.635 -15.841 1.00 87.00 392 VAL A C 1
ATOM 3136 O O . VAL A 1 392 ? 10.086 -3.782 -16.666 1.00 87.00 392 VAL A O 1
ATOM 3139 N N . ASP A 1 393 ? 8.521 -4.774 -15.402 1.00 88.00 393 ASP A N 1
ATOM 3140 C CA . ASP A 1 393 ? 7.410 -3.895 -15.765 1.00 88.00 393 ASP A CA 1
ATOM 3141 C C . ASP A 1 393 ? 6.891 -3.161 -14.524 1.00 88.00 393 ASP A C 1
ATOM 3143 O O . ASP A 1 393 ? 6.677 -3.766 -13.470 1.00 88.00 393 ASP A O 1
ATOM 3147 N N . TRP A 1 394 ? 6.690 -1.850 -14.643 1.00 89.19 394 TRP A N 1
ATOM 3148 C CA . TRP A 1 394 ? 6.224 -1.001 -13.549 1.00 89.19 394 TRP A CA 1
ATOM 3149 C C . TRP A 1 394 ? 4.751 -0.660 -13.745 1.00 89.19 394 TRP A C 1
ATOM 3151 O O . TRP A 1 394 ? 4.387 0.075 -14.667 1.00 89.19 394 TRP A O 1
ATOM 3161 N N . ALA A 1 395 ? 3.899 -1.150 -12.847 1.00 89.31 395 ALA A N 1
ATOM 3162 C CA . ALA A 1 395 ? 2.500 -0.759 -12.841 1.00 89.31 395 ALA A CA 1
ATOM 3163 C C . ALA A 1 395 ? 2.354 0.692 -12.375 1.00 89.31 395 ALA A C 1
ATOM 3165 O O . ALA A 1 395 ? 2.981 1.116 -11.404 1.00 89.31 395 ALA A O 1
ATOM 3166 N N . LYS A 1 396 ? 1.496 1.437 -13.075 1.00 80.19 396 LYS A N 1
ATOM 3167 C CA . LYS A 1 396 ? 1.350 2.892 -12.912 1.00 80.19 396 LYS A CA 1
ATOM 3168 C C . LYS A 1 396 ? 0.047 3.327 -12.253 1.00 80.19 396 LYS A C 1
ATOM 3170 O O . LYS A 1 396 ? -0.138 4.508 -12.001 1.00 80.19 396 LYS A O 1
ATOM 3175 N N . GLY A 1 397 ? -0.879 2.403 -12.005 1.00 86.62 397 GLY A N 1
ATOM 3176 C CA . GLY A 1 397 ? -2.196 2.777 -11.507 1.00 86.62 397 GLY A CA 1
ATOM 3177 C C . GLY A 1 397 ? -2.967 1.622 -10.899 1.00 86.62 397 GLY A C 1
ATOM 3178 O O . GLY A 1 397 ? -2.915 0.486 -11.376 1.00 86.62 397 GLY A O 1
ATOM 3179 N N . GLY A 1 398 ? -3.696 1.948 -9.841 1.00 91.06 398 GLY A N 1
ATOM 3180 C CA . GLY A 1 398 ? -4.519 1.029 -9.078 1.00 91.06 398 GLY A CA 1
ATOM 3181 C C . GLY A 1 398 ? -4.525 1.397 -7.602 1.00 91.06 398 GLY A C 1
ATOM 3182 O O . GLY A 1 398 ? -3.584 2.004 -7.084 1.00 91.06 398 GLY A O 1
ATOM 3183 N N . SER A 1 399 ? -5.587 1.004 -6.923 1.00 94.19 399 SER A N 1
ATOM 3184 C CA . SER A 1 399 ? -5.761 1.189 -5.493 1.00 94.19 399 SER A CA 1
ATOM 3185 C C . SER A 1 399 ? -6.688 0.119 -4.933 1.00 94.19 399 SER A C 1
ATOM 3187 O O . SER A 1 399 ? -7.443 -0.539 -5.647 1.00 94.19 399 SER A O 1
ATOM 3189 N N . ASN A 1 400 ? -6.619 -0.087 -3.630 1.00 94.56 400 ASN A N 1
ATOM 3190 C CA . ASN A 1 400 ? -7.641 -0.799 -2.896 1.00 94.56 400 ASN A CA 1
ATOM 3191 C C . ASN A 1 400 ? -7.891 -0.094 -1.572 1.00 94.56 400 ASN A C 1
ATOM 3193 O O . ASN A 1 400 ? -7.015 0.587 -1.034 1.00 94.56 400 ASN A O 1
ATOM 3197 N N . THR A 1 401 ? -9.111 -0.205 -1.073 1.00 95.25 401 THR A N 1
ATOM 3198 C CA . THR A 1 401 ? -9.485 0.347 0.219 1.00 95.25 401 THR A CA 1
ATOM 3199 C C . THR A 1 401 ? -10.392 -0.620 0.952 1.00 95.25 401 THR A C 1
ATOM 3201 O O . THR A 1 401 ? -11.347 -1.144 0.391 1.00 95.25 401 THR A O 1
ATOM 3204 N N . LEU A 1 402 ? -10.056 -0.872 2.211 1.00 95.25 402 LEU A N 1
ATOM 3205 C CA . LEU A 1 402 ? -10.880 -1.578 3.176 1.00 95.25 402 LEU A CA 1
ATOM 3206 C C . LEU A 1 402 ? -11.472 -0.543 4.125 1.00 95.25 402 LEU A C 1
ATOM 3208 O O . LEU A 1 402 ? -10.731 0.187 4.784 1.00 95.25 402 LEU A O 1
ATOM 3212 N N . ILE A 1 403 ? -12.792 -0.497 4.218 1.00 95.12 403 ILE A N 1
ATOM 3213 C CA . ILE A 1 403 ? -13.528 0.329 5.167 1.00 95.12 403 ILE A CA 1
ATOM 3214 C C . ILE A 1 403 ? -14.253 -0.607 6.121 1.00 95.12 403 ILE A C 1
ATOM 3216 O O . ILE A 1 403 ? -15.000 -1.489 5.704 1.00 95.12 403 ILE A O 1
ATOM 3220 N N . VAL A 1 404 ? -14.024 -0.414 7.413 1.00 95.56 404 VAL A N 1
ATOM 3221 C CA . VAL A 1 404 ? -14.678 -1.181 8.471 1.00 95.56 404 VAL A CA 1
ATOM 3222 C C . VAL A 1 404 ? -15.422 -0.192 9.338 1.00 95.56 404 VAL A C 1
ATOM 3224 O O . VAL A 1 404 ? -14.812 0.702 9.919 1.00 95.56 404 VAL A O 1
ATOM 3227 N N . THR A 1 405 ? -16.736 -0.327 9.402 1.00 95.44 405 THR A N 1
ATOM 3228 C CA . THR A 1 405 ? -17.616 0.619 10.081 1.00 95.44 405 THR A CA 1
ATOM 3229 C C . THR A 1 405 ? -18.373 -0.098 11.185 1.00 95.44 405 THR A C 1
ATOM 3231 O O . THR A 1 405 ? -19.039 -1.097 10.941 1.00 95.44 405 THR A O 1
ATOM 3234 N N . GLU A 1 406 ? -18.287 0.415 12.407 1.00 95.19 406 GLU A N 1
ATOM 3235 C CA . GLU A 1 406 ? -19.017 -0.126 13.550 1.00 95.19 406 GLU A CA 1
ATOM 3236 C C . GLU A 1 406 ? -20.528 0.009 13.332 1.00 95.19 406 GLU A C 1
ATOM 3238 O O . GLU A 1 406 ? -21.022 1.069 12.945 1.00 95.19 406 GLU A O 1
ATOM 3243 N N . VAL A 1 407 ? -21.280 -1.063 13.561 1.00 93.38 407 VAL A N 1
ATOM 3244 C CA . VAL A 1 407 ? -22.750 -1.013 13.578 1.00 93.38 407 VAL A CA 1
ATOM 3245 C C . VAL A 1 407 ? -23.215 -1.002 15.028 1.00 93.38 407 VAL A C 1
ATOM 3247 O O . VAL A 1 407 ? -23.979 -0.123 15.424 1.00 93.38 407 VAL A O 1
ATOM 3250 N N . ASP A 1 408 ? -22.676 -1.925 15.821 1.00 89.31 408 ASP A N 1
ATOM 3251 C CA . ASP A 1 408 ? -22.771 -1.984 17.276 1.00 89.31 408 ASP A CA 1
ATOM 3252 C C . ASP A 1 408 ? -21.478 -2.595 17.857 1.00 89.31 408 ASP A C 1
ATOM 3254 O O . ASP A 1 408 ? -20.481 -2.742 17.152 1.00 89.31 408 ASP A O 1
ATOM 3258 N N . GLY A 1 409 ? -21.462 -2.927 19.151 1.00 87.75 409 GLY A N 1
ATOM 3259 C CA . GLY A 1 409 ? -20.258 -3.432 19.818 1.00 87.75 409 GLY A CA 1
ATOM 3260 C C . GLY A 1 409 ? -19.756 -4.795 19.320 1.00 87.75 409 GLY A C 1
ATOM 3261 O O . GLY A 1 409 ? -18.593 -5.119 19.552 1.00 87.75 409 GLY A O 1
ATOM 3262 N N . GLU A 1 410 ? -20.594 -5.580 18.637 1.00 89.81 410 GLU A N 1
ATOM 3263 C CA . GLU A 1 410 ? -20.279 -6.948 18.195 1.00 89.81 410 GLU A CA 1
ATOM 3264 C C . GLU A 1 410 ? -20.456 -7.145 16.685 1.00 89.81 410 GLU A C 1
ATOM 3266 O O . GLU A 1 410 ? -20.247 -8.250 16.179 1.00 89.81 410 GLU A O 1
ATOM 3271 N N . THR A 1 411 ? -20.844 -6.099 15.956 1.00 92.75 411 THR A N 1
ATOM 3272 C CA . THR A 1 411 ? -21.066 -6.170 14.516 1.00 92.75 411 THR A CA 1
ATOM 3273 C C . THR A 1 411 ? -20.463 -4.984 13.775 1.00 92.75 411 THR A C 1
ATOM 3275 O O . THR A 1 411 ? -20.511 -3.830 14.213 1.00 92.75 411 THR A O 1
ATOM 3278 N N . VAL A 1 412 ? -19.916 -5.274 12.596 1.00 94.25 412 VAL A N 1
ATOM 3279 C CA . VAL A 1 412 ? -19.330 -4.274 11.699 1.00 94.25 412 VAL A CA 1
ATOM 3280 C C . VAL A 1 412 ? -19.808 -4.471 10.267 1.00 94.25 412 VAL A C 1
ATOM 3282 O O . VAL A 1 412 ? -20.043 -5.592 9.815 1.00 94.25 412 VAL A O 1
ATOM 3285 N N . ASP A 1 413 ? -19.922 -3.369 9.538 1.00 95.00 413 ASP A N 1
ATOM 3286 C CA . ASP A 1 413 ? -20.045 -3.364 8.087 1.00 95.00 413 ASP A CA 1
ATOM 3287 C C . ASP A 1 413 ? -18.643 -3.263 7.482 1.00 95.00 413 ASP A C 1
ATOM 3289 O O . ASP A 1 413 ? -17.866 -2.368 7.819 1.00 95.00 413 ASP A O 1
ATOM 3293 N N . VAL A 1 414 ? -18.318 -4.209 6.608 1.00 94.88 414 VAL A N 1
ATOM 3294 C CA . VAL A 1 414 ? -17.037 -4.309 5.914 1.00 94.88 414 VAL A CA 1
ATOM 3295 C C . VAL A 1 414 ? -17.251 -4.033 4.437 1.00 94.88 414 VAL A C 1
ATOM 3297 O O . VAL A 1 414 ? -18.099 -4.655 3.797 1.00 94.88 414 VAL A O 1
ATOM 3300 N N . GLU A 1 415 ? -16.438 -3.145 3.887 1.00 94.31 415 GLU A N 1
ATOM 3301 C CA . GLU A 1 415 ? -16.442 -2.780 2.480 1.00 94.31 415 GLU A CA 1
ATOM 3302 C C . GLU A 1 415 ? -15.020 -2.851 1.930 1.00 94.31 415 GLU A C 1
ATOM 3304 O O . GLU A 1 415 ? -14.105 -2.221 2.454 1.00 94.31 415 GLU A O 1
ATOM 3309 N N . PHE A 1 416 ? -14.832 -3.636 0.874 1.00 93.94 416 PHE A N 1
ATOM 3310 C CA . PHE A 1 416 ? -13.631 -3.590 0.056 1.00 93.94 416 PHE A CA 1
ATOM 3311 C C . PHE A 1 416 ? -13.941 -2.923 -1.268 1.00 93.94 416 PHE A C 1
ATOM 3313 O O . PHE A 1 416 ? -14.824 -3.377 -1.990 1.00 93.94 416 PHE A O 1
ATOM 3320 N N . GLU A 1 417 ? -13.139 -1.940 -1.631 1.00 93.75 417 GLU A N 1
ATOM 3321 C CA . GLU A 1 417 ? -13.131 -1.323 -2.946 1.00 93.75 417 GLU A CA 1
ATOM 3322 C C . GLU A 1 417 ? -11.789 -1.600 -3.615 1.00 93.75 417 GLU A C 1
ATOM 3324 O O . GLU A 1 417 ? -10.730 -1.466 -3.001 1.00 93.75 417 GLU A O 1
ATOM 3329 N N . PHE A 1 418 ? -11.826 -2.005 -4.878 1.00 93.25 418 PHE A N 1
ATOM 3330 C CA . PHE A 1 418 ? -10.643 -2.304 -5.669 1.00 93.25 418 PHE A CA 1
ATOM 3331 C C . PHE A 1 418 ? -10.706 -1.578 -6.999 1.00 93.25 418 PHE A C 1
ATOM 3333 O O . PHE A 1 418 ? -11.736 -1.606 -7.672 1.00 93.25 418 PHE A O 1
ATOM 3340 N N . ILE A 1 419 ? -9.577 -1.004 -7.405 1.00 92.06 419 ILE A N 1
ATOM 3341 C CA . ILE A 1 419 ? -9.364 -0.402 -8.713 1.00 92.06 419 ILE A CA 1
ATOM 3342 C C . ILE A 1 419 ? -8.019 -0.864 -9.264 1.00 92.06 419 ILE A C 1
ATOM 3344 O O . ILE A 1 419 ? -7.000 -0.801 -8.582 1.00 92.06 419 ILE A O 1
ATOM 3348 N N . ALA A 1 420 ? -7.991 -1.280 -10.526 1.00 90.88 420 ALA A N 1
ATOM 3349 C CA . ALA A 1 420 ? -6.749 -1.607 -11.218 1.00 90.88 420 ALA A CA 1
ATOM 3350 C C . ALA A 1 420 ? -6.762 -1.108 -12.661 1.00 90.88 420 ALA A C 1
ATOM 3352 O O . ALA A 1 420 ? -7.729 -1.321 -13.402 1.00 90.88 420 ALA A O 1
ATOM 3353 N N . ALA A 1 421 ? -5.654 -0.491 -13.077 1.00 87.75 421 ALA A N 1
ATOM 3354 C CA . ALA A 1 421 ? -5.408 -0.190 -14.479 1.00 87.75 421 ALA A CA 1
ATOM 3355 C C . ALA A 1 421 ? -5.020 -1.480 -15.222 1.00 87.75 421 ALA A C 1
ATOM 3357 O O . ALA A 1 421 ? -4.107 -2.201 -14.826 1.00 87.75 421 ALA A O 1
ATOM 3358 N N . CYS A 1 422 ? -5.723 -1.770 -16.310 1.00 86.38 422 CYS A N 1
ATOM 3359 C CA . CYS A 1 422 ? -5.598 -2.985 -17.102 1.00 86.38 422 CYS A CA 1
ATOM 3360 C C . CYS A 1 422 ? -5.348 -2.640 -18.574 1.00 86.38 422 CYS A C 1
ATOM 3362 O O . CYS A 1 422 ? -5.931 -1.711 -19.129 1.00 86.38 422 CYS A O 1
ATOM 3364 N N . ARG A 1 423 ? -4.509 -3.428 -19.246 1.00 84.38 423 ARG A N 1
ATOM 3365 C CA . ARG A 1 423 ? -4.190 -3.225 -20.671 1.00 84.38 423 ARG A CA 1
ATOM 3366 C C . ARG A 1 423 ? -5.224 -3.826 -21.629 1.00 84.38 423 ARG A C 1
ATOM 3368 O O . ARG A 1 423 ? -5.343 -3.390 -22.767 1.00 84.38 423 ARG A O 1
ATOM 3375 N N . ASP A 1 424 ? -5.945 -4.853 -21.186 1.00 85.62 424 ASP A N 1
ATOM 3376 C CA . ASP A 1 424 ? -6.864 -5.637 -22.009 1.00 85.62 424 ASP A CA 1
ATOM 3377 C C . ASP A 1 424 ? -8.049 -6.163 -21.174 1.00 85.62 424 ASP A C 1
ATOM 3379 O O . ASP A 1 424 ? -8.086 -6.003 -19.954 1.00 85.62 424 ASP A O 1
ATOM 3383 N N . GLN A 1 425 ? -9.059 -6.737 -21.845 1.00 87.19 425 GLN A N 1
ATOM 3384 C CA . GLN A 1 425 ? -10.277 -7.236 -21.180 1.00 87.19 425 GLN A CA 1
ATOM 3385 C C . GLN A 1 425 ? -9.995 -8.473 -20.326 1.00 87.19 425 GLN A C 1
ATOM 3387 O O . GLN A 1 425 ? -10.577 -8.637 -19.259 1.00 87.19 425 GLN A O 1
ATOM 3392 N N . LEU A 1 426 ? -9.095 -9.338 -20.792 1.00 89.38 426 LEU A N 1
ATOM 3393 C CA . LEU A 1 426 ? -8.770 -10.578 -20.103 1.00 89.38 426 LEU A CA 1
ATOM 3394 C C . LEU A 1 426 ? -8.176 -10.279 -18.723 1.00 89.38 426 LEU A C 1
ATOM 3396 O O . LEU A 1 426 ? -8.531 -10.919 -17.738 1.00 89.38 426 LEU A O 1
ATOM 3400 N N . LEU A 1 427 ? -7.306 -9.273 -18.639 1.00 88.88 427 LEU A N 1
ATOM 3401 C CA . LEU A 1 427 ? -6.715 -8.847 -17.382 1.00 88.88 427 LEU A CA 1
ATOM 3402 C C . LEU A 1 427 ? -7.758 -8.224 -16.441 1.00 88.88 427 LEU A C 1
ATOM 3404 O O . LEU A 1 427 ? -7.677 -8.456 -15.238 1.00 88.88 427 LEU A O 1
ATOM 3408 N N . VAL A 1 428 ? -8.759 -7.505 -16.963 1.00 89.25 428 VAL A N 1
ATOM 3409 C CA . VAL A 1 428 ? -9.898 -7.006 -16.163 1.00 89.25 428 VAL A CA 1
ATOM 3410 C C . VAL A 1 428 ? -10.653 -8.172 -15.515 1.00 89.25 428 VAL A C 1
ATOM 3412 O O . VAL A 1 428 ? -10.871 -8.178 -14.305 1.00 89.25 428 VAL A O 1
ATOM 3415 N N . GLU A 1 429 ? -10.995 -9.197 -16.296 1.00 89.88 429 GLU A N 1
ATOM 3416 C CA . GLU A 1 429 ? -11.689 -10.390 -15.796 1.00 89.88 429 GLU A CA 1
ATOM 3417 C C . GLU A 1 429 ? -10.850 -11.158 -14.765 1.00 89.88 429 GLU A C 1
ATOM 3419 O O . GLU A 1 429 ? -11.365 -11.578 -13.726 1.00 89.88 429 GLU A O 1
ATOM 3424 N N . GLN A 1 430 ? -9.539 -11.278 -14.995 1.00 91.75 430 GLN A N 1
ATOM 3425 C CA . GLN A 1 430 ? -8.611 -11.885 -14.036 1.00 91.75 430 GLN A CA 1
ATOM 3426 C C . GLN A 1 430 ? -8.560 -11.117 -12.707 1.00 91.75 430 GLN A C 1
ATOM 3428 O O . GLN A 1 430 ? -8.511 -11.754 -11.652 1.00 91.75 430 GLN A O 1
ATOM 3433 N N . HIS A 1 431 ? -8.615 -9.780 -12.730 1.00 92.69 431 HIS A N 1
ATOM 3434 C CA . HIS A 1 431 ? -8.672 -8.973 -11.506 1.00 92.69 431 HIS A CA 1
ATOM 3435 C C . HIS A 1 431 ? -9.958 -9.237 -10.718 1.00 92.69 431 HIS A C 1
ATOM 3437 O O . HIS A 1 431 ? -9.877 -9.458 -9.511 1.00 92.69 431 HIS A O 1
ATOM 3443 N N . TYR A 1 432 ? -11.122 -9.322 -11.374 1.00 91.31 432 TYR A N 1
ATOM 3444 C CA . TYR A 1 432 ? -12.372 -9.667 -10.684 1.00 91.31 432 TYR A CA 1
ATOM 3445 C C . TYR A 1 432 ? -12.301 -11.028 -9.989 1.00 91.31 432 TYR A C 1
ATOM 3447 O O . TYR A 1 432 ? -12.691 -11.147 -8.826 1.00 91.31 432 TYR A O 1
ATOM 3455 N N . VAL A 1 433 ? -11.758 -12.042 -10.670 1.00 91.31 433 VAL A N 1
ATOM 3456 C CA . VAL A 1 433 ? -11.565 -13.376 -10.083 1.00 91.31 433 VAL A CA 1
ATOM 3457 C C . VAL A 1 433 ? -10.600 -13.317 -8.899 1.00 91.31 433 VAL A C 1
ATOM 3459 O O . VAL A 1 433 ? -10.876 -13.902 -7.852 1.00 91.31 433 VAL A O 1
ATOM 3462 N N . TYR A 1 434 ? -9.485 -12.598 -9.034 1.00 93.62 434 TYR A N 1
ATOM 3463 C CA . TYR A 1 434 ? -8.512 -12.442 -7.957 1.00 93.62 434 TYR A CA 1
ATOM 3464 C C . TYR A 1 434 ? -9.109 -11.752 -6.725 1.00 93.62 434 TYR A C 1
ATOM 3466 O O . TYR A 1 434 ? -8.931 -12.255 -5.615 1.00 93.62 434 TYR A O 1
ATOM 3474 N N . TRP A 1 435 ? -9.829 -10.642 -6.902 1.00 93.94 435 TRP A N 1
ATOM 3475 C CA . TRP A 1 435 ? -10.445 -9.907 -5.797 1.00 93.94 435 TRP A CA 1
ATOM 3476 C C . TRP A 1 435 ? -11.510 -10.737 -5.094 1.00 93.94 435 TRP A C 1
ATOM 3478 O O . TRP A 1 435 ? -11.483 -10.830 -3.870 1.00 93.94 435 TRP A O 1
ATOM 3488 N N . ALA A 1 436 ? -12.359 -11.438 -5.851 1.00 92.12 436 ALA A N 1
ATOM 3489 C CA . ALA A 1 436 ? -13.316 -12.392 -5.300 1.00 92.12 436 ALA A CA 1
ATOM 3490 C C . ALA A 1 436 ? -12.612 -13.476 -4.460 1.00 92.12 436 ALA A C 1
ATOM 3492 O O . ALA A 1 436 ? -12.947 -13.695 -3.299 1.00 92.12 436 ALA A O 1
ATOM 3493 N N . GLN A 1 437 ? -11.565 -14.109 -4.998 1.00 91.44 437 GLN A N 1
ATOM 3494 C CA . GLN A 1 437 ? -10.776 -15.102 -4.259 1.00 91.44 437 GLN A CA 1
ATOM 3495 C C . GLN A 1 437 ? -10.070 -14.519 -3.031 1.00 91.44 437 GLN A C 1
ATOM 3497 O O . GLN A 1 437 ? -9.815 -15.244 -2.068 1.00 91.44 437 GLN A O 1
ATOM 3502 N N . PHE A 1 438 ? -9.662 -13.252 -3.083 1.00 91.81 438 PHE A N 1
ATOM 3503 C CA . PHE A 1 438 ? -9.023 -12.569 -1.967 1.00 91.81 438 PHE A CA 1
ATOM 3504 C C . PHE A 1 438 ? -10.021 -12.329 -0.832 1.00 91.81 438 PHE A C 1
ATOM 3506 O O . PHE A 1 438 ? -9.764 -12.795 0.275 1.00 91.81 438 PHE A O 1
ATOM 3513 N N . VAL A 1 439 ? -11.167 -11.689 -1.101 1.00 91.75 439 VAL A N 1
ATOM 3514 C CA . VAL A 1 439 ? -12.153 -11.364 -0.054 1.00 91.75 439 VAL A CA 1
ATOM 3515 C C . VAL A 1 439 ?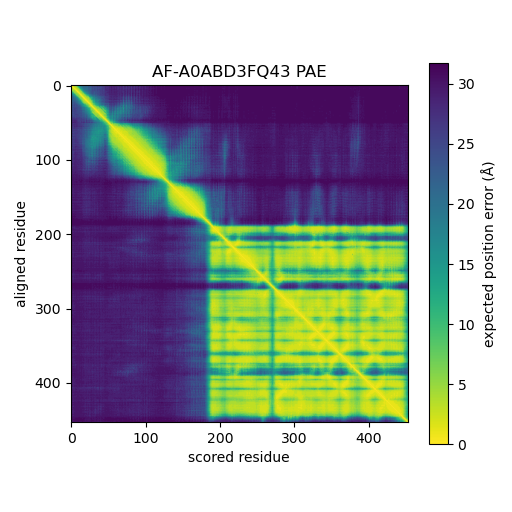 -12.730 -12.618 0.600 1.00 91.75 439 VAL A C 1
ATOM 3517 O O . VAL A 1 439 ? -12.912 -12.643 1.815 1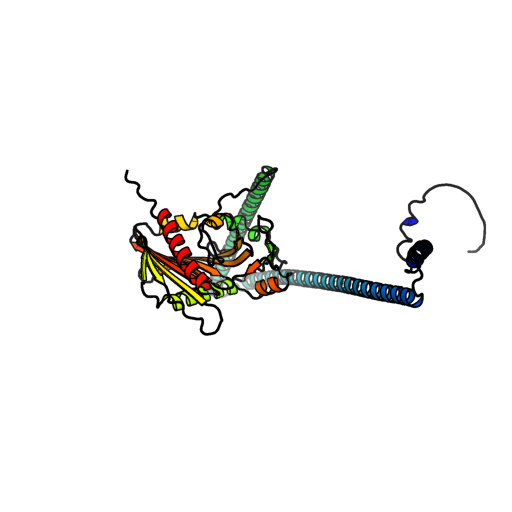.00 91.75 439 VAL A O 1
ATOM 3520 N N . CYS A 1 440 ? -12.923 -13.703 -0.159 1.00 88.62 440 CYS A N 1
ATOM 3521 C CA . CYS A 1 440 ? -13.375 -14.976 0.403 1.00 88.62 440 CYS A CA 1
ATOM 3522 C C . CYS A 1 440 ? -12.338 -15.576 1.364 1.00 88.62 440 CYS A C 1
ATOM 3524 O O . CYS A 1 440 ? -12.666 -15.868 2.512 1.00 88.62 440 CYS A O 1
ATOM 3526 N N . ARG A 1 441 ? -11.067 -15.669 0.956 1.00 86.94 441 ARG A N 1
ATOM 3527 C CA . ARG A 1 441 ? -9.990 -16.165 1.836 1.00 86.94 441 ARG A CA 1
ATOM 3528 C C . ARG A 1 441 ? -9.741 -15.260 3.036 1.00 86.94 441 ARG A C 1
ATOM 3530 O O . ARG A 1 441 ? -9.366 -15.732 4.103 1.00 86.94 441 ARG A O 1
ATOM 3537 N N . TRP A 1 442 ? -9.929 -13.956 2.869 1.00 86.62 442 TRP A N 1
ATOM 3538 C CA . TRP A 1 442 ? -9.827 -13.011 3.971 1.00 86.62 442 TRP A CA 1
ATOM 3539 C C . TRP A 1 442 ? -10.982 -13.202 4.967 1.00 86.62 442 TRP A C 1
ATOM 3541 O O . TRP A 1 442 ? -10.746 -13.240 6.171 1.00 86.62 442 TRP A O 1
ATOM 3551 N N . SER A 1 443 ? -12.206 -13.450 4.484 1.00 84.12 443 SER A N 1
ATOM 3552 C CA . SER A 1 443 ? -13.355 -13.740 5.353 1.00 84.12 443 SER A CA 1
ATOM 3553 C C . SER A 1 443 ? -13.200 -15.030 6.164 1.00 84.12 443 SER A C 1
ATOM 3555 O O . SER A 1 443 ? -13.554 -15.036 7.338 1.00 84.12 443 SER A O 1
ATOM 3557 N N . GLU A 1 444 ? -12.580 -16.078 5.611 1.00 81.69 444 GLU A N 1
ATOM 3558 C CA . GLU A 1 444 ? -12.275 -17.325 6.341 1.00 81.69 444 GLU A CA 1
ATOM 3559 C C . GLU A 1 444 ? -11.396 -17.100 7.584 1.00 81.69 444 GLU A C 1
ATOM 3561 O O . GLU A 1 444 ? -11.354 -17.940 8.480 1.00 81.69 444 GLU A O 1
ATOM 3566 N N . ARG A 1 445 ? -10.685 -15.969 7.654 1.00 76.19 445 ARG A N 1
ATOM 3567 C CA . ARG A 1 445 ? -9.811 -15.615 8.782 1.00 76.19 445 ARG A CA 1
ATOM 3568 C C . ARG A 1 445 ? -10.512 -14.807 9.859 1.00 76.19 445 ARG A C 1
ATOM 3570 O O . ARG A 1 445 ? -10.132 -14.904 11.018 1.00 76.19 445 ARG A O 1
ATOM 3577 N N . ILE A 1 446 ? -11.518 -14.030 9.473 1.00 70.06 446 ILE A N 1
ATOM 3578 C CA . ILE A 1 446 ? -12.359 -13.258 10.399 1.00 70.06 446 ILE A CA 1
ATOM 3579 C C . ILE A 1 446 ? -13.411 -14.156 11.021 1.00 70.06 446 ILE A C 1
ATOM 3581 O O . ILE A 1 446 ? -13.695 -14.066 12.211 1.00 70.06 446 ILE A O 1
ATOM 3585 N N . PHE A 1 447 ? -13.955 -15.057 10.209 1.00 68.69 447 PHE A N 1
ATOM 3586 C CA . PHE A 1 447 ? -14.861 -16.104 10.637 1.00 68.69 447 PHE A CA 1
ATOM 3587 C C . PHE A 1 447 ? -14.147 -17.433 10.436 1.00 68.69 447 PHE A C 1
ATOM 3589 O O . PHE A 1 447 ? -14.454 -18.140 9.470 1.00 68.69 447 PHE A O 1
ATOM 3596 N N . PRO A 1 448 ? -13.189 -17.801 11.313 1.00 59.00 448 PRO A N 1
ATOM 3597 C CA . PRO A 1 448 ? -12.729 -19.174 11.318 1.00 59.00 448 PRO A CA 1
ATOM 3598 C C . PRO A 1 448 ? -13.990 -20.033 11.440 1.00 59.00 448 PRO A C 1
ATOM 3600 O O . PRO A 1 448 ? -14.816 -19.766 12.326 1.00 59.00 448 PRO A O 1
ATOM 3603 N N . PRO A 1 449 ? -14.221 -20.975 10.509 1.00 50.12 449 PRO A N 1
ATOM 3604 C CA . PRO A 1 449 ? -15.439 -21.754 10.521 1.00 50.12 449 PRO A CA 1
ATOM 3605 C C . PRO A 1 449 ? -15.565 -22.351 11.915 1.00 50.12 449 PRO A C 1
ATOM 3607 O O . PRO A 1 449 ? -14.651 -23.030 12.387 1.00 50.12 449 PRO A O 1
ATOM 3610 N N . LYS A 1 450 ? -16.682 -22.059 12.592 1.00 47.09 450 LYS A N 1
ATOM 3611 C CA . LYS A 1 450 ? -17.096 -22.816 13.768 1.00 47.09 450 LYS A CA 1
ATOM 3612 C C . LYS A 1 450 ? -17.368 -24.225 13.253 1.00 47.09 450 LYS A C 1
ATOM 3614 O O . LYS A 1 450 ? -18.497 -24.552 12.897 1.00 47.09 450 LYS A O 1
ATOM 3619 N N . LEU A 1 451 ? -16.313 -25.024 13.100 1.00 39.72 451 LEU A N 1
ATOM 3620 C CA . LEU A 1 451 ? -16.440 -26.462 12.984 1.00 39.72 451 LEU A CA 1
ATOM 3621 C C . LEU A 1 451 ? -17.242 -26.860 14.217 1.00 39.72 451 LEU A C 1
ATOM 3623 O O . LEU A 1 451 ? -16.846 -26.535 15.334 1.00 39.72 451 LEU A O 1
ATOM 3627 N N . LEU A 1 452 ? -18.435 -27.395 13.965 1.00 36.25 452 LEU A N 1
ATOM 3628 C CA . LEU A 1 452 ? -19.398 -27.830 14.968 1.00 36.25 452 LEU A CA 1
ATOM 3629 C C . LEU A 1 452 ? -18.649 -28.613 16.056 1.00 36.25 452 LEU A C 1
ATOM 3631 O O . LEU A 1 452 ? -18.187 -29.721 15.787 1.00 36.25 452 LEU A O 1
ATOM 3635 N N . ASN A 1 453 ? -18.494 -28.005 17.233 1.00 33.81 453 ASN A N 1
ATOM 3636 C CA . ASN A 1 453 ? -18.137 -28.712 18.460 1.00 33.81 453 ASN A CA 1
ATOM 3637 C C . ASN A 1 453 ? -19.410 -29.255 19.095 1.00 33.81 453 ASN A C 1
ATOM 3639 O O . ASN A 1 453 ? -20.397 -28.481 19.150 1.00 33.81 453 ASN A O 1
#